Protein AF-0000000083878944 (afdb_homodimer)

InterPro domains:
  IPR003680 Flavodoxin-like fold [PF02525] (1-172)
  IPR029039 Flavoprotein-like superfamily [G3DSA:3.40.50.360] (1-259)
  IPR029039 Flavoprotein-like superfamily [SSF52218] (1-257)
  IPR051545 NAD(P)H dehydrogenase (quinone) [PTHR10204] (1-217)

Foldseek 3Di:
DEEEEEEEDQDCPDLLVVLVVLLVVLVVVVVYHYDYDYQVVVVPDQDQDCLQFADDFPDPPDDDSQVRVLVRVVVVGGDPVLVVVLVSVVPHQEYEYGAEDDPLHHDSSVNSNCVRNCHEPSWADPVQDDCRTPSNRHAYEYEYEYQAAPQLQPCPHVVYPNQLSQPPDHWAAYLYHYNPVPDDPVVSVVSSVVSSVCSNCVSVDHTFDDDDQVQFDPVPVRHGDPVVCVVCVPPQFAPAPVGTVPHHHDPCSRHHHPD/DEEEEEEEDQDCPDLLVVLVVLLVVLVVVVVYHYDYDYQVVVVPDQDQDCLQFADDFPDPVDDDSQVRVLVRVVVVGGDPSLVVVLVSVVPHQEYEYGAEDDPLHHDSSVNSNCVRNCHEPSWADPVQDDCRTPSNRHAYEYEYEYQAAPQLQPCPHVVYPNQLSQPPDHWAAYLYHYNPVPDDPVVSVVSSVVSSVCSNCVSVDHTFDDDDQVQFDPVPVRHGDPVVCVVCVPPQFAPAPVRTVPHHHDPCSRHHHPD

Nearest PDB structures (foldseek):
  5a4k-assembly2_D  TM=9.813E-01  e=3.357E-35  Homo sapiens
  5fuq-assembly1_B  TM=9.827E-01  e=6.324E-35  Homo sapiens
  4cf6-assembly1_A  TM=9.775E-01  e=3.966E-34  Homo sapiens
  5lbz-assembly1_A  TM=9.887E-01  e=8.229E-30  Homo sapiens
  4cet-assembly1_A-2  TM=9.847E-01  e=5.042E-28  Homo sapiens

Sequence (518 aa):
MKVLIVYAHQSSGSFNAAVKDAAVEALTAQDCTVEVSDLYTMKFKATATAEDILGEVKNAENFCYLEETNLAWEEGRLSPDITEEQRKVTEADLIIFQFPMYWFTVPAIMKGWLDRVLTKGFAHTQERRYSQGIFKDKRAMLSFTTGSCESMFSADGINGDMNVTLWPLQVLAPHIFWAPAYVADEARSTMLEAWRTRLQGLLGEEPLSFTPLDCFDGEKGFQLKPEVYEKHATQEFGLTVGTHLGKPLPPNNQMKAGVMKVLIVYAHQSSGSFNAAVKDAAVEALTAQDCTVEVSDLYTMKFKATATAEDILGEVKNAENFCYLEETNLAWEEGRLSPDITEEQRKVTEADLIIFQFPMYWFTVPAIMKGWLDRVLTKGFAHTQERRYSQGIFKDKRAMLSFTTGSCESMFSADGINGDMNVTLWPLQVLAPHIFWAPAYVADEARSTMLEAWRTRLQGLLGEEPLSFTPLDCFDGEKGFQLKPEVYEKHATQEFGLTVGTHLGKPLPPNNQMKAGV

Structure (mmCIF, N/CA/C/O backbone):
data_AF-0000000083878944-model_v1
#
loop_
_entity.id
_entity.type
_entity.pdbx_description
1 polymer 'Ribosyldihydronicotinamide dehydrogenase'
#
loop_
_atom_site.group_PDB
_atom_site.id
_atom_site.type_symbol
_atom_site.label_atom_id
_atom_site.label_alt_id
_atom_site.label_comp_id
_atom_site.label_asym_id
_atom_site.label_entity_id
_atom_site.label_seq_id
_atom_site.pdbx_PDB_ins_code
_atom_site.Cartn_x
_atom_site.Cartn_y
_atom_site.Cartn_z
_atom_site.occupancy
_atom_site.B_iso_or_equiv
_atom_site.auth_seq_id
_atom_site.auth_comp_id
_atom_site.auth_asym_id
_atom_site.auth_atom_id
_atom_site.pdbx_PDB_model_num
ATOM 1 N N . MET A 1 1 ? -19.375 -21.609 -10.758 1 93.88 1 MET A N 1
ATOM 2 C CA . MET A 1 1 ? -18.766 -20.531 -9.992 1 93.88 1 MET A CA 1
ATOM 3 C C . MET A 1 1 ? -18.109 -19.5 -10.914 1 93.88 1 MET A C 1
ATOM 5 O O . MET A 1 1 ? -17.625 -19.844 -11.984 1 93.88 1 MET A O 1
ATOM 9 N N . LYS A 1 2 ? -18.188 -18.266 -10.609 1 97.88 2 LYS A N 1
ATOM 10 C CA . LYS A 1 2 ? -17.609 -17.203 -11.414 1 97.88 2 LYS A CA 1
ATOM 11 C C . LYS A 1 2 ? -16.359 -16.625 -10.75 1 97.88 2 LYS A C 1
ATOM 13 O O . LYS A 1 2 ? -16.375 -16.344 -9.547 1 97.88 2 LYS A O 1
ATOM 18 N N . VAL A 1 3 ? -15.297 -16.516 -11.578 1 98.31 3 VAL A N 1
ATOM 19 C CA . VAL A 1 3 ? -14.016 -16.031 -11.062 1 98.31 3 VAL A CA 1
ATOM 20 C C . VAL A 1 3 ? -13.594 -14.781 -11.836 1 98.31 3 VAL A C 1
ATOM 22 O O . VAL A 1 3 ? -13.695 -14.734 -13.062 1 98.31 3 VAL A O 1
ATOM 25 N N . LEU A 1 4 ? -13.188 -13.758 -11.125 1 98.81 4 LEU A N 1
ATOM 26 C CA . LEU A 1 4 ? -12.555 -12.578 -11.703 1 98.81 4 LEU A CA 1
ATOM 27 C C . LEU A 1 4 ? -11.062 -12.555 -11.391 1 98.81 4 LEU A C 1
ATOM 29 O O . LEU A 1 4 ? -10.664 -12.664 -10.227 1 98.81 4 LEU A O 1
ATOM 33 N N . ILE A 1 5 ? -10.242 -12.508 -12.398 1 98.94 5 ILE A N 1
ATOM 34 C CA . ILE A 1 5 ? -8.82 -12.273 -12.227 1 98.94 5 ILE A CA 1
ATOM 35 C C . ILE A 1 5 ? -8.484 -10.828 -12.594 1 98.94 5 ILE A C 1
ATOM 37 O O . ILE A 1 5 ? -8.656 -10.422 -13.75 1 98.94 5 ILE A O 1
ATOM 41 N N . VAL A 1 6 ? -8.125 -10.047 -11.625 1 98.94 6 VAL A N 1
ATOM 42 C CA . VAL A 1 6 ? -7.562 -8.727 -11.867 1 98.94 6 VAL A CA 1
ATOM 43 C C . VAL A 1 6 ? -6.051 -8.82 -12.031 1 98.94 6 VAL A C 1
ATOM 45 O O . VAL A 1 6 ? -5.332 -9.109 -11.078 1 98.94 6 VAL A O 1
ATOM 48 N N . TYR A 1 7 ? -5.598 -8.57 -13.227 1 98.94 7 TYR A N 1
ATOM 49 C CA . TYR A 1 7 ? -4.223 -8.859 -13.625 1 98.94 7 TYR A CA 1
ATOM 50 C C . TYR A 1 7 ? -3.48 -7.57 -13.977 1 98.94 7 TYR A C 1
ATOM 52 O O . TYR A 1 7 ? -3.992 -6.734 -14.719 1 98.94 7 TYR A O 1
ATOM 60 N N . ALA A 1 8 ? -2.318 -7.406 -13.328 1 98.81 8 ALA A N 1
ATOM 61 C CA . ALA A 1 8 ? -1.49 -6.238 -13.617 1 98.81 8 ALA A CA 1
ATOM 62 C C . ALA A 1 8 ? -0.049 -6.645 -13.906 1 98.81 8 ALA A C 1
ATOM 64 O O . ALA A 1 8 ? 0.747 -6.836 -12.984 1 98.81 8 ALA A O 1
ATOM 65 N N . HIS A 1 9 ? 0.323 -6.691 -15.117 1 98.56 9 HIS A N 1
ATOM 66 C CA . HIS A 1 9 ? 1.688 -6.789 -15.625 1 98.56 9 HIS A CA 1
ATOM 67 C C . HIS A 1 9 ? 1.774 -6.297 -17.062 1 98.56 9 HIS A C 1
ATOM 69 O O . HIS A 1 9 ? 0.888 -6.578 -17.875 1 98.56 9 HIS A O 1
ATOM 75 N N . GLN A 1 10 ? 2.854 -5.68 -17.422 1 97.62 10 GLN A N 1
ATOM 76 C CA . GLN A 1 10 ? 2.988 -5.004 -18.719 1 97.62 10 GLN A CA 1
ATOM 77 C C . GLN A 1 10 ? 3.242 -6.004 -19.844 1 97.62 10 GLN A C 1
ATOM 79 O O . GLN A 1 10 ? 2.893 -5.75 -20.984 1 97.62 10 GLN A O 1
ATOM 84 N N . SER A 1 11 ? 3.832 -7.16 -19.5 1 96.88 11 SER A N 1
ATOM 85 C CA . SER A 1 11 ? 4.344 -8.055 -20.531 1 96.88 11 SER A CA 1
ATOM 86 C C . SER A 1 11 ? 3.541 -9.352 -20.594 1 96.88 11 SER A C 1
ATOM 88 O O . SER A 1 11 ? 3.346 -10.008 -19.562 1 96.88 11 SER A O 1
ATOM 90 N N . SER A 1 12 ? 3.205 -9.766 -21.812 1 95.06 12 SER A N 1
ATOM 91 C CA . SER A 1 12 ? 2.547 -11.055 -22 1 95.06 12 SER A CA 1
ATOM 92 C C . SER A 1 12 ? 3.541 -12.203 -21.875 1 95.06 12 SER A C 1
ATOM 94 O O . SER A 1 12 ? 3.143 -13.367 -21.766 1 95.06 12 SER A O 1
ATOM 96 N N . GLY A 1 13 ? 4.844 -11.883 -21.844 1 95.5 13 GLY A N 1
ATOM 97 C CA . GLY A 1 13 ? 5.875 -12.898 -21.703 1 95.5 13 GLY A CA 1
ATOM 98 C C . GLY A 1 13 ? 6.363 -13.062 -20.266 1 95.5 13 GLY A C 1
ATOM 99 O O . GLY A 1 13 ? 7.27 -13.852 -20 1 95.5 13 GLY A O 1
ATOM 100 N N . SER A 1 14 ? 5.754 -12.383 -19.391 1 96.88 14 SER A N 1
ATOM 101 C CA . SER A 1 14 ? 6.199 -12.383 -18 1 96.88 14 SER A CA 1
ATOM 102 C C . SER A 1 14 ? 5.789 -13.672 -17.297 1 96.88 14 SER A C 1
ATOM 104 O O . SER A 1 14 ? 4.875 -14.367 -17.734 1 96.88 14 SER A O 1
ATOM 106 N N . PHE A 1 15 ? 6.48 -13.992 -16.172 1 98 15 PHE A N 1
ATOM 107 C CA . PHE A 1 15 ? 6.074 -15.094 -15.312 1 98 15 PHE A CA 1
ATOM 108 C C . PHE A 1 15 ? 4.668 -14.867 -14.773 1 98 15 PHE A C 1
ATOM 110 O O . PHE A 1 15 ? 3.879 -15.812 -14.672 1 98 15 PHE A O 1
ATOM 117 N N . ASN A 1 16 ? 4.293 -13.648 -14.469 1 98.69 16 ASN A N 1
ATOM 118 C CA . ASN A 1 16 ? 2.949 -13.32 -14.008 1 98.69 16 ASN A CA 1
ATOM 119 C C . ASN A 1 16 ? 1.896 -13.656 -15.062 1 98.69 16 ASN A C 1
ATOM 121 O O . ASN A 1 16 ? 0.792 -14.086 -14.727 1 98.69 16 ASN A O 1
ATOM 125 N N . ALA A 1 17 ? 2.211 -13.414 -16.281 1 98.5 17 ALA A N 1
ATOM 126 C CA . ALA A 1 17 ? 1.301 -13.789 -17.359 1 98.5 17 ALA A CA 1
ATOM 127 C C . ALA A 1 17 ? 1.08 -15.297 -17.391 1 98.5 17 ALA A C 1
ATOM 129 O O . ALA A 1 17 ? -0.05 -15.766 -17.547 1 98.5 17 ALA A O 1
ATOM 130 N N . ALA A 1 18 ? 2.164 -16.031 -17.234 1 98.44 18 ALA A N 1
ATOM 131 C CA . ALA A 1 18 ? 2.066 -17.484 -17.188 1 98.44 18 ALA A CA 1
ATOM 132 C C . ALA A 1 18 ? 1.19 -17.953 -16.031 1 98.44 18 ALA A C 1
ATOM 134 O O . ALA A 1 18 ? 0.394 -18.875 -16.172 1 98.44 18 ALA A O 1
ATOM 135 N N . VAL A 1 19 ? 1.347 -17.297 -14.922 1 98.81 19 VAL A N 1
ATOM 136 C CA . VAL A 1 19 ? 0.563 -17.609 -13.734 1 98.81 19 VAL A CA 1
ATOM 137 C C . VAL A 1 19 ? -0.916 -17.344 -14 1 98.81 19 VAL A C 1
ATOM 139 O O . VAL A 1 19 ? -1.772 -18.172 -13.695 1 98.81 19 VAL A O 1
ATOM 142 N N . LYS A 1 20 ? -1.197 -16.172 -14.531 1 98.88 20 LYS A N 1
ATOM 143 C CA . LYS A 1 20 ? -2.564 -15.812 -14.898 1 98.88 20 LYS A CA 1
ATOM 144 C C . LYS A 1 20 ? -3.162 -16.828 -15.867 1 98.88 20 LYS A C 1
ATOM 146 O O . LYS A 1 20 ? -4.281 -17.297 -15.664 1 98.88 20 LYS A O 1
ATOM 151 N N . ASP A 1 21 ? -2.424 -17.219 -16.922 1 98.75 21 ASP A N 1
ATOM 152 C CA . ASP A 1 21 ? -2.9 -18.172 -17.922 1 98.75 21 ASP A CA 1
ATOM 153 C C . ASP A 1 21 ? -3.172 -19.531 -17.297 1 98.75 21 ASP A C 1
ATOM 155 O O . ASP A 1 21 ? -4.172 -20.188 -17.609 1 98.75 21 ASP A O 1
ATOM 159 N N . ALA A 1 22 ? -2.283 -19.969 -16.406 1 98.62 22 ALA A N 1
ATOM 160 C CA . ALA A 1 22 ? -2.473 -21.234 -15.703 1 98.62 22 ALA A CA 1
ATOM 161 C C . ALA A 1 22 ? -3.754 -21.219 -14.875 1 98.62 22 ALA A C 1
ATOM 163 O O . ALA A 1 22 ? -4.477 -22.219 -14.82 1 98.62 22 ALA A O 1
ATOM 164 N N . ALA A 1 23 ? -4.027 -20.109 -14.219 1 98.75 23 ALA A N 1
ATOM 165 C CA . ALA A 1 23 ? -5.246 -19.984 -13.422 1 98.75 23 ALA A CA 1
ATOM 166 C C . ALA A 1 23 ? -6.488 -20.078 -14.297 1 98.75 23 ALA A C 1
ATOM 168 O O . ALA A 1 23 ? -7.441 -20.781 -13.969 1 98.75 23 ALA A O 1
ATOM 169 N N . VAL A 1 24 ? -6.469 -19.328 -15.43 1 98.75 24 VAL A N 1
ATOM 170 C CA . VAL A 1 24 ? -7.598 -19.359 -16.359 1 98.75 24 VAL A CA 1
ATOM 171 C C . VAL A 1 24 ? -7.844 -20.797 -16.812 1 98.75 24 VAL A C 1
ATOM 173 O O . VAL A 1 24 ? -8.977 -21.281 -16.781 1 98.75 24 VAL A O 1
ATOM 176 N N . GLU A 1 25 ? -6.789 -21.5 -17.203 1 98.31 25 GLU A N 1
ATOM 177 C CA . GLU A 1 25 ? -6.891 -22.859 -17.703 1 98.31 25 GLU A CA 1
ATOM 178 C C . GLU A 1 25 ? -7.434 -23.812 -16.625 1 98.31 25 GLU A C 1
ATOM 180 O O . GLU A 1 25 ? -8.398 -24.531 -16.875 1 98.31 25 GLU A O 1
ATOM 185 N N . ALA A 1 26 ? -6.859 -23.797 -15.461 1 97.75 26 ALA A N 1
ATOM 186 C CA . ALA A 1 26 ? -7.203 -24.719 -14.391 1 97.75 26 ALA A CA 1
ATOM 187 C C . ALA A 1 26 ? -8.641 -24.5 -13.914 1 97.75 26 ALA A C 1
ATOM 189 O O . ALA A 1 26 ? -9.383 -25.453 -13.695 1 97.75 26 ALA A O 1
ATOM 190 N N . LEU A 1 27 ? -9.039 -23.25 -13.742 1 98.06 27 LEU A N 1
ATOM 191 C CA . LEU A 1 27 ? -10.367 -22.938 -13.211 1 98.06 27 LEU A CA 1
ATOM 192 C C . LEU A 1 27 ? -11.445 -23.203 -14.258 1 98.06 27 LEU A C 1
ATOM 194 O O . LEU A 1 27 ? -12.539 -23.656 -13.922 1 98.06 27 LEU A O 1
ATOM 198 N N . THR A 1 28 ? -11.133 -22.922 -15.531 1 97.94 28 THR A N 1
ATOM 199 C CA . THR A 1 28 ? -12.062 -23.25 -16.609 1 97.94 28 THR A CA 1
ATOM 200 C C . THR A 1 28 ? -12.281 -24.766 -16.672 1 97.94 28 THR A C 1
ATOM 202 O O . THR A 1 28 ? -13.406 -25.219 -16.875 1 97.94 28 THR A O 1
ATOM 205 N N . ALA A 1 29 ? -11.25 -25.5 -16.469 1 96.62 29 ALA A N 1
ATOM 206 C CA . ALA A 1 29 ? -11.336 -26.969 -16.5 1 96.62 29 ALA A CA 1
ATOM 207 C C . ALA A 1 29 ? -12.211 -27.484 -15.359 1 96.62 29 ALA A C 1
ATOM 209 O O . ALA A 1 29 ? -12.727 -28.594 -15.422 1 96.62 29 ALA A O 1
ATOM 210 N N . GLN A 1 30 ? -12.391 -26.688 -14.383 1 95.94 30 GLN A N 1
ATOM 211 C CA . GLN A 1 30 ? -13.242 -27.016 -13.258 1 95.94 30 GLN A CA 1
ATOM 212 C C . GLN A 1 30 ? -14.656 -26.469 -13.445 1 95.94 30 GLN A C 1
ATOM 214 O O . GLN A 1 30 ? -15.398 -26.312 -12.477 1 95.94 30 GLN A O 1
ATOM 219 N N . ASP A 1 31 ? -14.961 -25.969 -14.641 1 96.19 31 ASP A N 1
ATOM 220 C CA . ASP A 1 31 ? -16.281 -25.5 -15.07 1 96.19 31 ASP A CA 1
ATOM 221 C C . ASP A 1 31 ? -16.594 -24.141 -14.461 1 96.19 31 ASP A C 1
ATOM 223 O O . ASP A 1 31 ? -17.766 -23.781 -14.289 1 96.19 31 ASP A O 1
ATOM 227 N N . CYS A 1 32 ? -15.562 -23.406 -14.031 1 97.31 32 CYS A N 1
ATOM 228 C CA . CYS A 1 32 ? -15.758 -22.016 -13.641 1 97.31 32 CYS A CA 1
ATOM 229 C C . CYS A 1 32 ? -15.844 -21.109 -14.859 1 97.31 32 CYS A C 1
ATOM 231 O O . CYS A 1 32 ? -15.266 -21.422 -15.906 1 97.31 32 CYS A O 1
ATOM 233 N N . THR A 1 33 ? -16.625 -20.062 -14.773 1 98.38 33 THR A N 1
ATOM 234 C CA . THR A 1 33 ? -16.547 -18.953 -15.719 1 98.38 33 THR A CA 1
ATOM 235 C C . THR A 1 33 ? -15.5 -17.938 -15.266 1 98.38 33 THR A C 1
ATOM 237 O O . THR A 1 33 ? -15.617 -17.375 -14.18 1 98.38 33 THR A O 1
ATOM 240 N N . VAL A 1 34 ? -14.461 -17.75 -16.078 1 98.62 34 VAL A N 1
ATOM 241 C CA . VAL A 1 34 ? -13.359 -16.891 -15.664 1 98.62 34 VAL A CA 1
ATOM 242 C C . VAL A 1 34 ? -13.344 -15.633 -16.531 1 98.62 34 VAL A C 1
ATOM 244 O O . VAL A 1 34 ? -13.328 -15.719 -17.766 1 98.62 34 VAL A O 1
ATOM 247 N N . GLU A 1 35 ? -13.398 -14.477 -15.945 1 98.81 35 GLU A N 1
ATOM 248 C CA . GLU A 1 35 ? -13.18 -13.188 -16.594 1 98.81 35 GLU A CA 1
ATOM 249 C C . GLU A 1 35 ? -11.859 -12.562 -16.141 1 98.81 35 GLU A C 1
ATOM 251 O O . GLU A 1 35 ? -11.508 -12.617 -14.961 1 98.81 35 GLU A O 1
ATOM 256 N N . VAL A 1 36 ? -11.125 -12.047 -17.109 1 98.88 36 VAL A N 1
ATOM 257 C CA . VAL A 1 36 ? -9.844 -11.43 -16.797 1 98.88 36 VAL A CA 1
ATOM 258 C C . VAL A 1 36 ? -9.914 -9.93 -17.094 1 98.88 36 VAL A C 1
ATOM 260 O O . VAL A 1 36 ? -10.273 -9.523 -18.188 1 98.88 36 VAL A O 1
ATOM 263 N N . SER A 1 37 ? -9.68 -9.125 -16.094 1 98.94 37 SER A N 1
ATOM 264 C CA . SER A 1 37 ? -9.383 -7.711 -16.281 1 98.94 37 SER A CA 1
ATOM 265 C C . SER A 1 37 ? -7.883 -7.469 -16.375 1 98.94 37 SER A C 1
ATOM 267 O O . SER A 1 37 ? -7.203 -7.32 -15.359 1 98.94 37 SER A O 1
ATOM 269 N N . ASP A 1 38 ? -7.359 -7.516 -17.578 1 98.88 38 ASP A N 1
ATOM 270 C CA . ASP A 1 38 ? -5.965 -7.172 -17.844 1 98.88 38 ASP A CA 1
ATOM 271 C C . ASP A 1 38 ? -5.77 -5.656 -17.859 1 98.88 38 ASP A C 1
ATOM 273 O O . ASP A 1 38 ? -5.996 -5.008 -18.875 1 98.88 38 ASP A O 1
ATOM 277 N N . LEU A 1 39 ? -5.289 -5.113 -16.797 1 98.88 39 LEU A N 1
ATOM 278 C CA . LEU A 1 39 ? -5.383 -3.678 -16.547 1 98.88 39 LEU A CA 1
ATOM 279 C C . LEU A 1 39 ? -4.516 -2.896 -17.531 1 98.88 39 LEU A C 1
ATOM 281 O O . LEU A 1 39 ? -4.906 -1.819 -17.984 1 98.88 39 LEU A O 1
ATOM 285 N N . TYR A 1 40 ? -3.334 -3.422 -17.828 1 98.62 40 TYR A N 1
ATOM 286 C CA . TYR A 1 40 ? -2.467 -2.709 -18.766 1 98.62 40 TYR A CA 1
ATOM 287 C C . TYR A 1 40 ? -3.016 -2.783 -20.188 1 98.62 40 TYR A C 1
ATOM 289 O O . TYR A 1 40 ? -3.016 -1.785 -20.906 1 98.62 40 TYR A O 1
ATOM 297 N N . THR A 1 41 ? -3.506 -3.957 -20.594 1 98 41 THR A N 1
ATOM 298 C CA . THR A 1 41 ? -4.105 -4.086 -21.922 1 98 41 THR A CA 1
ATOM 299 C C . THR A 1 41 ? -5.332 -3.188 -22.047 1 98 41 THR A C 1
ATOM 301 O O . THR A 1 41 ? -5.551 -2.572 -23.094 1 98 41 THR A O 1
ATOM 304 N N . MET A 1 42 ? -6.066 -3.062 -20.984 1 98.25 42 MET A N 1
ATOM 305 C CA . MET A 1 42 ? -7.273 -2.24 -20.938 1 98.25 42 MET A CA 1
ATOM 306 C C . MET A 1 42 ? -6.922 -0.758 -20.891 1 98.25 42 MET A C 1
ATOM 308 O O . MET A 1 42 ? -7.789 0.098 -21.062 1 98.25 42 MET A O 1
ATOM 312 N N . LYS A 1 43 ? -5.617 -0.463 -20.609 1 97.88 43 LYS A N 1
ATOM 313 C CA . LYS A 1 43 ? -5.219 0.909 -20.312 1 97.88 43 LYS A CA 1
ATOM 314 C C . LYS A 1 43 ? -6.094 1.505 -19.203 1 97.88 43 LYS A C 1
ATOM 316 O O . LYS A 1 43 ? -6.57 2.635 -19.328 1 97.88 43 LYS A O 1
ATOM 321 N N . PHE A 1 44 ? -6.336 0.708 -18.203 1 98.62 44 PHE A N 1
ATOM 322 C CA . PHE A 1 44 ? -7.184 1.129 -17.094 1 98.62 44 PHE A CA 1
ATOM 323 C C . PHE A 1 44 ? -6.648 2.402 -16.453 1 98.62 44 PHE A C 1
ATOM 325 O O . PHE A 1 44 ? -5.449 2.51 -16.188 1 98.62 44 PHE A O 1
ATOM 332 N N . LYS A 1 45 ? -7.531 3.324 -16.234 1 98.38 45 LYS A N 1
ATOM 333 C CA . LYS A 1 45 ? -7.148 4.562 -15.57 1 98.38 45 LYS A CA 1
ATOM 334 C C . LYS A 1 45 ? -6.891 4.324 -14.086 1 98.38 45 LYS A C 1
ATOM 336 O O . LYS A 1 45 ? -7.762 3.82 -13.367 1 98.38 45 LYS A O 1
ATOM 341 N N . ALA A 1 46 ? -5.734 4.738 -13.617 1 98.5 46 ALA A N 1
ATOM 342 C CA . ALA A 1 46 ? -5.367 4.453 -12.234 1 98.5 46 ALA A CA 1
ATOM 343 C C . ALA A 1 46 ? -5.789 5.59 -11.312 1 98.5 46 ALA A C 1
ATOM 345 O O . ALA A 1 46 ? -6.031 5.375 -10.117 1 98.5 46 ALA A O 1
ATOM 346 N N . THR A 1 47 ? -5.902 6.809 -11.766 1 98.62 47 THR A N 1
ATOM 347 C CA . THR A 1 47 ? -6.047 7.984 -10.922 1 98.62 47 THR A CA 1
ATOM 348 C C . THR A 1 47 ? -7.523 8.273 -10.648 1 98.62 47 THR A C 1
ATOM 350 O O . THR A 1 47 ? -8.336 8.297 -11.578 1 98.62 47 THR A O 1
ATOM 353 N N . ALA A 1 48 ? -7.848 8.477 -9.461 1 98.56 48 ALA A N 1
ATOM 354 C CA . ALA A 1 48 ? -9.195 8.852 -9.039 1 98.56 48 ALA A CA 1
ATOM 355 C C . ALA A 1 48 ? -9.445 10.344 -9.25 1 98.56 48 ALA A C 1
ATOM 357 O O . ALA A 1 48 ? -8.836 11.18 -8.578 1 98.56 48 ALA A O 1
ATOM 358 N N . THR A 1 49 ? -10.289 10.711 -10.164 1 98 49 THR A N 1
ATOM 359 C CA . THR A 1 49 ? -10.578 12.109 -10.484 1 98 49 THR A CA 1
ATOM 360 C C . THR A 1 49 ? -12.078 12.305 -10.703 1 98 49 THR A C 1
ATOM 362 O O . THR A 1 49 ? -12.844 11.344 -10.688 1 98 49 THR A O 1
ATOM 365 N N . ALA A 1 50 ? -12.438 13.5 -10.969 1 97.62 50 ALA A N 1
ATOM 366 C CA . ALA A 1 50 ? -13.836 13.844 -11.227 1 97.62 50 ALA A CA 1
ATOM 367 C C . ALA A 1 50 ? -14.32 13.203 -12.523 1 97.62 50 ALA A C 1
ATOM 369 O O . ALA A 1 50 ? -15.531 13.078 -12.742 1 97.62 50 ALA A O 1
ATOM 370 N N . GLU A 1 51 ? -13.453 12.766 -13.406 1 97.88 51 GLU A N 1
ATOM 371 C CA . GLU A 1 51 ? -13.82 12.109 -14.656 1 97.88 51 GLU A CA 1
ATOM 372 C C . GLU A 1 51 ? -14.531 10.781 -14.398 1 97.88 51 GLU A C 1
ATOM 374 O O . GLU A 1 51 ? -15.148 10.219 -15.297 1 97.88 51 GLU A O 1
ATOM 379 N N . ASP A 1 52 ? -14.461 10.32 -13.203 1 98.69 52 ASP A N 1
ATOM 380 C CA . ASP A 1 52 ? -15.094 9.062 -12.828 1 98.69 52 ASP A CA 1
ATOM 381 C C . ASP A 1 52 ? -16.609 9.234 -12.648 1 98.69 52 ASP A C 1
ATOM 383 O O . ASP A 1 52 ? -17.328 8.258 -12.477 1 98.69 52 ASP A O 1
ATOM 387 N N . ILE A 1 53 ? -17.016 10.469 -12.719 1 98.62 53 ILE A N 1
ATOM 388 C CA . ILE A 1 53 ? -18.406 10.828 -12.484 1 98.62 53 ILE A CA 1
ATOM 389 C C . ILE A 1 53 ? -19 11.469 -13.734 1 98.62 53 ILE A C 1
ATOM 391 O O . ILE A 1 53 ? -18.484 12.469 -14.227 1 98.62 53 ILE A O 1
ATOM 395 N N . LEU A 1 54 ? -20.016 10.844 -14.281 1 98.38 54 LEU A N 1
ATOM 396 C CA . LEU A 1 54 ? -20.719 11.414 -15.422 1 98.38 54 LEU A CA 1
ATOM 397 C C . LEU A 1 54 ? -21.594 12.578 -14.992 1 98.38 54 LEU A C 1
ATOM 399 O O . LEU A 1 54 ? -22.359 12.469 -14.023 1 98.38 54 LEU A O 1
ATOM 403 N N . GLY A 1 55 ? -21.484 13.672 -15.633 1 97.25 55 GLY A N 1
ATOM 404 C CA . GLY A 1 55 ? -22.25 14.859 -15.273 1 97.25 55 GLY A CA 1
ATOM 405 C C . GLY A 1 55 ? -21.562 15.734 -14.25 1 97.25 55 GLY A C 1
ATOM 406 O O . GLY A 1 55 ? -20.328 15.672 -14.102 1 97.25 55 GLY A O 1
ATOM 407 N N . GLU A 1 56 ? -22.281 16.531 -13.523 1 96 56 GLU A N 1
ATOM 408 C CA . GLU A 1 56 ? -21.734 17.5 -12.57 1 96 56 GLU A CA 1
ATOM 409 C C . GLU A 1 56 ? -21.5 16.859 -11.211 1 96 56 GLU A C 1
ATOM 411 O O . GLU A 1 56 ? -22.281 15.992 -10.781 1 96 56 GLU A O 1
ATOM 416 N N . VAL A 1 57 ? -20.469 17.281 -10.625 1 96.56 57 VAL A N 1
ATOM 417 C CA . VAL A 1 57 ? -20.219 16.844 -9.258 1 96.56 57 VAL A CA 1
ATOM 418 C C . VAL A 1 57 ? -21.047 17.672 -8.281 1 96.56 57 VAL A C 1
ATOM 420 O O . VAL A 1 57 ? -21.484 18.781 -8.625 1 96.56 57 VAL A O 1
ATOM 423 N N . LYS A 1 58 ? -21.312 17.156 -7.133 1 96.12 58 LYS A N 1
ATOM 424 C CA . LYS A 1 58 ? -22.125 17.812 -6.129 1 96.12 58 LYS A CA 1
ATOM 425 C C . LYS A 1 58 ? -21.438 19.062 -5.59 1 96.12 58 LYS A C 1
ATOM 427 O O . LYS A 1 58 ? -22.047 20.125 -5.512 1 96.12 58 LYS A O 1
ATOM 432 N N . ASN A 1 59 ? -20.203 18.969 -5.176 1 95.94 59 ASN A N 1
ATOM 433 C CA . ASN A 1 59 ? -19.422 20.078 -4.629 1 95.94 59 ASN A CA 1
ATOM 434 C C . ASN A 1 59 ? -18.125 20.297 -5.41 1 95.94 59 ASN A C 1
ATOM 436 O O . ASN A 1 59 ? -17.078 19.781 -5.023 1 95.94 59 ASN A O 1
ATOM 440 N N . ALA A 1 60 ? -18.141 21.094 -6.367 1 92.31 60 ALA A N 1
ATOM 441 C CA . ALA A 1 60 ? -17 21.312 -7.25 1 92.31 60 ALA A CA 1
ATOM 442 C C . ALA A 1 60 ? -15.922 22.125 -6.543 1 92.31 60 ALA A C 1
ATOM 444 O O . ALA A 1 60 ? -14.734 22 -6.859 1 92.31 60 ALA A O 1
ATOM 445 N N . GLU A 1 61 ? -16.312 22.953 -5.648 1 91.56 61 GLU A N 1
ATOM 446 C CA . GLU A 1 61 ? -15.375 23.812 -4.949 1 91.56 61 GLU A CA 1
ATOM 447 C C . GLU A 1 61 ? -14.531 23.031 -3.953 1 91.56 61 GLU A C 1
ATOM 449 O O . GLU A 1 61 ? -13.383 23.391 -3.682 1 91.56 61 GLU A O 1
ATOM 454 N N . ASN A 1 62 ? -15.188 22.016 -3.42 1 93.88 62 ASN A N 1
ATOM 455 C CA . ASN A 1 62 ? -14.484 21.109 -2.51 1 93.88 62 ASN A CA 1
ATOM 456 C C . ASN A 1 62 ? -14.773 19.656 -2.836 1 93.88 62 ASN A C 1
ATOM 458 O O . ASN A 1 62 ? -15.469 18.969 -2.084 1 93.88 62 ASN A O 1
ATOM 462 N N . PHE A 1 63 ? -14.086 19.25 -3.869 1 96.38 63 PHE A N 1
ATOM 463 C CA . PHE A 1 63 ? -14.297 17.906 -4.41 1 96.38 63 PHE A CA 1
ATOM 464 C C . PHE A 1 63 ? -13.805 16.844 -3.432 1 96.38 63 PHE A C 1
ATOM 466 O O . PHE A 1 63 ? -12.625 16.812 -3.082 1 96.38 63 PHE A O 1
ATOM 473 N N . CYS A 1 64 ? -14.719 16.047 -2.912 1 95.81 64 CYS A N 1
ATOM 474 C CA . CYS A 1 64 ? -14.43 14.906 -2.062 1 95.81 64 CYS A CA 1
ATOM 475 C C . CYS A 1 64 ? -14.695 13.594 -2.799 1 95.81 64 CYS A C 1
ATOM 477 O O . CYS A 1 64 ? -15.852 13.195 -2.955 1 95.81 64 CYS A O 1
ATOM 479 N N . TYR A 1 65 ? -13.711 12.938 -3.184 1 97.5 65 TYR A N 1
ATOM 480 C CA . TYR A 1 65 ? -13.836 11.773 -4.051 1 97.5 65 TYR A CA 1
ATOM 481 C C . TYR A 1 65 ? -14.766 10.734 -3.438 1 97.5 65 TYR A C 1
ATOM 483 O O . TYR A 1 65 ? -15.625 10.18 -4.125 1 97.5 65 TYR A O 1
ATOM 491 N N . LEU A 1 66 ? -14.57 10.453 -2.137 1 96.62 66 LEU A N 1
ATOM 492 C CA . LEU A 1 66 ? -15.359 9.445 -1.437 1 96.62 66 LEU A CA 1
ATOM 493 C C . LEU A 1 66 ? -16.844 9.758 -1.525 1 96.62 66 LEU A C 1
ATOM 495 O O . LEU A 1 66 ? -17.641 8.914 -1.938 1 96.62 66 LEU A O 1
ATOM 499 N N . GLU A 1 67 ? -17.219 10.945 -1.207 1 96.12 67 GLU A N 1
ATOM 500 C CA . GLU A 1 67 ? -18.625 11.352 -1.167 1 96.12 67 GLU A CA 1
ATOM 501 C C . GLU A 1 67 ? -19.203 11.469 -2.574 1 96.12 67 GLU A C 1
ATOM 503 O O . GLU A 1 67 ? -20.344 11.062 -2.82 1 96.12 67 GLU A O 1
ATOM 508 N N . GLU A 1 68 ? -18.422 12.055 -3.461 1 98 68 GLU A N 1
ATOM 509 C CA . GLU A 1 68 ? -18.875 12.273 -4.828 1 98 68 GLU A CA 1
ATOM 510 C C . GLU A 1 68 ? -19.109 10.953 -5.555 1 98 68 GLU A C 1
ATOM 512 O O . GLU A 1 68 ? -20.094 10.805 -6.281 1 98 68 GLU A O 1
ATOM 517 N N . THR A 1 69 ? -18.234 9.977 -5.367 1 98.31 69 THR A N 1
ATOM 518 C CA . THR A 1 69 ? -18.406 8.703 -6.055 1 98.31 69 THR A CA 1
ATOM 519 C C . THR A 1 69 ? -19.5 7.879 -5.406 1 98.31 69 THR A C 1
ATOM 521 O O . THR A 1 69 ? -20.172 7.09 -6.078 1 98.31 69 THR A O 1
ATOM 524 N N . ASN A 1 70 ? -19.703 8.031 -4.086 1 98 70 ASN A N 1
ATOM 525 C CA . ASN A 1 70 ? -20.859 7.402 -3.443 1 98 70 ASN A CA 1
ATOM 526 C C . ASN A 1 70 ? -22.172 7.863 -4.066 1 98 70 ASN A C 1
ATOM 528 O O . ASN A 1 70 ? -23 7.035 -4.441 1 98 70 ASN A O 1
ATOM 532 N N . LEU A 1 71 ? -22.281 9.172 -4.195 1 98.12 71 LEU A N 1
ATOM 533 C CA . LEU A 1 71 ? -23.484 9.742 -4.797 1 98.12 71 LEU A CA 1
ATOM 534 C C . LEU A 1 71 ? -23.625 9.289 -6.25 1 98.12 71 LEU A C 1
ATOM 536 O O . LEU A 1 71 ? -24.734 8.938 -6.684 1 98.12 71 LEU A O 1
ATOM 540 N N . ALA A 1 72 ? -22.547 9.344 -6.992 1 98.5 72 ALA A N 1
ATOM 541 C CA . ALA A 1 72 ? -22.562 8.914 -8.391 1 98.5 72 ALA A CA 1
ATOM 542 C C . ALA A 1 72 ? -23 7.457 -8.508 1 98.5 72 ALA A C 1
ATOM 544 O O . ALA A 1 72 ? -23.719 7.098 -9.438 1 98.5 72 ALA A O 1
ATOM 545 N N . TRP A 1 73 ? -22.5 6.668 -7.641 1 98.31 73 TRP A N 1
ATOM 546 C CA . TRP A 1 73 ? -22.891 5.258 -7.637 1 98.31 73 TRP A CA 1
ATOM 547 C C . TRP A 1 73 ? -24.391 5.105 -7.398 1 98.31 73 TRP A C 1
ATOM 549 O O . TRP A 1 73 ? -25.062 4.375 -8.125 1 98.31 73 TRP A O 1
ATOM 559 N N . GLU A 1 74 ? -24.953 5.824 -6.426 1 98 74 GLU A N 1
ATOM 560 C CA . GLU A 1 74 ? -26.375 5.781 -6.102 1 98 74 GLU A CA 1
ATOM 561 C C . GLU A 1 74 ? -27.219 6.191 -7.297 1 98 74 GLU A C 1
ATOM 563 O O . GLU A 1 74 ? -28.312 5.648 -7.508 1 98 74 GLU A O 1
ATOM 568 N N . GLU A 1 75 ? -26.656 7.07 -8.055 1 98.25 75 GLU A N 1
ATOM 569 C CA . GLU A 1 75 ? -27.438 7.664 -9.141 1 98.25 75 GLU A CA 1
ATOM 570 C C . GLU A 1 75 ? -27.109 7 -10.469 1 98.25 75 GLU A C 1
ATOM 572 O O . GLU A 1 75 ? -27.625 7.406 -11.516 1 98.25 75 GLU A O 1
ATOM 577 N N . GLY A 1 76 ? -26.234 6.102 -10.547 1 98 76 GLY A N 1
ATOM 578 C CA . GLY A 1 76 ? -25.859 5.418 -11.773 1 98 76 GLY A CA 1
ATOM 579 C C . GLY A 1 76 ? -25.047 6.285 -12.711 1 98 76 GLY A C 1
ATOM 580 O O . GLY A 1 76 ? -25.219 6.219 -13.93 1 98 76 GLY A O 1
ATOM 581 N N . ARG A 1 77 ? -24.172 7.133 -12.133 1 98.5 77 ARG A N 1
ATOM 582 C CA . ARG A 1 77 ? -23.453 8.117 -12.93 1 98.5 77 ARG A CA 1
ATOM 583 C C . ARG A 1 77 ? -21.953 7.855 -12.898 1 98.5 77 ARG A C 1
ATOM 585 O O . ARG A 1 77 ? -21.156 8.742 -13.219 1 98.5 77 ARG A O 1
ATOM 592 N N . LEU A 1 78 ? -21.484 6.754 -12.359 1 98.81 78 LEU A N 1
ATOM 593 C CA . LEU A 1 78 ? -20.062 6.41 -12.438 1 98.81 78 LEU A CA 1
ATOM 594 C C . LEU A 1 78 ? -19.656 6.145 -13.875 1 98.81 78 LEU A C 1
ATOM 596 O O . LEU A 1 78 ? -20.453 5.684 -14.688 1 98.81 78 LEU A O 1
ATOM 600 N N . SER A 1 79 ? -18.5 6.406 -14.211 1 98.69 79 SER A N 1
ATOM 601 C CA . SER A 1 79 ? -17.969 6.188 -15.562 1 98.69 79 SER A CA 1
ATOM 602 C C . SER A 1 79 ? -18.047 4.715 -15.945 1 98.69 79 SER A C 1
ATOM 604 O O . SER A 1 79 ? -17.984 3.836 -15.086 1 98.69 79 SER A O 1
ATOM 606 N N . PRO A 1 80 ? -18.109 4.371 -17.234 1 98.56 80 PRO A N 1
ATOM 607 C CA . PRO A 1 80 ? -18.344 3.004 -17.703 1 98.56 80 PRO A CA 1
ATOM 608 C C . PRO A 1 80 ? -17.219 2.045 -17.312 1 98.56 80 PRO A C 1
ATOM 610 O O . PRO A 1 80 ? -17.469 0.861 -17.078 1 98.56 80 PRO A O 1
ATOM 613 N N . ASP A 1 81 ? -16 2.508 -17.281 1 98.56 81 ASP A N 1
ATOM 614 C CA . ASP A 1 81 ? -14.906 1.616 -16.938 1 98.56 81 ASP A CA 1
ATOM 615 C C . ASP A 1 81 ? -15.031 1.136 -15.484 1 98.56 81 ASP A C 1
ATOM 617 O O . ASP A 1 81 ? -14.703 -0.01 -15.18 1 98.56 81 ASP A O 1
ATOM 621 N N . ILE A 1 82 ? -15.586 1.981 -14.594 1 98.88 82 ILE A N 1
ATOM 622 C CA . ILE A 1 82 ? -15.805 1.601 -13.203 1 98.88 82 ILE A CA 1
ATOM 623 C C . ILE A 1 82 ? -17 0.661 -13.109 1 98.88 82 ILE A C 1
ATOM 625 O O . ILE A 1 82 ? -16.938 -0.388 -12.461 1 98.88 82 ILE A O 1
ATOM 629 N N . THR A 1 83 ? -18.109 1.032 -13.789 1 98.81 83 THR A N 1
ATOM 630 C CA . THR A 1 83 ? -19.328 0.238 -13.672 1 98.81 83 THR A CA 1
ATOM 631 C C . THR A 1 83 ? -19.109 -1.161 -14.25 1 98.81 83 THR A C 1
ATOM 633 O O . THR A 1 83 ? -19.672 -2.135 -13.742 1 98.81 83 THR A O 1
ATOM 636 N N . GLU A 1 84 ? -18.328 -1.275 -15.297 1 98.88 84 GLU A N 1
ATOM 637 C CA . GLU A 1 84 ? -18.031 -2.586 -15.867 1 98.88 84 GLU A CA 1
ATOM 638 C C . GLU A 1 84 ? -17.25 -3.449 -14.883 1 98.88 84 GLU A C 1
ATOM 640 O O . GLU A 1 84 ? -17.531 -4.633 -14.719 1 98.88 84 GLU A O 1
ATOM 645 N N . GLU A 1 85 ? -16.266 -2.906 -14.227 1 98.94 85 GLU A N 1
ATOM 646 C CA . GLU A 1 85 ? -15.5 -3.656 -13.227 1 98.94 85 GLU A CA 1
ATOM 647 C C . GLU A 1 85 ? -16.375 -4.004 -12.023 1 98.94 85 GLU A C 1
ATOM 649 O O . GLU A 1 85 ? -16.234 -5.09 -11.453 1 98.94 85 GLU A O 1
ATOM 654 N N . GLN A 1 86 ? -17.25 -3.109 -11.633 1 98.88 86 GLN A N 1
ATOM 655 C CA . GLN A 1 86 ? -18.156 -3.4 -10.531 1 98.88 86 GLN A CA 1
ATOM 656 C C . GLN A 1 86 ? -19.109 -4.547 -10.883 1 98.88 86 GLN A C 1
ATOM 658 O O . GLN A 1 86 ? -19.438 -5.367 -10.031 1 98.88 86 GLN A O 1
ATOM 663 N N . ARG A 1 87 ? -19.562 -4.578 -12.109 1 98.81 87 ARG A N 1
ATOM 664 C CA . ARG A 1 87 ? -20.344 -5.719 -12.562 1 98.81 87 ARG A CA 1
ATOM 665 C C . ARG A 1 87 ? -19.578 -7.023 -12.383 1 98.81 87 ARG A C 1
ATOM 667 O O . ARG A 1 87 ? -20.109 -8 -11.859 1 98.81 87 ARG A O 1
ATOM 674 N N . LYS A 1 88 ? -18.328 -7.035 -12.852 1 98.88 88 LYS A N 1
ATOM 675 C CA . LYS A 1 88 ? -17.5 -8.227 -12.727 1 98.88 88 LYS A CA 1
ATOM 676 C C . LYS A 1 88 ? -17.344 -8.648 -11.273 1 98.88 88 LYS A C 1
ATOM 678 O O . LYS A 1 88 ? -17.422 -9.836 -10.945 1 98.88 88 LYS A O 1
ATOM 683 N N . VAL A 1 89 ? -17.141 -7.688 -10.367 1 98.69 89 VAL A N 1
ATOM 684 C CA . VAL A 1 89 ? -16.984 -7.957 -8.945 1 98.69 89 VAL A CA 1
ATOM 685 C C . VAL A 1 89 ? -18.281 -8.555 -8.398 1 98.69 89 VAL A C 1
ATOM 687 O O . VAL A 1 89 ? -18.266 -9.547 -7.672 1 98.69 89 VAL A O 1
ATOM 690 N N . THR A 1 90 ? -19.391 -7.93 -8.766 1 98.31 90 THR A N 1
ATOM 691 C CA . THR A 1 90 ? -20.688 -8.367 -8.273 1 98.31 90 THR A CA 1
ATOM 692 C C . THR A 1 90 ? -20.953 -9.812 -8.664 1 98.31 90 THR A C 1
ATOM 694 O O . THR A 1 90 ? -21.453 -10.602 -7.852 1 98.31 90 THR A O 1
ATOM 697 N N . GLU A 1 91 ? -20.562 -10.188 -9.805 1 98.38 91 GLU A N 1
ATOM 698 C CA . GLU A 1 91 ? -20.891 -11.5 -10.352 1 98.38 91 GLU A CA 1
ATOM 699 C C . GLU A 1 91 ? -19.906 -12.555 -9.852 1 98.38 91 GLU A C 1
ATOM 701 O O . GLU A 1 91 ? -20.219 -13.75 -9.836 1 98.38 91 GLU A O 1
ATOM 706 N N . ALA A 1 92 ? -18.75 -12.188 -9.43 1 98 92 ALA A N 1
ATOM 707 C CA . ALA A 1 92 ? -17.688 -13.133 -9.094 1 98 92 ALA A CA 1
ATOM 708 C C . ALA A 1 92 ? -17.906 -13.734 -7.707 1 98 92 ALA A C 1
ATOM 710 O O . ALA A 1 92 ? -18.328 -13.039 -6.777 1 98 92 ALA A O 1
ATOM 711 N N . ASP A 1 93 ? -17.609 -14.977 -7.582 1 96.62 93 ASP A N 1
ATOM 712 C CA . ASP A 1 93 ? -17.531 -15.664 -6.297 1 96.62 93 ASP A CA 1
ATOM 713 C C . ASP A 1 93 ? -16.125 -15.586 -5.715 1 96.62 93 ASP A C 1
ATOM 715 O O . ASP A 1 93 ? -15.945 -15.602 -4.496 1 96.62 93 ASP A O 1
ATOM 719 N N . LE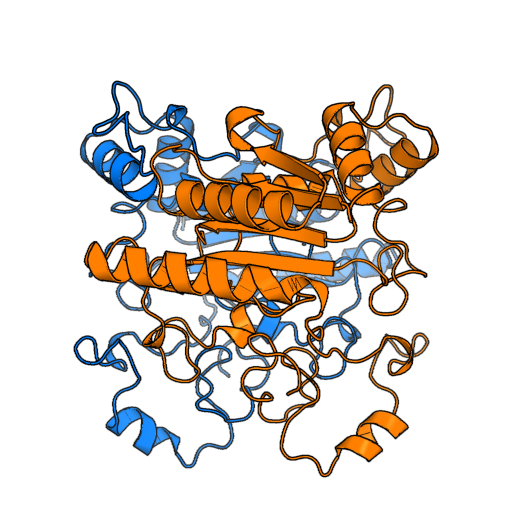U A 1 94 ? -15.148 -15.531 -6.582 1 96.81 94 LEU A N 1
ATOM 720 C CA . LEU A 1 94 ? -13.727 -15.461 -6.258 1 96.81 94 LEU A CA 1
ATOM 721 C C . LEU A 1 94 ? -13.031 -14.391 -7.094 1 96.81 94 LEU A C 1
ATOM 723 O O . LEU A 1 94 ? -13.242 -14.305 -8.305 1 96.81 94 LEU A O 1
ATOM 727 N N . ILE A 1 95 ? -12.289 -13.594 -6.434 1 97.88 95 ILE A N 1
ATOM 728 C CA . ILE A 1 95 ? -11.453 -12.609 -7.109 1 97.88 95 ILE A CA 1
ATOM 729 C C . ILE A 1 95 ? -9.977 -12.906 -6.832 1 97.88 95 ILE A C 1
ATOM 731 O O . ILE A 1 95 ? -9.57 -13.016 -5.672 1 97.88 95 ILE A O 1
ATOM 735 N N . ILE A 1 96 ? -9.172 -13.07 -7.867 1 98.38 96 ILE A N 1
ATOM 736 C CA . ILE A 1 96 ? -7.73 -13.258 -7.754 1 98.38 96 ILE A CA 1
ATOM 737 C C . ILE A 1 96 ? -7 -12.016 -8.258 1 98.38 96 ILE A C 1
ATOM 739 O O . ILE A 1 96 ? -7.195 -11.602 -9.406 1 98.38 96 ILE A O 1
ATOM 743 N N . PHE A 1 97 ? -6.227 -11.43 -7.41 1 98.62 97 PHE A N 1
ATOM 744 C CA . PHE A 1 97 ? -5.355 -10.328 -7.816 1 98.62 97 PHE A CA 1
ATOM 745 C C . PHE A 1 97 ? -3.971 -10.844 -8.188 1 98.62 97 PHE A C 1
ATOM 747 O O . PHE A 1 97 ? -3.242 -11.359 -7.336 1 98.62 97 PHE A O 1
ATOM 754 N N . GLN A 1 98 ? -3.586 -10.773 -9.445 1 98.88 98 GLN A N 1
ATOM 755 C CA . GLN A 1 98 ? -2.301 -11.258 -9.945 1 98.88 98 GLN A CA 1
ATOM 756 C C . GLN A 1 98 ? -1.395 -10.094 -10.344 1 98.88 98 GLN A C 1
ATOM 758 O O . GLN A 1 98 ? -1.741 -9.297 -11.219 1 98.88 98 GLN A O 1
ATOM 763 N N . PHE A 1 99 ? -0.198 -9.961 -9.688 1 98.69 99 PHE A N 1
ATOM 764 C CA . PHE A 1 99 ? 0.652 -8.797 -9.906 1 98.69 99 PHE A CA 1
ATOM 765 C C . PHE A 1 99 ? 2.072 -9.07 -9.422 1 98.69 99 PHE A C 1
ATOM 767 O O . PHE A 1 99 ? 2.307 -10.008 -8.664 1 98.69 99 PHE A O 1
ATOM 774 N N . PRO A 1 100 ? 3.031 -8.305 -9.961 1 98.69 100 PRO A N 1
ATOM 775 C CA . PRO A 1 100 ? 4.332 -8.211 -9.289 1 98.69 100 PRO A CA 1
ATOM 776 C C . PRO A 1 100 ? 4.328 -7.223 -8.133 1 98.69 100 PRO A C 1
ATOM 778 O O . PRO A 1 100 ? 3.756 -6.137 -8.242 1 98.69 100 PRO A O 1
ATOM 781 N N . MET A 1 101 ? 4.91 -7.574 -7.051 1 97.62 101 MET A N 1
ATOM 782 C CA . MET A 1 101 ? 4.992 -6.656 -5.922 1 97.62 101 MET A CA 1
ATOM 783 C C . MET A 1 101 ? 5.914 -5.484 -6.238 1 97.62 101 MET A C 1
ATOM 785 O O . MET A 1 101 ? 7.055 -5.684 -6.66 1 97.62 101 MET A O 1
ATOM 789 N N . TYR A 1 102 ? 5.418 -4.262 -6.199 1 96.75 102 TYR A N 1
ATOM 790 C CA . TYR A 1 102 ? 6.18 -3.023 -6.316 1 96.75 102 TYR A CA 1
ATOM 791 C C . TYR A 1 102 ? 6.215 -2.275 -4.992 1 96.75 102 TYR A C 1
ATOM 793 O O . TYR A 1 102 ? 5.172 -1.91 -4.449 1 96.75 102 TYR A O 1
ATOM 801 N N . TRP A 1 103 ? 7.465 -2.137 -4.477 1 95.06 103 TRP A N 1
ATOM 802 C CA . TRP A 1 103 ? 7.633 -1.384 -3.238 1 95.06 103 TRP A CA 1
ATOM 803 C C . TRP A 1 103 ? 6.703 -1.914 -2.15 1 95.06 103 TRP A C 1
ATOM 805 O O . TRP A 1 103 ? 5.973 -1.146 -1.521 1 95.06 103 TRP A O 1
ATOM 815 N N . PHE A 1 104 ? 6.633 -3.262 -1.983 1 95.19 104 PHE A N 1
ATOM 816 C CA . PHE A 1 104 ? 6.043 -4.004 -0.875 1 95.19 104 PHE A CA 1
ATOM 817 C C . PHE A 1 104 ? 4.523 -4 -0.97 1 95.19 104 PHE A C 1
ATOM 819 O O . PHE A 1 104 ? 3.834 -4.312 0.003 1 95.19 104 PHE A O 1
ATOM 826 N N . THR A 1 105 ? 3.973 -3.588 -2.129 1 95.69 105 THR A N 1
ATOM 827 C CA . THR A 1 105 ? 2.529 -3.621 -2.328 1 95.69 105 THR A CA 1
ATOM 828 C C . THR A 1 105 ? 2.189 -3.742 -3.811 1 95.69 105 THR A C 1
ATOM 830 O O . THR A 1 105 ? 3.021 -4.176 -4.609 1 95.69 105 THR A O 1
ATOM 833 N N . VAL A 1 106 ? 0.974 -3.523 -4.195 1 97.5 106 VAL A N 1
ATOM 834 C CA . VAL A 1 106 ? 0.478 -3.66 -5.559 1 97.5 106 VAL A CA 1
ATOM 835 C C . VAL A 1 106 ? 1.029 -2.529 -6.426 1 97.5 106 VAL A C 1
ATOM 837 O O . VAL A 1 106 ? 1.359 -1.455 -5.918 1 97.5 106 VAL A O 1
ATOM 840 N N . PRO A 1 107 ? 1.144 -2.76 -7.738 1 98.56 107 PRO A N 1
ATOM 841 C CA . PRO A 1 107 ? 1.494 -1.653 -8.633 1 98.56 107 PRO A CA 1
ATOM 842 C C . PRO A 1 107 ? 0.412 -0.577 -8.688 1 98.56 107 PRO A C 1
ATOM 844 O O . PRO A 1 107 ? -0.749 -0.845 -8.375 1 98.56 107 PRO A O 1
ATOM 847 N N . ALA A 1 108 ? 0.792 0.542 -9.141 1 98.81 108 ALA A N 1
ATOM 848 C CA . ALA A 1 108 ? -0.084 1.709 -9.086 1 98.81 108 ALA A CA 1
ATOM 849 C C . ALA A 1 108 ? -1.38 1.454 -9.852 1 98.81 108 ALA A C 1
ATOM 851 O O . ALA A 1 108 ? -2.449 1.915 -9.445 1 98.81 108 ALA A O 1
ATOM 852 N N . ILE A 1 109 ? -1.276 0.75 -10.961 1 98.88 109 ILE A N 1
ATOM 853 C CA . ILE A 1 109 ? -2.465 0.537 -11.781 1 98.88 109 ILE A CA 1
ATOM 854 C C . ILE A 1 109 ? -3.475 -0.312 -11.008 1 98.88 109 ILE A C 1
ATOM 856 O O . ILE A 1 109 ? -4.684 -0.069 -11.086 1 98.88 109 ILE A O 1
ATOM 860 N N . MET A 1 110 ? -3.023 -1.27 -10.312 1 98.81 110 MET A N 1
ATOM 861 C CA . MET A 1 110 ? -3.924 -2.086 -9.508 1 98.81 110 MET A CA 1
ATOM 862 C C . MET A 1 110 ? -4.41 -1.312 -8.281 1 98.81 110 MET A C 1
ATOM 864 O O . MET A 1 110 ? -5.562 -1.458 -7.871 1 98.81 110 MET A O 1
ATOM 868 N N . LYS A 1 111 ? -3.49 -0.5 -7.645 1 98.62 111 LYS A N 1
ATOM 869 C CA . LYS A 1 111 ? -3.953 0.39 -6.582 1 98.62 111 LYS A CA 1
ATOM 870 C C . LYS A 1 111 ? -5.078 1.297 -7.078 1 98.62 111 LYS A C 1
ATOM 872 O O . LYS A 1 111 ? -6.02 1.586 -6.34 1 98.62 111 LYS A O 1
ATOM 877 N N . GLY A 1 112 ? -4.934 1.768 -8.289 1 98.81 112 GLY A N 1
ATOM 878 C CA . GLY A 1 112 ? -5.992 2.561 -8.898 1 98.81 112 GLY A CA 1
ATOM 879 C C . GLY A 1 112 ? -7.297 1.804 -9.039 1 98.81 112 GLY A C 1
ATOM 880 O O . GLY A 1 112 ? -8.375 2.361 -8.812 1 98.81 112 GLY A O 1
ATOM 881 N N . TRP A 1 113 ? -7.207 0.542 -9.461 1 98.88 113 TRP A N 1
ATOM 882 C CA . TRP A 1 113 ? -8.391 -0.305 -9.539 1 98.88 113 TRP A CA 1
ATOM 883 C C . TRP A 1 113 ? -9.102 -0.389 -8.195 1 98.88 113 TRP A C 1
ATOM 885 O O . TRP A 1 113 ? -10.32 -0.225 -8.109 1 98.88 113 TRP A O 1
ATOM 895 N N . LEU A 1 114 ? -8.344 -0.552 -7.137 1 98.31 114 LEU A N 1
ATOM 896 C CA . LEU A 1 114 ? -8.906 -0.623 -5.793 1 98.31 114 LEU A CA 1
ATOM 897 C C . LEU A 1 114 ? -9.555 0.702 -5.402 1 98.31 114 LEU A C 1
ATOM 899 O O . LEU A 1 114 ? -10.672 0.721 -4.879 1 98.31 114 LEU A O 1
ATOM 903 N N . ASP A 1 115 ? -8.875 1.79 -5.672 1 98.56 115 ASP A N 1
ATOM 904 C CA . ASP A 1 115 ? -9.32 3.123 -5.285 1 98.56 115 ASP A CA 1
ATOM 905 C C . ASP A 1 115 ? -10.625 3.49 -6.004 1 98.56 115 ASP A C 1
ATOM 907 O O . ASP A 1 115 ? -11.508 4.117 -5.414 1 98.56 115 ASP A O 1
ATOM 911 N N . ARG A 1 116 ? -10.734 3.1 -7.262 1 98.81 116 ARG A N 1
ATOM 912 C CA . ARG A 1 116 ? -11.797 3.623 -8.109 1 98.81 116 ARG A CA 1
ATOM 913 C C . ARG A 1 116 ? -12.984 2.67 -8.148 1 98.81 116 ARG A C 1
ATOM 915 O O . ARG A 1 116 ? -14.133 3.105 -8.211 1 98.81 116 ARG A O 1
ATOM 922 N N . VAL A 1 117 ? -12.773 1.378 -8.141 1 98.81 117 VAL A N 1
ATOM 923 C CA . VAL A 1 117 ? -13.82 0.386 -8.344 1 98.81 117 VAL A CA 1
ATOM 924 C C . VAL A 1 117 ? -14.547 0.131 -7.023 1 98.81 117 VAL A C 1
ATOM 926 O O . VAL A 1 117 ? -15.773 0.006 -7 1 98.81 117 VAL A O 1
ATOM 929 N N . LEU A 1 118 ? -13.82 0.096 -5.914 1 97.81 118 LEU A N 1
ATOM 930 C CA . LEU A 1 118 ? -14.414 -0.221 -4.621 1 97.81 118 LEU A CA 1
ATOM 931 C C . LEU A 1 118 ? -14.945 1.038 -3.943 1 97.81 118 LEU A C 1
ATOM 933 O O . LEU A 1 118 ? -14.531 1.374 -2.832 1 97.81 118 LEU A O 1
ATOM 937 N N . THR A 1 119 ? -15.867 1.675 -4.535 1 98 119 THR A N 1
ATOM 938 C CA . THR A 1 119 ? -16.438 2.932 -4.055 1 98 119 THR A CA 1
ATOM 939 C C . THR A 1 119 ? -17.281 2.701 -2.809 1 98 119 THR A C 1
ATOM 941 O O . THR A 1 119 ? -17.75 1.588 -2.568 1 98 119 THR A O 1
ATOM 944 N N . LYS A 1 120 ? -17.422 3.756 -2.045 1 97 120 LYS A N 1
ATOM 945 C CA . LYS A 1 120 ? -18.391 3.756 -0.959 1 97 120 LYS A CA 1
ATOM 946 C C . LYS A 1 120 ? -19.812 3.482 -1.484 1 97 120 LYS A C 1
ATOM 948 O O . LYS A 1 120 ? -20.188 3.986 -2.543 1 97 120 LYS A O 1
ATOM 953 N N . GLY A 1 121 ? -20.625 2.754 -0.752 1 96.94 121 GLY A N 1
ATOM 954 C CA . GLY A 1 121 ? -21.922 2.307 -1.216 1 96.94 121 GLY A CA 1
ATOM 955 C C . GLY A 1 121 ? -21.875 0.963 -1.92 1 96.94 121 GLY A C 1
ATOM 956 O O . GLY A 1 121 ? -22.594 0.032 -1.54 1 96.94 121 GLY A O 1
ATOM 957 N N . PHE A 1 122 ? -21.016 0.827 -2.9 1 98.25 122 PHE A N 1
ATOM 958 C CA . PHE A 1 122 ? -20.859 -0.421 -3.639 1 98.25 122 PHE A CA 1
ATOM 959 C C . PHE A 1 122 ? -20.109 -1.451 -2.805 1 98.25 122 PHE A C 1
ATOM 961 O O . PHE A 1 122 ? -20.594 -2.572 -2.617 1 98.25 122 PHE A O 1
ATOM 968 N N . ALA A 1 123 ? -18.906 -0.982 -2.295 1 96.12 123 ALA A N 1
ATOM 969 C CA . ALA A 1 123 ? -18.016 -1.955 -1.67 1 96.12 123 ALA A CA 1
ATOM 970 C C . ALA A 1 123 ? -18.109 -1.887 -0.148 1 96.12 123 ALA A C 1
ATOM 972 O O . ALA A 1 123 ? -17.797 -2.859 0.544 1 96.12 123 ALA A O 1
ATOM 973 N N . HIS A 1 124 ? -18.469 -0.722 0.404 1 93.56 124 HIS A N 1
ATOM 974 C CA . HIS A 1 124 ? -18.516 -0.552 1.853 1 93.56 124 HIS A CA 1
ATOM 975 C C . HIS A 1 124 ? -19.422 0.609 2.244 1 93.56 124 HIS A C 1
ATOM 977 O O . HIS A 1 124 ? -19.656 1.521 1.446 1 93.56 124 HIS A O 1
ATOM 983 N N . THR A 1 125 ? -19.938 0.531 3.42 1 92.5 125 THR A N 1
ATOM 984 C CA . THR A 1 125 ? -20.594 1.623 4.129 1 92.5 125 THR A CA 1
ATOM 985 C C . THR A 1 125 ? -20.094 1.711 5.57 1 92.5 125 THR A C 1
ATOM 987 O O . THR A 1 125 ? -19.297 0.882 6.004 1 92.5 125 THR A O 1
ATOM 990 N N . GLN A 1 126 ? -20.547 2.709 6.234 1 83.88 126 GLN A N 1
ATOM 991 C CA . GLN A 1 126 ? -20.172 2.846 7.637 1 83.88 126 GLN A CA 1
ATOM 992 C C . GLN A 1 126 ? -20.688 1.672 8.461 1 83.88 126 GLN A C 1
ATOM 994 O O . GLN A 1 126 ? -20.031 1.232 9.406 1 83.88 126 GLN A O 1
ATOM 999 N N . GLU A 1 127 ? -21.766 1.134 8.031 1 84.69 127 GLU A N 1
ATOM 1000 C CA . GLU A 1 127 ? -22.438 0.07 8.773 1 84.69 127 GLU A CA 1
ATOM 1001 C C . GLU A 1 127 ? -21.984 -1.307 8.297 1 84.69 127 GLU A C 1
ATOM 1003 O O . GLU A 1 127 ? -22 -2.271 9.062 1 84.69 127 GLU A O 1
ATOM 1008 N N . ARG A 1 128 ? -21.75 -1.397 7.098 1 89.25 128 ARG A N 1
ATOM 1009 C CA . ARG A 1 128 ? -21.391 -2.674 6.488 1 89.25 128 ARG A CA 1
ATOM 1010 C C . ARG A 1 128 ? -19.906 -2.709 6.121 1 89.25 128 ARG A C 1
ATOM 1012 O O . ARG A 1 128 ? -19.531 -2.316 5.016 1 89.25 128 ARG A O 1
ATOM 1019 N N . ARG A 1 129 ? -19.156 -3.258 7.059 1 87.44 129 ARG A N 1
ATOM 1020 C CA . ARG A 1 129 ? -17.719 -3.367 6.852 1 87.44 129 ARG A CA 1
ATOM 1021 C C . ARG A 1 129 ? -17.156 -4.625 7.508 1 87.44 129 ARG A C 1
ATOM 1023 O O . ARG A 1 129 ? -17.828 -5.238 8.352 1 87.44 129 ARG A O 1
ATOM 1030 N N . TYR A 1 130 ? -15.984 -5.047 7.039 1 89.69 130 TYR A N 1
ATOM 1031 C CA . TYR A 1 130 ? -15.258 -6.188 7.586 1 89.69 130 TYR A CA 1
ATOM 1032 C C . TYR A 1 130 ? -16.141 -7.422 7.648 1 89.69 130 TYR A C 1
ATOM 1034 O O . TYR A 1 130 ? -16.719 -7.84 6.637 1 89.69 130 TYR A O 1
ATOM 1042 N N . SER A 1 131 ? -16.297 -8.039 8.82 1 88.81 131 SER A N 1
ATOM 1043 C CA . SER A 1 131 ? -17.031 -9.297 8.906 1 88.81 131 SER A CA 1
ATOM 1044 C C . SER A 1 131 ? -18.5 -9.102 8.562 1 88.81 131 SER A C 1
ATOM 1046 O O . SER A 1 131 ? -19.219 -10.078 8.305 1 88.81 131 SER A O 1
ATOM 1048 N N . GLN A 1 132 ? -18.922 -7.871 8.461 1 88.44 132 GLN A N 1
ATOM 1049 C CA . GLN A 1 132 ? -20.297 -7.559 8.094 1 88.44 132 GLN A CA 1
ATOM 1050 C C . GLN A 1 132 ? -20.344 -6.805 6.77 1 88.44 132 GLN A C 1
ATOM 1052 O O . GLN A 1 132 ? -21.312 -6.09 6.496 1 88.44 132 GLN A O 1
ATOM 1057 N N . GLY A 1 133 ? -19.359 -6.969 5.984 1 91.19 133 GLY A N 1
ATOM 1058 C CA . GLY A 1 133 ? -19.234 -6.234 4.734 1 91.19 133 GLY A CA 1
ATOM 1059 C C . GLY A 1 133 ? -20.188 -6.707 3.66 1 91.19 133 GLY A C 1
ATOM 1060 O O . GLY A 1 133 ? -20.781 -7.785 3.773 1 91.19 133 GLY A O 1
ATOM 1061 N N . ILE A 1 134 ? -20.281 -5.926 2.643 1 92.62 134 ILE A N 1
ATOM 1062 C CA . ILE A 1 134 ? -21.188 -6.168 1.521 1 92.62 134 ILE A CA 1
ATOM 1063 C C . ILE A 1 134 ? -20.781 -7.453 0.802 1 92.62 134 ILE A C 1
ATOM 1065 O O . ILE A 1 134 ? -21.641 -8.242 0.406 1 92.62 134 ILE A O 1
ATOM 1069 N N . PHE A 1 135 ? -19.484 -7.711 0.75 1 93.31 135 PHE A N 1
ATOM 1070 C CA . PHE A 1 135 ? -18.969 -8.859 0.009 1 93.31 135 PHE A CA 1
ATOM 1071 C C . PHE A 1 135 ? -18.469 -9.938 0.959 1 93.31 135 PHE A C 1
ATOM 1073 O O . PHE A 1 135 ? -17.5 -10.641 0.66 1 93.31 135 PHE A O 1
ATOM 1080 N N . LYS A 1 136 ? -19.094 -10.07 2.135 1 89.5 136 LYS A N 1
ATOM 1081 C CA . LYS A 1 136 ? -18.641 -10.969 3.188 1 89.5 136 LYS A CA 1
ATOM 1082 C C . LYS A 1 136 ? -18.656 -12.422 2.713 1 89.5 136 LYS A C 1
ATOM 1084 O O . LYS A 1 136 ? -17.922 -13.258 3.258 1 89.5 136 LYS A O 1
ATOM 1089 N N . ASP A 1 137 ? -19.406 -12.719 1.697 1 90.19 137 ASP A N 1
ATOM 1090 C CA . ASP A 1 137 ? -19.531 -14.094 1.245 1 90.19 137 ASP A CA 1
ATOM 1091 C C . ASP A 1 137 ? -18.609 -14.367 0.051 1 90.19 137 ASP A C 1
ATOM 1093 O O . ASP A 1 137 ? -18.547 -15.5 -0.441 1 90.19 137 ASP A O 1
ATOM 1097 N N . LYS A 1 138 ? -17.906 -13.375 -0.456 1 92.31 138 LYS A N 1
ATOM 1098 C CA . LYS A 1 138 ? -16.984 -13.555 -1.572 1 92.31 138 LYS A CA 1
ATOM 1099 C C . LYS A 1 138 ? -15.578 -13.914 -1.075 1 92.31 138 LYS A C 1
ATOM 1101 O O . LYS A 1 138 ? -15.227 -13.625 0.071 1 92.31 138 LYS A O 1
ATOM 1106 N N . ARG A 1 139 ? -14.906 -14.562 -1.977 1 93.38 139 ARG A N 1
ATOM 1107 C CA . ARG A 1 139 ? -13.516 -14.891 -1.695 1 93.38 139 ARG A CA 1
ATOM 1108 C C . ARG A 1 139 ? -12.57 -14.031 -2.533 1 93.38 139 ARG A C 1
ATOM 1110 O O . ARG A 1 139 ? -12.922 -13.609 -3.637 1 93.38 139 ARG A O 1
ATOM 1117 N N . ALA A 1 140 ? -11.453 -13.742 -1.925 1 95.25 140 ALA A N 1
ATOM 1118 C CA . ALA A 1 140 ? -10.391 -13.016 -2.621 1 95.25 140 ALA A CA 1
ATOM 1119 C C . ALA A 1 140 ? -9.016 -13.57 -2.256 1 95.25 140 ALA A C 1
ATOM 1121 O O . ALA A 1 140 ? -8.812 -14.047 -1.138 1 95.25 140 ALA A O 1
ATOM 1122 N N . MET A 1 141 ? -8.117 -13.523 -3.219 1 96.06 141 MET A N 1
ATOM 1123 C CA . MET A 1 141 ? -6.762 -14.016 -3 1 96.06 141 MET A CA 1
ATOM 1124 C C . MET A 1 141 ? -5.738 -13.125 -3.699 1 96.06 141 MET A C 1
ATOM 1126 O O . MET A 1 141 ? -5.969 -12.672 -4.82 1 96.06 141 MET A O 1
ATOM 1130 N N . LEU A 1 142 ? -4.645 -12.922 -2.98 1 97.38 142 LEU A N 1
ATOM 1131 C CA . LEU A 1 142 ? -3.484 -12.297 -3.609 1 97.38 142 LEU A CA 1
ATOM 1132 C C . LEU A 1 142 ? -2.561 -13.352 -4.215 1 97.38 142 LEU A C 1
ATOM 1134 O O . LEU A 1 142 ? -2.158 -14.297 -3.531 1 97.38 142 LEU A O 1
ATOM 1138 N N . SER A 1 143 ? -2.316 -13.266 -5.426 1 98.25 143 SER A N 1
ATOM 1139 C CA . SER A 1 143 ? -1.313 -14.023 -6.164 1 98.25 143 SER A CA 1
ATOM 1140 C C . SER A 1 143 ? -0.244 -13.109 -6.75 1 98.25 143 SER A C 1
ATOM 1142 O O . SER A 1 143 ? -0.531 -12.289 -7.625 1 98.25 143 SER A O 1
ATOM 1144 N N . PHE A 1 144 ? 1.039 -13.258 -6.23 1 98.31 144 PHE A N 1
ATOM 1145 C CA . PHE A 1 144 ? 1.975 -12.227 -6.664 1 98.31 144 PHE A CA 1
ATOM 1146 C C . PHE A 1 144 ? 3.406 -12.742 -6.633 1 98.31 144 PHE A C 1
ATOM 1148 O O . PHE A 1 144 ? 3.691 -13.758 -5.984 1 98.31 144 PHE A O 1
ATOM 1155 N N . THR A 1 145 ? 4.258 -12.086 -7.395 1 98.69 145 THR A N 1
ATOM 1156 C CA . THR A 1 145 ? 5.691 -12.367 -7.398 1 98.69 145 THR A CA 1
ATOM 1157 C C . THR A 1 145 ? 6.449 -11.328 -6.574 1 98.69 145 THR A C 1
ATOM 1159 O O . THR A 1 145 ? 6.027 -10.172 -6.48 1 98.69 145 THR A O 1
ATOM 1162 N N . THR A 1 146 ? 7.508 -11.758 -5.945 1 97.94 146 THR A N 1
ATOM 1163 C CA . THR A 1 146 ? 8.414 -10.844 -5.254 1 97.94 146 THR A CA 1
ATOM 1164 C C . THR A 1 146 ? 9.719 -10.695 -6.027 1 97.94 146 THR A C 1
ATOM 1166 O O . THR A 1 146 ? 10.008 -11.484 -6.93 1 97.94 146 THR A O 1
ATOM 1169 N N . GLY A 1 147 ? 10.445 -9.617 -5.68 1 95.12 147 GLY A N 1
ATOM 1170 C CA . GLY A 1 147 ? 11.781 -9.414 -6.23 1 95.12 147 GLY A CA 1
ATOM 1171 C C . GLY A 1 147 ? 12.883 -9.945 -5.332 1 95.12 147 GLY A C 1
ATOM 1172 O O . GLY A 1 147 ? 14.062 -9.812 -5.648 1 95.12 147 GLY A O 1
ATOM 1173 N N . SER A 1 148 ? 12.531 -10.539 -4.203 1 95.19 148 SER A N 1
ATOM 1174 C CA . SER A 1 148 ? 13.461 -11.078 -3.219 1 95.19 148 SER A CA 1
ATOM 1175 C C . SER A 1 148 ? 13 -12.438 -2.707 1 95.19 148 SER A C 1
ATOM 1177 O O . SER A 1 148 ? 11.82 -12.789 -2.814 1 95.19 148 SER A O 1
ATOM 1179 N N . CYS A 1 149 ? 13.938 -13.188 -2.219 1 95.94 149 CYS A N 1
ATOM 1180 C CA . CYS A 1 149 ? 13.656 -14.555 -1.782 1 95.94 149 CYS A CA 1
ATOM 1181 C C . CYS A 1 149 ? 12.859 -14.555 -0.482 1 95.94 149 CYS A C 1
ATOM 1183 O O . CYS A 1 149 ? 12.789 -13.531 0.206 1 95.94 149 CYS A O 1
ATOM 1185 N N . GLU A 1 150 ? 12.359 -15.664 -0.17 1 97.06 150 GLU A N 1
ATOM 1186 C CA . GLU A 1 150 ? 11.469 -15.836 0.976 1 97.06 150 GLU A CA 1
ATOM 1187 C C . GLU A 1 150 ? 12.172 -15.477 2.281 1 97.06 150 GLU A C 1
ATOM 1189 O O . GLU A 1 150 ? 11.578 -14.844 3.156 1 97.06 150 GLU A O 1
ATOM 1194 N N . SER A 1 151 ? 13.438 -15.828 2.426 1 97 151 SER A N 1
ATOM 1195 C CA . SER A 1 151 ? 14.172 -15.617 3.668 1 97 151 SER A CA 1
ATOM 1196 C C . SER A 1 151 ? 14.281 -14.141 4.008 1 97 151 SER A C 1
ATOM 1198 O O . SER A 1 151 ? 14.422 -13.773 5.18 1 97 151 SER A O 1
ATOM 1200 N N . MET A 1 152 ? 14.18 -13.328 2.988 1 96.81 152 MET A N 1
ATOM 1201 C CA . MET A 1 152 ? 14.289 -11.883 3.193 1 96.81 152 MET A CA 1
ATOM 1202 C C . MET A 1 152 ? 13 -11.32 3.785 1 96.81 152 MET A C 1
ATOM 1204 O O . MET A 1 152 ? 12.992 -10.195 4.297 1 96.81 152 MET A O 1
ATOM 1208 N N . PHE A 1 153 ? 11.93 -12.117 3.684 1 97.19 153 PHE A N 1
ATOM 1209 C CA . PHE A 1 153 ? 10.609 -11.68 4.133 1 97.19 153 PHE A CA 1
ATOM 1210 C C . PHE A 1 153 ? 10.164 -12.477 5.355 1 97.19 153 PHE A C 1
ATOM 1212 O O . PHE A 1 153 ? 9.047 -13 5.387 1 97.19 153 PHE A O 1
ATOM 1219 N N . SER A 1 154 ? 10.977 -12.547 6.348 1 96.19 154 SER A N 1
ATOM 1220 C CA . SER A 1 154 ? 10.695 -13.211 7.613 1 96.19 154 SER A CA 1
ATOM 1221 C C . SER A 1 154 ? 10.891 -12.266 8.797 1 96.19 154 SER A C 1
ATOM 1223 O O . SER A 1 154 ? 11.344 -11.133 8.617 1 96.19 154 SER A O 1
ATOM 1225 N N . ALA A 1 155 ? 10.531 -12.727 10 1 95.69 155 ALA A N 1
ATOM 1226 C CA . ALA A 1 155 ? 10.648 -11.93 11.219 1 95.69 155 ALA A CA 1
ATOM 1227 C C . ALA A 1 155 ? 12.109 -11.609 11.531 1 95.69 155 ALA A C 1
ATOM 1229 O O . ALA A 1 155 ? 12.398 -10.75 12.359 1 95.69 155 ALA A O 1
ATOM 1230 N N . ASP A 1 156 ? 13.016 -12.25 10.828 1 95.75 156 ASP A N 1
ATOM 1231 C CA . ASP A 1 156 ? 14.453 -12.023 11.008 1 95.75 156 ASP A CA 1
ATOM 1232 C C . ASP A 1 156 ? 15.117 -11.688 9.68 1 95.75 156 ASP A C 1
ATOM 1234 O O . ASP A 1 156 ? 16.344 -11.766 9.555 1 95.75 156 ASP A O 1
ATOM 1238 N N . GLY A 1 157 ? 14.328 -11.414 8.672 1 96.25 157 GLY A N 1
ATOM 1239 C CA . GLY A 1 157 ? 14.844 -11.062 7.352 1 96.25 157 GLY A CA 1
ATOM 1240 C C . GLY A 1 157 ? 14.93 -9.57 7.125 1 96.25 157 GLY A C 1
ATOM 1241 O O . GLY A 1 157 ? 14.188 -8.797 7.738 1 96.25 157 GLY A O 1
ATOM 1242 N N . ILE A 1 158 ? 15.68 -9.172 6.211 1 95.25 158 ILE A N 1
ATOM 1243 C CA . ILE A 1 158 ? 16.047 -7.77 6.004 1 95.25 158 ILE A CA 1
ATOM 1244 C C . ILE A 1 158 ? 14.812 -6.973 5.586 1 95.25 158 ILE A C 1
ATOM 1246 O O . ILE A 1 158 ? 14.688 -5.789 5.914 1 95.25 158 ILE A O 1
ATOM 1250 N N . ASN A 1 159 ? 13.859 -7.594 4.816 1 95.81 159 ASN A N 1
ATOM 1251 C CA . ASN A 1 159 ? 12.68 -6.887 4.34 1 95.81 159 ASN A CA 1
ATOM 1252 C C . ASN A 1 159 ? 11.555 -6.902 5.375 1 95.81 159 ASN A C 1
ATOM 1254 O O . ASN A 1 159 ? 10.57 -6.18 5.238 1 95.81 159 ASN A O 1
ATOM 1258 N N . GLY A 1 160 ? 11.742 -7.734 6.398 1 96.06 160 GLY A N 1
ATOM 1259 C CA . GLY A 1 160 ? 10.727 -7.84 7.438 1 96.06 160 GLY A CA 1
ATOM 1260 C C . GLY A 1 160 ? 9.711 -8.93 7.168 1 96.06 160 GLY A C 1
ATOM 1261 O O . GLY A 1 160 ? 9.648 -9.469 6.059 1 96.06 160 GLY A O 1
ATOM 1262 N N . ASP A 1 161 ? 8.922 -9.203 8.141 1 96.75 161 ASP A N 1
ATOM 1263 C CA . ASP A 1 161 ? 7.926 -10.273 8.156 1 96.75 161 ASP A CA 1
ATOM 1264 C C . ASP A 1 161 ? 6.84 -10.031 7.113 1 96.75 161 ASP A C 1
ATOM 1266 O O . ASP A 1 161 ? 6.148 -9.016 7.156 1 96.75 161 ASP A O 1
ATOM 1270 N N . MET A 1 162 ? 6.648 -10.992 6.223 1 96.44 162 MET A N 1
ATOM 1271 C CA . MET A 1 162 ? 5.648 -10.875 5.168 1 96.44 162 MET A CA 1
ATOM 1272 C C . MET A 1 162 ? 4.246 -10.742 5.758 1 96.44 162 MET A C 1
ATOM 1274 O O . MET A 1 162 ? 3.385 -10.086 5.172 1 96.44 162 MET A O 1
ATOM 1278 N N . ASN A 1 163 ? 4.012 -11.305 6.945 1 95.25 163 ASN A N 1
ATOM 1279 C CA . ASN A 1 163 ? 2.721 -11.141 7.602 1 95.25 163 ASN A CA 1
ATOM 1280 C C . ASN A 1 163 ? 2.412 -9.672 7.879 1 95.25 163 ASN A C 1
ATOM 1282 O O . ASN A 1 163 ? 1.259 -9.25 7.785 1 95.25 163 ASN A O 1
ATOM 1286 N N . VAL A 1 164 ? 3.408 -8.93 8.203 1 95.56 164 VAL A N 1
ATOM 1287 C CA . VAL A 1 164 ? 3.258 -7.5 8.477 1 95.56 164 VAL A CA 1
ATOM 1288 C C . VAL A 1 164 ? 2.971 -6.758 7.172 1 95.56 164 VAL A C 1
ATOM 1290 O O . VAL A 1 164 ? 2.047 -5.945 7.102 1 95.56 164 VAL A O 1
ATOM 1293 N N . THR A 1 165 ? 3.674 -7.121 6.176 1 95.06 165 THR A N 1
ATOM 1294 C CA . THR A 1 165 ? 3.561 -6.473 4.875 1 95.06 165 THR A CA 1
ATOM 1295 C C . THR A 1 165 ? 2.168 -6.68 4.289 1 95.06 165 THR A C 1
ATOM 1297 O O . THR A 1 165 ? 1.619 -5.781 3.646 1 95.06 165 THR A O 1
ATOM 1300 N N . LEU A 1 166 ? 1.576 -7.805 4.547 1 94.94 166 LEU A N 1
ATOM 1301 C CA . LEU A 1 166 ? 0.338 -8.195 3.883 1 94.94 166 LEU A CA 1
ATOM 1302 C C . LEU A 1 166 ? -0.876 -7.652 4.625 1 94.94 166 LEU A C 1
ATOM 1304 O O . LEU A 1 166 ? -1.998 -7.711 4.121 1 94.94 166 LEU A O 1
ATOM 1308 N N . TRP A 1 167 ? -0.722 -7.121 5.828 1 92.25 167 TRP A N 1
ATOM 1309 C CA . TRP A 1 167 ? -1.836 -6.516 6.551 1 92.25 167 TRP A CA 1
ATOM 1310 C C . TRP A 1 167 ? -2.332 -5.262 5.836 1 92.25 167 TRP A C 1
ATOM 1312 O O . TRP A 1 167 ? -1.533 -4.414 5.43 1 92.25 167 TRP A O 1
ATOM 1322 N N . PRO A 1 168 ? -3.688 -5.121 5.559 1 79.75 168 PRO A N 1
ATOM 1323 C CA . PRO A 1 168 ? -4.809 -5.934 6.031 1 79.75 168 PRO A CA 1
ATOM 1324 C C . PRO A 1 168 ? -5.555 -6.629 4.895 1 79.75 168 PRO A C 1
ATOM 1326 O O . PRO A 1 168 ? -6.73 -6.969 5.039 1 79.75 168 PRO A O 1
ATOM 1329 N N . LEU A 1 169 ? -4.98 -6.898 3.787 1 66.44 169 LEU A N 1
ATOM 1330 C CA . LEU A 1 169 ? -5.656 -7.09 2.508 1 66.44 169 LEU A CA 1
ATOM 1331 C C . LEU A 1 169 ? -5.859 -8.57 2.215 1 66.44 169 LEU A C 1
ATOM 1333 O O . LEU A 1 169 ? -5.512 -9.047 1.131 1 66.44 169 LEU A O 1
ATOM 1337 N N . GLN A 1 170 ? -6.562 -9.422 3.088 1 70.06 170 GLN A N 1
ATOM 1338 C CA . GLN A 1 170 ? -6.637 -10.781 2.568 1 70.06 170 GLN A CA 1
ATOM 1339 C C . GLN A 1 170 ? -7.867 -11.508 3.104 1 70.06 170 GLN A C 1
ATOM 1341 O O . GLN A 1 170 ? -8.398 -11.148 4.156 1 70.06 170 GLN A O 1
ATOM 1346 N N . VAL A 1 171 ? -8.344 -12.367 2.154 1 81.69 171 VAL A N 1
ATOM 1347 C CA . VAL A 1 171 ? -9.367 -13.312 2.574 1 81.69 171 VAL A CA 1
ATOM 1348 C C . VAL A 1 171 ? -8.789 -14.727 2.602 1 81.69 171 VAL A C 1
ATOM 1350 O O . VAL A 1 171 ? -8.719 -15.352 3.66 1 81.69 171 VAL A O 1
ATOM 1353 N N . LEU A 1 172 ? -8.305 -15.117 1.494 1 91.31 172 LEU A N 1
ATOM 1354 C CA . LEU A 1 172 ? -7.578 -16.375 1.438 1 91.31 172 LEU A CA 1
ATOM 1355 C C . LEU A 1 172 ? -6.078 -16.156 1.595 1 91.31 172 LEU A C 1
ATOM 1357 O O . LEU A 1 172 ? -5.586 -15.047 1.346 1 91.31 172 LEU A O 1
ATOM 1361 N N . ALA A 1 173 ? -5.406 -17.234 2.064 1 94.5 173 ALA A N 1
ATOM 1362 C CA . ALA A 1 173 ? -3.945 -17.156 2.084 1 94.5 173 ALA A CA 1
ATOM 1363 C C . ALA A 1 173 ? -3.395 -16.812 0.704 1 94.5 173 ALA A C 1
ATOM 1365 O O . ALA A 1 173 ? -3.895 -17.297 -0.312 1 94.5 173 ALA A O 1
ATOM 1366 N N . PRO A 1 174 ? -2.389 -16 0.658 1 96.75 174 PRO A N 1
ATOM 1367 C CA . PRO A 1 174 ? -1.807 -15.648 -0.639 1 96.75 174 PRO A CA 1
ATOM 1368 C C . PRO A 1 174 ? -1.039 -16.797 -1.276 1 96.75 174 PRO A C 1
ATOM 1370 O O . PRO A 1 174 ? -0.769 -17.812 -0.615 1 96.75 174 PRO A O 1
ATOM 1373 N N . HIS A 1 175 ? -0.917 -16.703 -2.545 1 97.69 175 HIS A N 1
ATOM 1374 C CA . HIS A 1 175 ? 0.077 -17.516 -3.234 1 97.69 175 HIS A CA 1
ATOM 1375 C C . HIS A 1 175 ? 1.258 -16.656 -3.697 1 97.69 175 HIS A C 1
ATOM 1377 O O . HIS A 1 175 ? 1.104 -15.789 -4.559 1 97.69 175 HIS A O 1
ATOM 1383 N N . ILE A 1 176 ? 2.391 -16.906 -3.088 1 97.88 176 ILE A N 1
ATOM 1384 C CA . ILE A 1 176 ? 3.551 -16.062 -3.322 1 97.88 176 ILE A CA 1
ATOM 1385 C C . ILE A 1 176 ? 4.586 -16.812 -4.148 1 97.88 176 ILE A C 1
ATOM 1387 O O . ILE A 1 176 ? 4.949 -17.953 -3.818 1 97.88 176 ILE A O 1
ATOM 1391 N N . PHE A 1 177 ? 4.949 -16.25 -5.25 1 98.69 177 PHE A N 1
ATOM 1392 C CA . PHE A 1 177 ? 6.074 -16.719 -6.043 1 98.69 177 PHE A CA 1
ATOM 1393 C C . PHE A 1 177 ? 7.344 -15.953 -5.699 1 98.69 177 PHE A C 1
ATOM 1395 O O . PHE A 1 177 ? 7.492 -14.789 -6.082 1 98.69 177 PHE A O 1
ATOM 1402 N N . TRP A 1 178 ? 8.219 -16.625 -5.023 1 97.88 178 TRP A N 1
ATOM 1403 C CA . TRP A 1 178 ? 9.383 -15.945 -4.465 1 97.88 178 TRP A CA 1
ATOM 1404 C C . TRP A 1 178 ? 10.477 -15.781 -5.512 1 97.88 178 TRP A C 1
ATOM 1406 O O . TRP A 1 178 ? 11.094 -16.766 -5.934 1 97.88 178 TRP A O 1
ATOM 1416 N N . ALA A 1 179 ? 10.719 -14.602 -5.996 1 96.94 179 ALA A N 1
ATOM 1417 C CA . ALA A 1 179 ? 11.805 -14.109 -6.84 1 96.94 179 ALA A CA 1
ATOM 1418 C C . ALA A 1 179 ? 11.945 -14.961 -8.102 1 96.94 179 ALA A C 1
ATOM 1420 O O . ALA A 1 179 ? 13.047 -15.43 -8.422 1 96.94 179 ALA A O 1
ATOM 1421 N N . PRO A 1 180 ? 10.906 -15.047 -8.844 1 97.31 180 PRO A N 1
ATOM 1422 C CA . PRO A 1 180 ? 10.992 -15.922 -10.016 1 97.31 180 PRO A CA 1
ATOM 1423 C C . PRO A 1 180 ? 12.016 -15.438 -11.039 1 97.31 180 PRO A C 1
ATOM 1425 O O . PRO A 1 180 ? 12.5 -16.234 -11.852 1 97.31 180 PRO A O 1
ATOM 1428 N N . ALA A 1 181 ? 12.383 -14.18 -11.016 1 93.19 181 ALA A N 1
ATOM 1429 C CA . ALA A 1 181 ? 13.344 -13.633 -11.969 1 93.19 181 ALA A CA 1
ATOM 1430 C C . ALA A 1 181 ? 14.758 -14.109 -11.664 1 93.19 181 ALA A C 1
ATOM 1432 O O . ALA A 1 181 ? 15.656 -14 -12.5 1 93.19 181 ALA A O 1
ATOM 1433 N N . TYR A 1 182 ? 15 -14.688 -10.531 1 92.5 182 TYR A N 1
ATOM 1434 C CA . TYR A 1 182 ? 16.359 -14.977 -10.094 1 92.5 182 TYR A CA 1
ATOM 1435 C C . TYR A 1 182 ? 16.562 -16.469 -9.852 1 92.5 182 TYR A C 1
ATOM 1437 O O . TYR A 1 182 ? 17.469 -16.859 -9.125 1 92.5 182 TYR A O 1
ATOM 1445 N N . VAL A 1 183 ? 15.664 -17.281 -10.367 1 95.25 183 VAL A N 1
ATOM 1446 C CA . VAL A 1 183 ? 15.781 -18.719 -10.211 1 95.25 183 VAL A CA 1
ATOM 1447 C C . VAL A 1 183 ? 15.875 -19.375 -11.586 1 95.25 183 VAL A C 1
ATOM 1449 O O . VAL A 1 183 ? 15.609 -18.75 -12.609 1 95.25 183 VAL A O 1
ATOM 1452 N N . ALA A 1 184 ? 16.266 -20.641 -11.617 1 95.62 184 ALA A N 1
ATOM 1453 C CA . ALA A 1 184 ? 16.391 -21.391 -12.859 1 95.62 184 ALA A CA 1
ATOM 1454 C C . ALA A 1 184 ? 15.023 -21.734 -13.445 1 95.62 184 ALA A C 1
ATOM 1456 O O . ALA A 1 184 ? 14.016 -21.672 -12.742 1 95.62 184 ALA A O 1
ATOM 1457 N N . ASP A 1 185 ? 15.008 -22.031 -14.68 1 95.62 185 ASP A N 1
ATOM 1458 C CA . ASP A 1 185 ? 13.781 -22.359 -15.391 1 95.62 185 ASP A CA 1
ATOM 1459 C C . ASP A 1 185 ? 13.047 -23.516 -14.711 1 95.62 185 ASP A C 1
ATOM 1461 O O . ASP A 1 185 ? 11.82 -23.516 -14.625 1 95.62 185 ASP A O 1
ATOM 1465 N N . GLU A 1 186 ? 13.797 -24.453 -14.289 1 97.12 186 GLU A N 1
ATOM 1466 C CA . GLU A 1 186 ? 13.195 -25.609 -13.625 1 97.12 186 GLU A CA 1
ATOM 1467 C C . GLU A 1 186 ? 12.453 -25.188 -12.359 1 97.12 186 GLU A C 1
ATOM 1469 O O . GLU A 1 186 ? 11.383 -25.719 -12.062 1 97.12 186 GLU A O 1
ATOM 1474 N N . ALA A 1 187 ? 13.055 -24.266 -11.664 1 96.69 187 ALA A N 1
ATOM 1475 C CA . ALA A 1 187 ? 12.422 -23.766 -10.453 1 96.69 187 ALA A CA 1
ATOM 1476 C C . ALA A 1 187 ? 11.133 -23 -10.773 1 96.69 187 ALA A C 1
ATOM 1478 O O . ALA A 1 187 ? 10.141 -23.125 -10.055 1 96.69 187 ALA A O 1
ATOM 1479 N N . ARG A 1 188 ? 11.109 -22.25 -11.836 1 97 188 ARG A N 1
ATOM 1480 C CA . ARG A 1 188 ? 9.906 -21.547 -12.273 1 97 188 ARG A CA 1
ATOM 1481 C C . ARG A 1 188 ? 8.797 -22.516 -12.648 1 97 188 ARG A C 1
ATOM 1483 O O . ARG A 1 188 ? 7.633 -22.297 -12.312 1 97 188 ARG A O 1
ATOM 1490 N N . SER A 1 189 ? 9.211 -23.562 -13.312 1 97.38 189 SER A N 1
ATOM 1491 C CA . SER A 1 189 ? 8.242 -24.594 -13.672 1 97.38 189 SER A CA 1
ATOM 1492 C C . SER A 1 189 ? 7.629 -25.234 -12.43 1 97.38 189 SER A C 1
ATOM 1494 O O . SER A 1 189 ? 6.426 -25.5 -12.391 1 97.38 189 SER A O 1
ATOM 1496 N N . THR A 1 190 ? 8.453 -25.469 -11.477 1 98.06 190 THR A N 1
ATOM 1497 C CA . THR A 1 190 ? 7.984 -26.047 -10.227 1 98.06 190 THR A CA 1
ATOM 1498 C C . THR A 1 190 ? 7.016 -25.094 -9.523 1 98.06 190 THR A C 1
ATOM 1500 O O . THR A 1 190 ? 6.004 -25.531 -8.969 1 98.06 190 THR A O 1
ATOM 1503 N N . MET A 1 191 ? 7.301 -23.844 -9.539 1 98.12 191 MET A N 1
ATOM 1504 C CA . MET A 1 191 ? 6.402 -22.844 -8.977 1 98.12 191 MET A CA 1
ATOM 1505 C C . MET A 1 191 ? 5.039 -22.891 -9.656 1 98.12 191 MET A C 1
ATOM 1507 O O . MET A 1 191 ? 4.004 -22.859 -8.992 1 98.12 191 MET A O 1
ATOM 1511 N N . LEU A 1 192 ? 5.078 -22.969 -10.953 1 97.94 192 LEU A N 1
ATOM 1512 C CA . LEU A 1 192 ? 3.84 -22.984 -11.727 1 97.94 192 LEU A CA 1
ATOM 1513 C C . LEU A 1 192 ? 3.039 -24.25 -11.453 1 97.94 192 LEU A C 1
ATOM 1515 O O . LEU A 1 192 ? 1.812 -24.203 -11.344 1 97.94 192 LEU A O 1
ATOM 1519 N N . GLU A 1 193 ? 3.727 -25.344 -11.273 1 97.88 193 GLU A N 1
ATOM 1520 C CA . GLU A 1 193 ? 3.049 -26.609 -10.969 1 97.88 193 GLU A CA 1
ATOM 1521 C C . GLU A 1 193 ? 2.41 -26.578 -9.586 1 97.88 193 GLU A C 1
ATOM 1523 O O . GLU A 1 193 ? 1.304 -27.078 -9.391 1 97.88 193 GLU A O 1
ATOM 1528 N N . ALA A 1 194 ? 3.078 -26.031 -8.672 1 98.12 194 ALA A N 1
ATOM 1529 C CA . ALA A 1 194 ? 2.512 -25.859 -7.332 1 98.12 194 ALA A CA 1
ATOM 1530 C C . ALA A 1 194 ? 1.254 -25 -7.371 1 98.12 194 ALA A C 1
ATOM 1532 O O . ALA A 1 194 ? 0.284 -25.266 -6.66 1 98.12 194 ALA A O 1
ATOM 1533 N N . TRP A 1 195 ? 1.263 -24 -8.172 1 98.38 195 TRP A N 1
ATOM 1534 C CA . TRP A 1 195 ? 0.113 -23.125 -8.375 1 98.38 195 TRP A CA 1
ATOM 1535 C C . TRP A 1 195 ? -1.06 -23.891 -8.969 1 98.38 195 TRP A C 1
ATOM 1537 O O . TRP A 1 195 ? -2.18 -23.828 -8.461 1 98.38 195 TRP A O 1
ATOM 1547 N N . ARG A 1 196 ? -0.814 -24.688 -9.961 1 97.69 196 ARG A N 1
ATOM 1548 C CA . ARG A 1 196 ? -1.852 -25.5 -10.586 1 97.69 196 ARG A CA 1
ATOM 1549 C C . ARG A 1 196 ? -2.467 -26.469 -9.578 1 97.69 196 ARG A C 1
ATOM 1551 O O . ARG A 1 196 ? -3.682 -26.672 -9.57 1 97.69 196 ARG A O 1
ATOM 1558 N N . THR A 1 197 ? -1.623 -27 -8.797 1 97.56 197 THR A N 1
ATOM 1559 C CA . THR A 1 197 ? -2.078 -27.938 -7.773 1 97.56 197 THR A CA 1
ATOM 1560 C C . THR A 1 197 ? -2.996 -27.25 -6.773 1 97.56 197 THR A C 1
ATOM 1562 O O . THR A 1 197 ? -4.078 -27.75 -6.457 1 97.56 197 THR A O 1
ATOM 1565 N N . ARG A 1 198 ? -2.639 -26.062 -6.316 1 97.25 198 ARG A N 1
ATOM 1566 C CA . ARG A 1 198 ? -3.459 -25.344 -5.348 1 97.25 198 ARG A CA 1
ATOM 1567 C C . ARG A 1 198 ? -4.805 -24.953 -5.949 1 97.25 198 ARG A C 1
ATOM 1569 O O . ARG A 1 198 ? -5.828 -24.984 -5.262 1 97.25 198 ARG A O 1
ATOM 1576 N N . LEU A 1 199 ? -4.809 -24.609 -7.203 1 97.38 199 LEU A N 1
ATOM 1577 C CA . LEU A 1 199 ? -6.016 -24.141 -7.871 1 97.38 199 LEU A CA 1
ATOM 1578 C C . LEU A 1 199 ? -7.09 -25.219 -7.883 1 97.38 199 LEU A C 1
ATOM 1580 O O . LEU A 1 199 ? -8.281 -24.922 -7.992 1 97.38 199 LEU A O 1
ATOM 1584 N N . GLN A 1 200 ? -6.723 -26.484 -7.754 1 94.81 200 GLN A N 1
ATOM 1585 C CA . GLN A 1 200 ? -7.676 -27.594 -7.77 1 94.81 200 GLN A CA 1
ATOM 1586 C C . GLN A 1 200 ? -8.555 -27.578 -6.523 1 94.81 200 GLN A C 1
ATOM 1588 O O . GLN A 1 200 ? -9.711 -28 -6.57 1 94.81 200 GLN A O 1
ATOM 1593 N N . GLY A 1 201 ? -8.07 -27.047 -5.441 1 91.38 201 GLY A N 1
ATOM 1594 C CA . GLY A 1 201 ? -8.812 -27.047 -4.195 1 91.38 201 GLY A CA 1
ATOM 1595 C C . GLY A 1 201 ? -9.086 -25.641 -3.67 1 91.38 201 GLY A C 1
ATOM 1596 O O . GLY A 1 201 ? -9.531 -25.484 -2.531 1 91.38 201 GLY A O 1
ATOM 1597 N N . LEU A 1 202 ? -8.898 -24.641 -4.484 1 91.5 202 LEU A N 1
ATOM 1598 C CA . LEU A 1 202 ? -8.875 -23.266 -4.02 1 91.5 202 LEU A CA 1
ATOM 1599 C C . LEU A 1 202 ? -10.242 -22.844 -3.486 1 91.5 202 LEU A C 1
ATOM 1601 O O . LEU A 1 202 ? -10.336 -22.219 -2.428 1 91.5 202 LEU A O 1
ATOM 1605 N N . LEU A 1 203 ? -11.273 -23.25 -4.105 1 85.5 203 LEU A N 1
ATOM 1606 C CA . LEU A 1 203 ? -12.633 -22.828 -3.781 1 85.5 203 LEU A CA 1
ATOM 1607 C C . LEU A 1 203 ? -13.086 -23.422 -2.455 1 85.5 203 LEU A C 1
ATOM 1609 O O . LEU A 1 203 ? -14.031 -22.922 -1.837 1 85.5 203 LEU A O 1
ATOM 1613 N N . GLY A 1 204 ? -12.43 -24.422 -1.975 1 88.06 204 GLY A N 1
ATOM 1614 C CA . GLY A 1 204 ? -12.781 -25.062 -0.72 1 88.06 204 GLY A CA 1
ATOM 1615 C C . GLY A 1 204 ? -11.852 -24.688 0.421 1 88.06 204 GLY A C 1
ATOM 1616 O O . GLY A 1 204 ? -12.031 -25.156 1.552 1 88.06 204 GLY A O 1
ATOM 1617 N N . GLU A 1 205 ? -10.969 -23.781 0.145 1 92 205 GLU A N 1
ATOM 1618 C CA . GLU A 1 205 ? -9.992 -23.422 1.167 1 92 205 GLU A CA 1
ATOM 1619 C C . GLU A 1 205 ? -10.641 -22.594 2.277 1 92 205 GLU A C 1
ATOM 1621 O O . GLU A 1 205 ? -11.547 -21.797 2.021 1 92 205 GLU A O 1
ATOM 1626 N N . GLU A 1 206 ? -10.102 -22.844 3.455 1 91.19 206 GLU A N 1
ATOM 1627 C CA . GLU A 1 206 ? -10.516 -22.016 4.586 1 91.19 206 GLU A CA 1
ATOM 1628 C C . GLU A 1 206 ? -9.906 -20.625 4.504 1 91.19 206 GLU A C 1
ATOM 1630 O O . GLU A 1 206 ? -8.727 -20.469 4.188 1 91.19 206 GLU A O 1
ATOM 1635 N N . PRO A 1 207 ? -10.75 -19.609 4.75 1 90.69 207 PRO A N 1
ATOM 1636 C CA . PRO A 1 207 ? -10.203 -18.25 4.75 1 90.69 207 PRO A CA 1
ATOM 1637 C C . PRO A 1 207 ? -9.297 -17.969 5.945 1 90.69 207 PRO A C 1
ATOM 1639 O O . PRO A 1 207 ? -9.32 -18.719 6.926 1 90.69 207 PRO A O 1
ATOM 1642 N N . LEU A 1 208 ? -8.492 -16.969 5.812 1 91.81 208 LEU A N 1
ATOM 1643 C CA . LEU A 1 208 ? -7.719 -16.469 6.938 1 91.81 208 LEU A CA 1
ATOM 1644 C C . LEU A 1 208 ? -8.641 -15.961 8.047 1 91.81 208 LEU A C 1
ATOM 1646 O O . LEU A 1 208 ? -9.805 -15.641 7.797 1 91.81 208 LEU A O 1
ATOM 1650 N N . SER A 1 209 ? -8.117 -15.914 9.203 1 86.44 209 SER A N 1
ATOM 1651 C CA . SER A 1 209 ? -8.898 -15.469 10.359 1 86.44 209 SER A CA 1
ATOM 1652 C C . SER A 1 209 ? -8.586 -14.016 10.711 1 86.44 209 SER A C 1
ATOM 1654 O O . SER A 1 209 ? -7.426 -13.617 10.742 1 86.44 209 SER A O 1
ATOM 1656 N N . PHE A 1 210 ? -9.664 -13.234 10.961 1 88.88 210 PHE A N 1
ATOM 1657 C CA . PHE A 1 210 ? -9.594 -11.867 11.461 1 88.88 210 PHE A CA 1
ATOM 1658 C C . PHE A 1 210 ? -10.531 -11.68 12.648 1 88.88 210 PHE A C 1
ATOM 1660 O O . PHE A 1 210 ? -11.477 -12.438 12.828 1 88.88 210 PHE A O 1
ATOM 1667 N N . THR A 1 211 ? -10.195 -10.703 13.43 1 90.56 211 THR A N 1
ATOM 1668 C CA . THR A 1 211 ? -11.078 -10.391 14.547 1 90.56 211 THR A CA 1
ATOM 1669 C C . THR A 1 211 ? -12.406 -9.828 14.047 1 90.56 211 THR A C 1
ATOM 1671 O O . THR A 1 211 ? -12.43 -8.828 13.32 1 90.56 211 THR A O 1
ATOM 1674 N N . PRO A 1 212 ? -13.484 -10.461 14.43 1 91.88 212 PRO A N 1
ATOM 1675 C CA . PRO A 1 212 ? -14.781 -10.008 13.93 1 91.88 212 PRO A CA 1
ATOM 1676 C C . PRO A 1 212 ? -15.148 -8.609 14.43 1 91.88 212 PRO A C 1
ATOM 1678 O O . PRO A 1 212 ? -14.781 -8.234 15.547 1 91.88 212 PRO A O 1
ATOM 1681 N N . LEU A 1 213 ? -15.938 -7.941 13.625 1 92.44 213 LEU A N 1
ATOM 1682 C CA . LEU A 1 213 ? -16.375 -6.578 13.906 1 92.44 213 LEU A CA 1
ATOM 1683 C C . LEU A 1 213 ? -17.078 -6.504 15.258 1 92.44 213 LEU A C 1
ATOM 1685 O O . LEU A 1 213 ? -16.906 -5.531 15.992 1 92.44 213 LEU A O 1
ATOM 1689 N N . ASP A 1 214 ? -17.828 -7.539 15.664 1 92.94 214 ASP A N 1
ATOM 1690 C CA . ASP A 1 214 ? -18.656 -7.516 16.875 1 92.94 214 ASP A CA 1
ATOM 1691 C C . ASP A 1 214 ? -17.781 -7.586 18.125 1 92.94 214 ASP A C 1
ATOM 1693 O O . ASP A 1 214 ? -18.266 -7.332 19.234 1 92.94 214 ASP A O 1
ATOM 1697 N N . CYS A 1 215 ? -16.562 -7.844 17.953 1 95.5 215 CYS A N 1
ATOM 1698 C CA . CYS A 1 215 ? -15.633 -7.887 19.078 1 95.5 215 CYS A CA 1
ATOM 1699 C C . CYS A 1 215 ? -15.211 -6.484 19.5 1 95.5 215 CYS A C 1
ATOM 1701 O O . CYS A 1 215 ? -14.602 -6.301 20.547 1 95.5 215 CYS A O 1
ATOM 1703 N N . PHE A 1 216 ? -15.531 -5.523 18.719 1 96 216 PHE A N 1
ATOM 1704 C CA . PHE A 1 216 ? -15.102 -4.152 18.969 1 96 216 PHE A CA 1
ATOM 1705 C C . PHE A 1 216 ? -16.266 -3.289 19.422 1 96 216 PHE A C 1
ATOM 1707 O O . PHE A 1 216 ? -17.406 -3.475 18.969 1 96 216 PHE A O 1
ATOM 1714 N N . ASP A 1 217 ? -15.953 -2.342 20.281 1 96.06 217 ASP A N 1
ATOM 1715 C CA . ASP A 1 217 ? -16.969 -1.46 20.859 1 96.06 217 ASP A CA 1
ATOM 1716 C C . ASP A 1 217 ? -17.141 -0.203 20 1 96.06 217 ASP A C 1
ATOM 1718 O O . ASP A 1 217 ? -16.344 0.728 20.094 1 96.06 217 ASP A O 1
ATOM 1722 N N . GLY A 1 218 ? -18.188 -0.134 19.25 1 91.94 218 GLY A N 1
ATOM 1723 C CA . GLY A 1 218 ? -18.453 0.989 18.359 1 91.94 218 GLY A CA 1
ATOM 1724 C C . GLY A 1 218 ? -18.656 2.297 19.109 1 91.94 218 GLY A C 1
ATOM 1725 O O . GLY A 1 218 ? -18.438 3.373 18.547 1 91.94 218 GLY A O 1
ATOM 1726 N N . GLU A 1 219 ? -19.016 2.225 20.359 1 92 219 GLU A N 1
ATOM 1727 C CA . GLU A 1 219 ? -19.297 3.414 21.156 1 92 219 GLU A CA 1
ATOM 1728 C C . GLU A 1 219 ? -18.031 3.912 21.859 1 92 219 GLU A C 1
ATOM 1730 O O . GLU A 1 219 ? -18.016 5.012 22.406 1 92 219 GLU A O 1
ATOM 1735 N N . LYS A 1 220 ? -17.125 3.082 21.891 1 92.94 220 LYS A N 1
ATOM 1736 C CA . LYS A 1 220 ? -15.883 3.455 22.562 1 92.94 220 LYS A CA 1
ATOM 1737 C C . LYS A 1 220 ? -14.695 3.395 21.609 1 92.94 220 LYS A C 1
ATOM 1739 O O . LYS A 1 220 ? -13.688 2.754 21.906 1 92.94 220 LYS A O 1
ATOM 1744 N N . GLY A 1 221 ? -14.836 3.961 20.406 1 93.81 221 GLY A N 1
ATOM 1745 C CA . GLY A 1 221 ? -13.742 4.16 19.469 1 93.81 221 GLY A CA 1
ATOM 1746 C C . GLY A 1 221 ? -13.328 2.887 18.75 1 93.81 221 GLY A C 1
ATOM 1747 O O . GLY A 1 221 ? -12.18 2.752 18.328 1 93.81 221 GLY A O 1
ATOM 1748 N N . PHE A 1 222 ? -14.211 1.869 18.734 1 95.69 222 PHE A N 1
ATOM 1749 C CA . PHE A 1 222 ? -13.984 0.601 18.047 1 95.69 222 PHE A CA 1
ATOM 1750 C C . PHE A 1 222 ? -12.742 -0.093 18.594 1 95.69 222 PHE A C 1
ATOM 1752 O O . PHE A 1 222 ? -11.938 -0.632 17.828 1 95.69 222 PHE A O 1
ATOM 1759 N N . GLN A 1 223 ? -12.586 -0.023 19.859 1 96.75 223 GLN A N 1
ATOM 1760 C CA . GLN A 1 223 ? -11.602 -0.814 20.594 1 96.75 223 GLN A CA 1
ATOM 1761 C C . GLN A 1 223 ? -12.164 -2.186 20.969 1 96.75 223 GLN A C 1
ATOM 1763 O O . GLN A 1 223 ? -13.383 -2.365 21.031 1 96.75 223 GLN A O 1
ATOM 1768 N N . LEU A 1 224 ? -11.281 -3.043 21.156 1 96.62 224 LEU A N 1
ATOM 1769 C CA . LEU A 1 224 ? -11.711 -4.375 21.562 1 96.62 224 LEU A CA 1
ATOM 1770 C C . LEU A 1 224 ? -12.508 -4.32 22.859 1 96.62 224 LEU A C 1
ATOM 1772 O O . LEU A 1 224 ? -12.141 -3.596 23.781 1 96.62 224 LEU A O 1
ATOM 1776 N N . LYS A 1 225 ? -13.562 -5.078 22.938 1 96.81 225 LYS A N 1
ATOM 1777 C CA . LYS A 1 225 ? -14.367 -5.156 24.156 1 96.81 225 LYS A CA 1
ATOM 1778 C C . LYS A 1 225 ? -13.578 -5.816 25.281 1 96.81 225 LYS A C 1
ATOM 1780 O O . LYS A 1 225 ? -12.789 -6.73 25.047 1 96.81 225 LYS A O 1
ATOM 1785 N N . PRO A 1 226 ? -13.867 -5.465 26.438 1 94.81 226 PRO A N 1
ATOM 1786 C CA . PRO A 1 226 ? -13.148 -6.008 27.594 1 94.81 226 PRO A CA 1
ATOM 1787 C C . PRO A 1 226 ? -13.258 -7.527 27.688 1 94.81 226 PRO A C 1
ATOM 1789 O O . PRO A 1 226 ? -12.289 -8.195 28.062 1 94.81 226 PRO A O 1
ATOM 1792 N N . GLU A 1 227 ? -14.367 -8.07 27.391 1 95.38 227 GLU A N 1
ATOM 1793 C CA . GLU A 1 227 ? -14.562 -9.516 27.5 1 95.38 227 GLU A CA 1
ATOM 1794 C C . GLU A 1 227 ? -13.672 -10.266 26.531 1 95.38 227 GLU A C 1
ATOM 1796 O O . GLU A 1 227 ? -13.242 -11.391 26.812 1 95.38 227 GLU A O 1
ATOM 1801 N N . VAL A 1 228 ? -13.477 -9.641 25.375 1 94.19 228 VAL A N 1
ATOM 1802 C CA . VAL A 1 228 ? -12.602 -10.258 24.391 1 94.19 228 VAL A CA 1
ATOM 1803 C C . VAL A 1 228 ? -11.156 -10.211 24.891 1 94.19 228 VAL A C 1
ATOM 1805 O O . VAL A 1 228 ? -10.414 -11.195 24.766 1 94.19 228 VAL A O 1
ATOM 1808 N N . TYR A 1 229 ? -10.812 -9.102 25.438 1 90.88 229 TYR A N 1
ATOM 1809 C CA . TYR A 1 229 ? -9.492 -8.945 26.016 1 90.88 229 TYR A CA 1
ATOM 1810 C C . TYR A 1 229 ? -9.234 -10.008 27.078 1 90.88 229 TYR A C 1
ATOM 1812 O O . TYR A 1 229 ? -8.195 -10.672 27.062 1 90.88 229 TYR A O 1
ATOM 1820 N N . GLU A 1 230 ? -10.156 -10.18 27.922 1 92.94 230 GLU A N 1
ATOM 1821 C CA . GLU A 1 230 ? -10.023 -11.125 29.016 1 92.94 230 GLU A CA 1
ATOM 1822 C C . GLU A 1 230 ? -9.898 -12.555 28.516 1 92.94 230 GLU A C 1
ATOM 1824 O O . GLU A 1 230 ? -9.086 -13.336 29.016 1 92.94 230 GLU A O 1
ATOM 1829 N N . LYS A 1 231 ? -10.656 -12.812 27.562 1 93.25 231 LYS A N 1
ATOM 1830 C CA . LYS A 1 231 ? -10.664 -14.156 26.984 1 93.25 231 LYS A CA 1
ATOM 1831 C C . LYS A 1 231 ? -9.305 -14.5 26.391 1 93.25 231 LYS A C 1
ATOM 1833 O O . LYS A 1 231 ? -8.898 -15.664 26.391 1 93.25 231 LYS A O 1
ATOM 1838 N N . HIS A 1 232 ? -8.586 -13.461 25.922 1 92.19 232 HIS A N 1
ATOM 1839 C CA . HIS A 1 232 ? -7.348 -13.727 25.203 1 92.19 232 HIS A CA 1
ATOM 1840 C C . HIS A 1 232 ? -6.133 -13.344 26.047 1 92.19 232 HIS A C 1
ATOM 1842 O O . HIS A 1 232 ? -4.996 -13.43 25.578 1 92.19 232 HIS A O 1
ATOM 1848 N N . ALA A 1 233 ? -6.371 -12.953 27.219 1 89.12 233 ALA A N 1
ATOM 1849 C CA . ALA A 1 233 ? -5.32 -12.43 28.094 1 89.12 233 ALA A CA 1
ATOM 1850 C C . ALA A 1 233 ? -4.25 -13.484 28.359 1 89.12 233 ALA A C 1
ATOM 1852 O O . ALA A 1 233 ? -3.064 -13.156 28.469 1 89.12 233 ALA A O 1
ATOM 1853 N N . THR A 1 234 ? -4.594 -14.719 28.297 1 92.62 234 THR A N 1
ATOM 1854 C CA . THR A 1 234 ? -3.652 -15.773 28.688 1 92.62 234 THR A CA 1
ATOM 1855 C C . THR A 1 234 ? -2.994 -16.375 27.453 1 92.62 234 THR A C 1
ATOM 1857 O O . THR A 1 234 ? -2.117 -17.234 27.562 1 92.62 234 THR A O 1
ATOM 1860 N N . GLN A 1 235 ? -3.412 -15.961 26.328 1 92.62 235 GLN A N 1
ATOM 1861 C CA . GLN A 1 235 ? -2.832 -16.5 25.109 1 92.62 235 GLN A CA 1
ATOM 1862 C C . GLN A 1 235 ? -1.44 -15.93 24.859 1 92.62 235 GLN A C 1
ATOM 1864 O O . GLN A 1 235 ? -1.171 -14.773 25.188 1 92.62 235 GLN A O 1
ATOM 1869 N N . GLU A 1 236 ? -0.641 -16.734 24.312 1 94.31 236 GLU A N 1
ATOM 1870 C CA . GLU A 1 236 ? 0.738 -16.344 24.031 1 94.31 236 GLU A CA 1
ATOM 1871 C C . GLU A 1 236 ? 0.8 -15.289 22.938 1 94.31 236 GLU A C 1
ATOM 1873 O O . GLU A 1 236 ? 1.553 -14.32 23.047 1 94.31 236 GLU A O 1
ATOM 1878 N N . PHE A 1 237 ? 0.005 -15.516 21.922 1 95.25 237 PHE A N 1
ATOM 1879 C CA . PHE A 1 237 ? 0.028 -14.656 20.75 1 95.25 237 PHE A CA 1
ATOM 1880 C C . PHE A 1 237 ? -1.187 -13.734 20.719 1 95.25 237 PHE A C 1
ATOM 1882 O O . PHE A 1 237 ? -2.209 -14.031 21.344 1 95.25 237 PHE A O 1
ATOM 1889 N N . GLY A 1 238 ? -1.055 -12.586 20.078 1 94.38 238 GLY A N 1
ATOM 1890 C CA . GLY A 1 238 ? -2.199 -11.727 19.812 1 94.38 238 GLY A CA 1
ATOM 1891 C C . GLY A 1 238 ? -3.217 -12.359 18.891 1 94.38 238 GL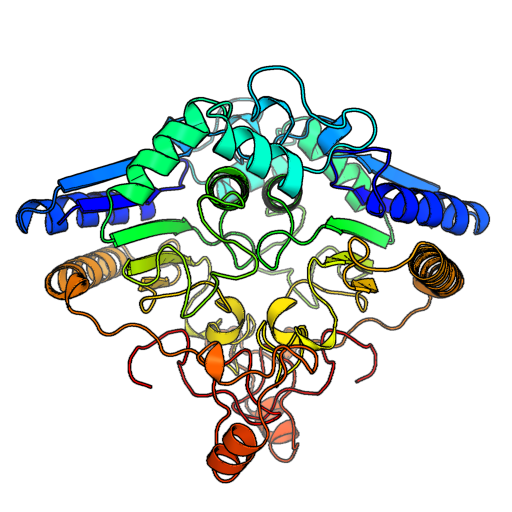Y A C 1
ATOM 1892 O O . GLY A 1 238 ? -3.023 -13.484 18.422 1 94.38 238 GLY A O 1
ATOM 1893 N N . LEU A 1 239 ? -4.266 -11.625 18.641 1 93.12 239 LEU A N 1
ATOM 1894 C CA . LEU A 1 239 ? -5.355 -12.141 17.828 1 93.12 239 LEU A CA 1
ATOM 1895 C C . LEU A 1 239 ? -4.957 -12.188 16.344 1 93.12 239 LEU A C 1
ATOM 1897 O O . LEU A 1 239 ? -5.246 -13.164 15.656 1 93.12 239 LEU A O 1
ATOM 1901 N N . THR A 1 240 ? -4.395 -11.109 15.859 1 93.12 240 THR A N 1
ATOM 1902 C CA . THR A 1 240 ? -3.922 -10.969 14.484 1 93.12 240 THR A CA 1
ATOM 1903 C C . THR A 1 240 ? -2.676 -10.086 14.43 1 93.12 240 THR A C 1
ATOM 1905 O O . THR A 1 240 ? -2.236 -9.562 15.453 1 93.12 240 THR A O 1
ATOM 1908 N N . VAL A 1 241 ? -2.164 -9.93 13.242 1 94.19 241 VAL A N 1
ATOM 1909 C CA . VAL A 1 241 ? -1.005 -9.07 13.016 1 94.19 241 VAL A CA 1
ATOM 1910 C C . VAL A 1 241 ? -1.346 -7.629 13.398 1 94.19 241 VAL A C 1
ATOM 1912 O O . VAL A 1 241 ? -0.538 -6.938 14.023 1 94.19 241 VAL A O 1
ATOM 1915 N N . GLY A 1 242 ? -2.541 -7.16 13.07 1 94.44 242 GLY A N 1
ATOM 1916 C CA . GLY A 1 242 ? -2.963 -5.801 13.359 1 94.44 242 GLY A CA 1
ATOM 1917 C C . GLY A 1 242 ? -3.496 -5.633 14.773 1 94.44 242 GLY A C 1
ATOM 1918 O O . GLY A 1 242 ? -3.236 -4.621 15.422 1 94.44 242 GLY A O 1
ATOM 1919 N N . THR A 1 243 ? -4.25 -6.613 15.242 1 95.06 243 THR A N 1
ATOM 1920 C CA . THR A 1 243 ? -4.836 -6.582 16.578 1 95.06 243 THR A CA 1
ATOM 1921 C C . THR A 1 243 ? -4.078 -7.512 17.516 1 95.06 243 THR A C 1
ATOM 1923 O O . THR A 1 243 ? -4.629 -8.508 17.984 1 95.06 243 THR A O 1
ATOM 1926 N N . HIS A 1 244 ? -2.871 -7.164 17.906 1 95.31 244 HIS A N 1
ATOM 1927 C CA . HIS A 1 244 ? -1.968 -8.102 18.562 1 95.31 244 HIS A CA 1
ATOM 1928 C C . HIS A 1 244 ? -1.938 -7.867 20.078 1 95.31 244 HIS A C 1
ATOM 1930 O O . HIS A 1 244 ? -1.315 -8.633 20.812 1 95.31 244 HIS A O 1
ATOM 1936 N N . LEU A 1 245 ? -2.594 -6.805 20.625 1 94.5 245 LEU A N 1
ATOM 1937 C CA . LEU A 1 245 ? -2.799 -6.566 22.047 1 94.5 245 LEU A CA 1
ATOM 1938 C C . LEU A 1 245 ? -1.465 -6.406 22.766 1 94.5 245 LEU A C 1
ATOM 1940 O O . LEU A 1 245 ? -1.337 -6.785 23.938 1 94.5 245 LEU A O 1
ATOM 1944 N N . GLY A 1 246 ? -0.43 -6 22.031 1 94.06 246 GLY A N 1
ATOM 1945 C CA . GLY A 1 246 ? 0.888 -5.844 22.625 1 94.06 246 GLY A CA 1
ATOM 1946 C C . GLY A 1 246 ? 1.637 -7.156 22.766 1 94.06 246 GLY A C 1
ATOM 1947 O O . GLY A 1 246 ? 2.736 -7.191 23.328 1 94.06 246 GLY A O 1
ATOM 1948 N N . LYS A 1 247 ? 1.09 -8.211 22.234 1 95.75 247 LYS A N 1
ATOM 1949 C CA . LYS A 1 247 ? 1.681 -9.547 22.281 1 95.75 247 LYS A CA 1
ATOM 1950 C C . LYS A 1 247 ? 2.434 -9.875 21 1 95.75 247 LYS A C 1
ATOM 1952 O O . LYS A 1 247 ? 2.326 -9.148 20.016 1 95.75 247 LYS A O 1
ATOM 1957 N N . PRO A 1 248 ? 3.25 -11 21.078 1 96.62 248 PRO A N 1
ATOM 1958 C CA . PRO A 1 248 ? 3.844 -11.461 19.812 1 96.62 248 PRO A CA 1
ATOM 1959 C C . PRO A 1 248 ? 2.799 -11.758 18.75 1 96.62 248 PRO A C 1
ATOM 1961 O O . PRO A 1 248 ? 1.686 -12.18 19.062 1 96.62 248 PRO A O 1
ATOM 1964 N N . LEU A 1 249 ? 3.189 -11.5 17.5 1 95.62 249 LEU A N 1
ATOM 1965 C CA . LEU A 1 249 ? 2.283 -11.781 16.391 1 95.62 249 LEU A CA 1
ATOM 1966 C C . LEU A 1 249 ? 2.043 -13.273 16.25 1 95.62 249 LEU A C 1
ATOM 1968 O O . LEU A 1 249 ? 2.967 -14.078 16.406 1 95.62 249 LEU A O 1
ATOM 1972 N N . PRO A 1 250 ? 0.784 -13.656 15.938 1 93.38 250 PRO A N 1
ATOM 1973 C CA . PRO A 1 250 ? 0.571 -15.07 15.609 1 93.38 250 PRO A CA 1
ATOM 1974 C C . PRO A 1 250 ? 1.353 -15.508 14.375 1 93.38 250 PRO A C 1
ATOM 1976 O O . PRO A 1 250 ? 1.314 -14.836 13.344 1 93.38 250 PRO A O 1
ATOM 1979 N N . PRO A 1 251 ? 2.006 -16.609 14.461 1 90.12 251 PRO A N 1
ATOM 1980 C CA . PRO A 1 251 ? 2.807 -17.047 13.32 1 90.12 251 PRO A CA 1
ATOM 1981 C C . PRO A 1 251 ? 1.963 -17.312 12.07 1 90.12 251 PRO A C 1
ATOM 1983 O O . PRO A 1 251 ? 0.905 -17.938 12.156 1 90.12 251 PRO A O 1
ATOM 1986 N N . ASN A 1 252 ? 2.34 -16.781 10.938 1 89.75 252 ASN A N 1
ATOM 1987 C CA . ASN A 1 252 ? 1.809 -17.016 9.602 1 89.75 252 ASN A CA 1
ATOM 1988 C C . ASN A 1 252 ? 0.357 -16.562 9.484 1 89.75 252 ASN A C 1
ATOM 1990 O O . ASN A 1 252 ? -0.383 -17.047 8.625 1 89.75 252 ASN A O 1
ATOM 1994 N N . ASN A 1 253 ? -0.096 -15.688 10.289 1 88.5 253 ASN A N 1
ATOM 1995 C CA . ASN A 1 253 ? -1.49 -15.266 10.359 1 88.5 253 ASN A CA 1
ATOM 1996 C C . ASN A 1 253 ? -1.973 -14.688 9.031 1 88.5 253 ASN A C 1
ATOM 1998 O O . ASN A 1 253 ? -3.152 -14.805 8.695 1 88.5 253 ASN A O 1
ATOM 2002 N N . GLN A 1 254 ? -1.11 -14.156 8.227 1 90.19 254 GLN A N 1
ATOM 2003 C CA . GLN A 1 254 ? -1.492 -13.594 6.938 1 90.19 254 GLN A CA 1
ATOM 2004 C C . GLN A 1 254 ? -1.067 -14.5 5.789 1 90.19 254 GLN A C 1
ATOM 2006 O O . GLN A 1 254 ? -1.354 -14.219 4.625 1 90.19 254 GLN A O 1
ATOM 2011 N N . MET A 1 255 ? -0.424 -15.633 6.113 1 90.88 255 MET A N 1
ATOM 2012 C CA . MET A 1 255 ? 0.176 -16.453 5.055 1 90.88 255 MET A CA 1
ATOM 2013 C C . MET A 1 255 ? -0.483 -17.828 4.984 1 90.88 255 MET A C 1
ATOM 2015 O O . MET A 1 255 ? -0.406 -18.5 3.959 1 90.88 255 MET A O 1
ATOM 2019 N N . LYS A 1 256 ? -1.014 -18.219 6.098 1 87.25 256 LYS A N 1
ATOM 2020 C CA . LYS A 1 256 ? -1.607 -19.547 6.168 1 87.25 256 LYS A CA 1
ATOM 2021 C C . LYS A 1 256 ? -2.961 -19.516 6.871 1 87.25 256 LYS A C 1
ATOM 2023 O O . LYS A 1 256 ? -3.113 -18.859 7.902 1 87.25 256 LYS A O 1
ATOM 2028 N N . ALA A 1 257 ? -3.887 -20.266 6.266 1 82.5 257 ALA A N 1
ATOM 2029 C CA . ALA A 1 257 ? -5.188 -20.406 6.918 1 82.5 257 ALA A CA 1
ATOM 2030 C C . ALA A 1 257 ? -5.105 -21.344 8.109 1 82.5 257 ALA A C 1
ATOM 2032 O O . ALA A 1 257 ? -4.305 -22.281 8.117 1 82.5 257 ALA A O 1
ATOM 2033 N N . GLY A 1 258 ? -6.012 -21.125 9.102 1 71.06 258 GLY A N 1
ATOM 2034 C CA . GLY A 1 258 ? -6.203 -22.078 10.188 1 71.06 258 GLY A CA 1
ATOM 2035 C C . GLY A 1 258 ? -5.199 -21.906 11.312 1 71.06 258 GLY A C 1
ATOM 2036 O O . GLY A 1 258 ? -5.059 -22.797 12.156 1 71.06 258 GLY A O 1
ATOM 2037 N N . VAL A 1 259 ? -4.598 -20.859 11.227 1 68.5 259 VAL A N 1
ATOM 2038 C CA . VAL A 1 259 ? -3.67 -20.625 12.328 1 68.5 259 VAL A CA 1
ATOM 2039 C C . VAL A 1 259 ? -4.32 -19.719 13.375 1 68.5 259 VAL A C 1
ATOM 2041 O O . VAL A 1 259 ? -5.199 -18.922 13.047 1 68.5 259 VAL A O 1
ATOM 2044 N N . MET B 1 1 ? 18.297 24.984 2.809 1 93.75 1 MET B N 1
ATOM 2045 C CA . MET B 1 1 ? 17.844 23.609 2.652 1 93.75 1 MET B CA 1
ATOM 2046 C C . MET B 1 1 ? 16.734 23.531 1.605 1 93.75 1 MET B C 1
ATOM 2048 O O . MET B 1 1 ? 15.953 24.469 1.44 1 93.75 1 MET B O 1
ATOM 2052 N N . LYS B 1 2 ? 16.719 22.516 0.839 1 97.81 2 LYS B N 1
ATOM 2053 C CA . LYS B 1 2 ? 15.703 22.344 -0.199 1 97.81 2 LYS B CA 1
ATOM 2054 C C . LYS B 1 2 ? 14.695 21.25 0.193 1 97.81 2 LYS B C 1
ATOM 2056 O O . LYS B 1 2 ? 15.086 20.172 0.65 1 97.81 2 LYS B O 1
ATOM 2061 N N . VAL B 1 3 ? 13.391 21.609 0.02 1 98.31 3 VAL B N 1
ATOM 2062 C CA . VAL B 1 3 ? 12.312 20.703 0.405 1 98.31 3 VAL B CA 1
ATOM 2063 C C . VAL B 1 3 ? 11.438 20.391 -0.806 1 98.31 3 VAL B C 1
ATOM 2065 O O . VAL B 1 3 ? 11.086 21.297 -1.567 1 98.31 3 VAL B O 1
ATOM 2068 N N . LEU B 1 4 ? 11.148 19.141 -1.013 1 98.81 4 LEU B N 1
ATOM 2069 C CA . LEU B 1 4 ? 10.156 18.703 -1.99 1 98.81 4 LEU B CA 1
ATOM 2070 C C . LEU B 1 4 ? 8.898 18.188 -1.297 1 98.81 4 LEU B C 1
ATOM 2072 O O . LEU B 1 4 ? 8.969 17.328 -0.418 1 98.81 4 LEU B O 1
ATOM 2076 N N . ILE B 1 5 ? 7.777 18.781 -1.601 1 98.94 5 ILE B N 1
ATOM 2077 C CA . ILE B 1 5 ? 6.488 18.25 -1.164 1 98.94 5 ILE B CA 1
ATOM 2078 C C . ILE B 1 5 ? 5.797 17.547 -2.328 1 98.94 5 ILE B C 1
ATOM 2080 O O . ILE B 1 5 ? 5.477 18.172 -3.34 1 98.94 5 ILE B O 1
ATOM 2084 N N . VAL B 1 6 ? 5.68 16.266 -2.23 1 98.94 6 VAL B N 1
ATOM 2085 C CA . VAL B 1 6 ? 4.855 15.492 -3.154 1 98.94 6 VAL B CA 1
ATOM 2086 C C . VAL B 1 6 ? 3.424 15.414 -2.631 1 98.94 6 VAL B C 1
ATOM 2088 O O . VAL B 1 6 ? 3.158 14.766 -1.619 1 98.94 6 VAL B O 1
ATOM 2091 N N . TYR B 1 7 ? 2.541 16.062 -3.328 1 98.94 7 TYR B N 1
ATOM 2092 C CA . TYR B 1 7 ? 1.186 16.312 -2.846 1 98.94 7 TYR B CA 1
ATOM 2093 C C . TYR B 1 7 ? 0.16 15.617 -3.734 1 98.94 7 TYR B C 1
ATOM 2095 O O . TYR B 1 7 ? 0.222 15.719 -4.961 1 98.94 7 TYR B O 1
ATOM 2103 N N . ALA B 1 8 ? -0.704 14.82 -3.086 1 98.81 8 ALA B N 1
ATOM 2104 C CA . ALA B 1 8 ? -1.766 14.148 -3.824 1 98.81 8 ALA B CA 1
ATOM 2105 C C . ALA B 1 8 ? -3.125 14.383 -3.172 1 98.81 8 ALA B C 1
ATOM 2107 O O . ALA B 1 8 ? -3.496 13.68 -2.229 1 98.81 8 ALA B O 1
ATOM 2108 N N . HIS B 1 9 ? -3.893 15.25 -3.684 1 98.62 9 HIS B N 1
ATOM 2109 C CA . HIS B 1 9 ? -5.309 15.461 -3.406 1 98.62 9 HIS B CA 1
ATOM 2110 C C . HIS B 1 9 ? -5.992 16.203 -4.547 1 98.62 9 HIS B C 1
ATOM 2112 O O . HIS B 1 9 ? -5.418 17.141 -5.113 1 98.62 9 HIS B O 1
ATOM 2118 N N . GLN B 1 10 ? -7.219 15.898 -4.82 1 97.62 10 GLN B N 1
ATOM 2119 C CA . GLN B 1 10 ? -7.918 16.406 -5.996 1 97.62 10 GLN B CA 1
ATOM 2120 C C . GLN B 1 10 ? -8.391 17.844 -5.785 1 97.62 10 GLN B C 1
ATOM 2122 O O . GLN B 1 10 ? -8.531 18.594 -6.742 1 97.62 10 GLN B O 1
ATOM 2127 N N . SER B 1 11 ? -8.609 18.219 -4.527 1 96.88 11 SER B N 1
ATOM 2128 C CA . SER B 1 11 ? -9.297 19.484 -4.25 1 96.88 11 SER B CA 1
ATOM 2129 C C . SER B 1 11 ? -8.359 20.484 -3.605 1 96.88 11 SER B C 1
ATOM 2131 O O . SER B 1 11 ? -7.691 20.188 -2.613 1 96.88 11 SER B O 1
ATOM 2133 N N . SER B 1 12 ? -8.422 21.719 -4.098 1 95 12 SER B N 1
ATOM 2134 C CA . SER B 1 12 ? -7.668 22.797 -3.484 1 95 12 SER B CA 1
ATOM 2135 C C . SER B 1 12 ? -8.336 23.281 -2.201 1 95 12 SER B C 1
ATOM 2137 O O . SER B 1 12 ? -7.73 24.016 -1.418 1 95 12 SER B O 1
ATOM 2139 N N . GLY B 1 13 ? -9.562 22.828 -1.947 1 95.5 13 GLY B N 1
ATOM 2140 C CA . GLY B 1 13 ? -10.281 23.203 -0.741 1 95.5 13 GLY B CA 1
ATOM 2141 C C . GLY B 1 13 ? -10.188 22.156 0.358 1 95.5 13 GLY B C 1
ATOM 2142 O O . GLY B 1 13 ? -10.797 22.312 1.421 1 95.5 13 GLY B O 1
ATOM 2143 N N . SER B 1 14 ? -9.43 21.172 0.131 1 96.88 14 SER B N 1
ATOM 2144 C CA . SER B 1 14 ? -9.344 20.062 1.067 1 96.88 14 SER B CA 1
ATOM 2145 C C . SER B 1 14 ? -8.492 20.422 2.279 1 96.88 14 SER B C 1
ATOM 2147 O O . SER B 1 14 ? -7.688 21.359 2.223 1 96.88 14 SER B O 1
ATOM 2149 N N . PHE B 1 15 ? -8.664 19.688 3.389 1 98.06 15 PHE B N 1
ATOM 2150 C CA . PHE B 1 15 ? -7.789 19.812 4.551 1 98.06 15 PHE B CA 1
ATOM 2151 C C . PHE B 1 15 ? -6.344 19.516 4.176 1 98.06 15 PHE B C 1
ATOM 2153 O O . PHE B 1 15 ? -5.422 20.172 4.652 1 98.06 15 PHE B O 1
ATOM 2160 N N . ASN B 1 16 ? -6.113 18.562 3.303 1 98.69 16 ASN B N 1
ATOM 2161 C CA . ASN B 1 16 ? -4.77 18.234 2.836 1 98.69 16 ASN B CA 1
ATOM 2162 C C . ASN B 1 16 ? -4.125 19.422 2.113 1 98.69 16 ASN B C 1
ATOM 2164 O O . ASN B 1 16 ? -2.92 19.641 2.227 1 98.69 16 ASN B O 1
ATOM 2168 N N . ALA B 1 17 ? -4.895 20.125 1.356 1 98.5 17 ALA B N 1
ATOM 2169 C CA . ALA B 1 17 ? -4.383 21.328 0.708 1 98.5 17 ALA B CA 1
ATOM 2170 C C . ALA B 1 17 ? -3.932 22.359 1.741 1 98.5 17 ALA B C 1
ATOM 2172 O O . ALA B 1 17 ? -2.873 22.969 1.591 1 98.5 17 ALA B O 1
ATOM 2173 N N . ALA B 1 18 ? -4.738 22.531 2.775 1 98.44 18 ALA B N 1
ATOM 2174 C CA . ALA B 1 18 ? -4.387 23.453 3.848 1 98.44 18 ALA B CA 1
ATOM 2175 C C . ALA B 1 18 ? -3.084 23.031 4.527 1 98.44 18 ALA B C 1
ATOM 2177 O O . ALA B 1 18 ? -2.246 23.875 4.848 1 98.44 18 ALA B O 1
ATOM 2178 N N . VAL B 1 19 ? -2.941 21.75 4.711 1 98.81 19 VAL B N 1
ATOM 2179 C CA . VAL B 1 19 ? -1.741 21.219 5.336 1 98.81 19 VAL B CA 1
ATOM 2180 C C . VAL B 1 19 ? -0.528 21.484 4.449 1 98.81 19 VAL B C 1
ATOM 2182 O O . VAL B 1 19 ? 0.51 21.938 4.93 1 98.81 19 VAL B O 1
ATOM 2185 N N . LYS B 1 20 ? -0.662 21.188 3.176 1 98.88 20 LYS B N 1
ATOM 2186 C CA . LYS B 1 20 ? 0.398 21.453 2.209 1 98.88 20 LYS B CA 1
ATOM 2187 C C . LYS B 1 20 ? 0.774 22.938 2.209 1 98.88 20 LYS B C 1
ATOM 2189 O O . LYS B 1 20 ? 1.956 23.281 2.268 1 98.88 20 LYS B O 1
ATOM 2194 N N . ASP B 1 21 ? -0.21 23.844 2.18 1 98.75 21 ASP B N 1
ATOM 2195 C CA . ASP B 1 21 ? 0.031 25.281 2.152 1 98.75 21 ASP B CA 1
ATOM 2196 C C . ASP B 1 21 ? 0.739 25.75 3.424 1 98.75 21 ASP B C 1
ATOM 2198 O O . ASP B 1 21 ? 1.653 26.562 3.367 1 98.75 21 ASP B O 1
ATOM 2202 N N . ALA B 1 22 ? 0.315 25.203 4.555 1 98.62 22 ALA B N 1
ATOM 2203 C CA . ALA B 1 22 ? 0.956 25.531 5.828 1 98.62 22 ALA B CA 1
ATOM 2204 C C . ALA B 1 22 ? 2.428 25.125 5.82 1 98.62 22 ALA B C 1
ATOM 2206 O O . ALA B 1 22 ? 3.279 25.859 6.332 1 98.62 22 ALA B O 1
ATOM 2207 N N . ALA B 1 23 ? 2.725 23.969 5.266 1 98.75 23 ALA B N 1
ATOM 2208 C CA . ALA B 1 23 ? 4.105 23.5 5.18 1 98.75 23 ALA B CA 1
ATOM 2209 C C . ALA B 1 23 ? 4.945 24.438 4.305 1 98.75 23 ALA B C 1
ATOM 2211 O O . ALA B 1 23 ? 6.062 24.797 4.672 1 98.75 23 ALA B O 1
ATOM 2212 N N . VAL B 1 24 ? 4.395 24.797 3.135 1 98.75 24 VAL B N 1
ATOM 2213 C CA . VAL B 1 24 ? 5.098 25.703 2.232 1 98.75 24 VAL B CA 1
ATOM 2214 C C . VAL B 1 24 ? 5.402 27.016 2.949 1 98.75 24 VAL B C 1
ATOM 2216 O O . VAL B 1 24 ? 6.539 27.5 2.92 1 98.75 24 VAL B O 1
ATOM 2219 N N . GLU B 1 25 ? 4.422 27.562 3.633 1 98.31 25 GLU B N 1
ATOM 2220 C CA . GLU B 1 25 ? 4.57 28.828 4.332 1 98.31 25 GLU B CA 1
ATOM 2221 C C . GLU B 1 25 ? 5.613 28.734 5.438 1 98.31 25 GLU B C 1
ATOM 2223 O O . GLU B 1 25 ? 6.539 29.547 5.5 1 98.31 25 GLU B O 1
ATOM 2228 N N . ALA B 1 26 ? 5.512 27.766 6.293 1 97.75 26 ALA B N 1
ATOM 2229 C CA . ALA B 1 26 ? 6.375 27.625 7.461 1 97.75 26 ALA B CA 1
ATOM 2230 C C . ALA B 1 26 ? 7.82 27.359 7.047 1 97.75 26 ALA B C 1
ATOM 2232 O O . ALA B 1 26 ? 8.742 27.953 7.613 1 97.75 26 ALA B O 1
ATOM 2233 N N . LEU B 1 27 ? 8.031 26.5 6.066 1 98.06 27 LEU B N 1
ATOM 2234 C CA . LEU B 1 27 ? 9.383 26.125 5.66 1 98.06 27 LEU B CA 1
ATOM 2235 C C . LEU B 1 27 ? 10.047 27.266 4.875 1 98.06 27 LEU B C 1
ATOM 2237 O O . LEU B 1 27 ? 11.25 27.5 5.008 1 98.06 27 LEU B O 1
ATOM 2241 N N . THR B 1 28 ? 9.25 27.984 4.059 1 98 28 THR B N 1
ATOM 2242 C CA . THR B 1 28 ? 9.773 29.156 3.375 1 98 28 THR B CA 1
ATOM 2243 C C . THR B 1 28 ? 10.211 30.219 4.379 1 98 28 THR B C 1
ATOM 2245 O O . THR B 1 28 ? 11.25 30.844 4.207 1 98 28 THR B O 1
ATOM 2248 N N . ALA B 1 29 ? 9.469 30.375 5.41 1 96.62 29 ALA B N 1
ATOM 2249 C CA . ALA B 1 29 ? 9.789 31.344 6.453 1 96.62 29 ALA B CA 1
ATOM 2250 C C . ALA B 1 29 ? 11.086 30.969 7.164 1 96.62 29 ALA B C 1
ATOM 2252 O O . ALA B 1 29 ? 11.727 31.828 7.773 1 96.62 29 ALA B O 1
ATOM 2253 N N . GLN B 1 30 ? 11.461 29.766 7.059 1 95.94 30 GLN B N 1
ATOM 2254 C CA . GLN B 1 30 ? 12.711 29.281 7.637 1 95.94 30 GLN B CA 1
ATOM 2255 C C . GLN B 1 30 ? 13.836 29.312 6.609 1 95.94 30 GLN B C 1
ATOM 2257 O O . GLN B 1 30 ? 14.844 28.625 6.766 1 95.94 30 GLN B O 1
ATOM 2262 N N . ASP B 1 31 ? 13.609 29.953 5.457 1 96.19 31 ASP B N 1
ATOM 2263 C CA . ASP B 1 31 ? 14.578 30.188 4.391 1 96.19 31 ASP B CA 1
ATOM 2264 C C . ASP B 1 31 ? 14.859 28.922 3.6 1 96.19 31 ASP B C 1
ATOM 2266 O O . ASP B 1 31 ? 15.93 28.766 3.01 1 96.19 31 ASP B O 1
ATOM 2270 N N . CYS B 1 32 ? 13.945 27.938 3.686 1 97.31 32 CYS B N 1
ATOM 2271 C CA . CYS B 1 32 ? 14.023 26.781 2.799 1 97.31 32 CYS B CA 1
ATOM 2272 C C . CYS B 1 32 ? 13.508 27.125 1.406 1 97.31 32 CYS B C 1
ATOM 2274 O O . CYS B 1 32 ? 12.656 28 1.254 1 97.31 32 CYS B O 1
ATOM 2276 N N . THR B 1 33 ? 14.086 26.516 0.399 1 98.38 33 THR B N 1
ATOM 2277 C CA . THR B 1 33 ? 13.477 26.5 -0.928 1 98.38 33 THR B CA 1
ATOM 2278 C C . THR B 1 33 ? 12.508 25.328 -1.056 1 98.38 33 THR B C 1
ATOM 2280 O O . THR B 1 33 ? 12.906 24.156 -0.912 1 98.38 33 THR B O 1
ATOM 2283 N N . VAL B 1 34 ? 11.227 25.625 -1.275 1 98.69 34 VAL B N 1
ATOM 2284 C CA . VAL B 1 34 ? 10.211 24.578 -1.292 1 98.69 34 VAL B CA 1
ATOM 2285 C C . VAL B 1 34 ? 9.672 24.406 -2.711 1 98.69 34 VAL B C 1
ATOM 2287 O O . VAL B 1 34 ? 9.234 25.375 -3.338 1 98.69 34 VAL B O 1
ATOM 2290 N N . GLU B 1 35 ? 9.742 23.234 -3.264 1 98.81 35 GLU B N 1
ATOM 2291 C CA . GLU B 1 35 ? 9.086 22.844 -4.508 1 98.81 35 GLU B CA 1
ATOM 2292 C C . GLU B 1 35 ? 7.926 21.891 -4.242 1 98.81 35 GLU B C 1
ATOM 2294 O O . GLU B 1 35 ? 8.039 20.984 -3.414 1 98.81 35 GLU B O 1
ATOM 2299 N N . VAL B 1 36 ? 6.82 22.141 -4.902 1 98.88 36 VAL B N 1
ATOM 2300 C CA . VAL B 1 36 ? 5.648 21.297 -4.73 1 98.88 36 VAL B CA 1
ATOM 2301 C C . VAL B 1 36 ? 5.352 20.562 -6.035 1 98.88 36 VAL B C 1
ATOM 2303 O O . VAL B 1 36 ? 5.215 21.172 -7.09 1 98.88 36 VAL B O 1
ATOM 2306 N N . SER B 1 37 ? 5.363 19.266 -5.992 1 98.94 37 SER B N 1
ATOM 2307 C CA . SER B 1 37 ? 4.781 18.438 -7.047 1 98.94 37 SER B CA 1
ATOM 2308 C C . SER B 1 37 ? 3.328 18.094 -6.746 1 98.94 37 SER B C 1
ATOM 2310 O O . SER B 1 37 ? 3.045 17.125 -6.039 1 98.94 37 SER B O 1
ATOM 2312 N N . ASP B 1 38 ? 2.424 18.938 -7.207 1 98.88 38 ASP B N 1
ATOM 2313 C CA . ASP B 1 38 ? 0.992 18.672 -7.109 1 98.88 38 ASP B CA 1
ATOM 2314 C C . ASP B 1 38 ? 0.542 17.672 -8.18 1 98.88 38 ASP B C 1
ATOM 2316 O O . ASP B 1 38 ? 0.27 18.062 -9.312 1 98.88 38 ASP B O 1
ATOM 2320 N N . LEU B 1 39 ? 0.387 16.453 -7.805 1 98.88 39 LEU B N 1
ATOM 2321 C CA . LEU B 1 39 ? 0.314 15.352 -8.766 1 98.88 39 LEU B CA 1
ATOM 2322 C C . LEU B 1 39 ? -0.967 15.438 -9.594 1 98.88 39 LEU B C 1
ATOM 2324 O O . LEU B 1 39 ? -0.959 15.156 -10.789 1 98.88 39 LEU B O 1
ATOM 2328 N N . TYR B 1 40 ? -2.068 15.797 -8.953 1 98.62 40 TYR B N 1
ATOM 2329 C CA . TYR B 1 40 ? -3.32 15.883 -9.695 1 98.62 40 TYR B CA 1
ATOM 2330 C C . TYR B 1 40 ? -3.312 17.078 -10.633 1 98.62 40 TYR B C 1
ATOM 2332 O O . TYR B 1 40 ? -3.746 16.984 -11.789 1 98.62 40 TYR B O 1
ATOM 2340 N N . THR B 1 41 ? -2.811 18.234 -10.164 1 98 41 THR B N 1
ATOM 2341 C CA . THR B 1 41 ? -2.713 19.406 -11.023 1 98 41 THR B CA 1
ATOM 2342 C C . THR B 1 41 ? -1.787 19.141 -12.203 1 98 41 THR B C 1
ATOM 2344 O O . THR B 1 41 ? -2.064 19.562 -13.328 1 98 41 THR B O 1
ATOM 2347 N N . MET B 1 42 ? -0.744 18.391 -11.961 1 98.25 42 MET B N 1
ATOM 2348 C CA . MET B 1 42 ? 0.237 18.031 -12.984 1 98.25 42 MET B CA 1
ATOM 2349 C C . MET B 1 42 ? -0.322 16.984 -13.93 1 98.25 42 MET B C 1
ATOM 2351 O O . MET B 1 42 ? 0.263 16.703 -14.984 1 98.25 42 MET B O 1
ATOM 2355 N N . LYS B 1 43 ? -1.481 16.359 -13.523 1 97.88 43 LYS B N 1
ATOM 2356 C CA . LYS B 1 43 ? -1.97 15.18 -14.234 1 97.88 43 LYS B CA 1
ATOM 2357 C C . LYS B 1 43 ? -0.874 14.125 -14.367 1 97.88 43 LYS B C 1
ATOM 2359 O O . LYS B 1 43 ? -0.671 13.57 -15.453 1 97.88 43 LYS B O 1
ATOM 2364 N N . PHE B 1 44 ? -0.154 13.93 -13.312 1 98.62 44 PHE B N 1
ATOM 2365 C CA . PHE B 1 44 ? 0.952 12.977 -13.305 1 98.62 44 PHE B CA 1
ATOM 2366 C C . PHE B 1 44 ? 0.473 11.586 -13.703 1 98.62 44 PHE B C 1
ATOM 2368 O O . PHE B 1 44 ? -0.543 11.109 -13.195 1 98.62 44 PHE B O 1
ATOM 2375 N N . LYS B 1 45 ? 1.192 10.984 -14.594 1 98.38 45 LYS B N 1
ATOM 2376 C CA . LYS B 1 45 ? 0.876 9.617 -15 1 98.38 45 LYS B CA 1
ATOM 2377 C C . LYS B 1 45 ? 1.215 8.625 -13.891 1 98.38 45 LYS B C 1
ATOM 2379 O O . LYS B 1 45 ? 2.357 8.562 -13.43 1 98.38 45 LYS B O 1
ATOM 2384 N N . ALA B 1 46 ? 0.247 7.812 -13.531 1 98.5 46 ALA B N 1
ATOM 2385 C CA . ALA B 1 46 ? 0.455 6.902 -12.406 1 98.5 46 ALA B CA 1
ATOM 2386 C C . ALA B 1 46 ? 0.978 5.551 -12.883 1 98.5 46 ALA B C 1
ATOM 2388 O O . ALA B 1 46 ? 1.665 4.844 -12.141 1 98.5 46 ALA B O 1
ATOM 2389 N N . THR B 1 47 ? 0.706 5.129 -14.094 1 98.62 47 THR B N 1
ATOM 2390 C CA . THR B 1 47 ? 0.944 3.762 -14.547 1 98.62 47 THR B CA 1
ATOM 2391 C C . THR B 1 47 ? 2.344 3.625 -15.141 1 98.62 47 THR B C 1
ATOM 2393 O O . THR B 1 47 ? 2.752 4.434 -15.977 1 98.62 47 THR B O 1
ATOM 2396 N N . ALA B 1 48 ? 3.037 2.672 -14.734 1 98.56 48 ALA B N 1
ATOM 2397 C CA . ALA B 1 48 ? 4.363 2.35 -15.258 1 98.56 48 ALA B CA 1
ATOM 2398 C C . ALA B 1 48 ? 4.258 1.588 -16.578 1 98.56 48 ALA B C 1
ATOM 2400 O O . ALA B 1 48 ? 3.795 0.446 -16.609 1 98.56 48 ALA B O 1
ATOM 2401 N N . THR B 1 49 ? 4.641 2.172 -17.672 1 98 49 THR B N 1
ATOM 2402 C CA . THR B 1 49 ? 4.559 1.56 -19 1 98 49 THR B CA 1
ATOM 2403 C C . THR B 1 49 ? 5.816 1.85 -19.812 1 98 49 THR B C 1
ATOM 2405 O O . THR B 1 49 ? 6.695 2.586 -19.359 1 98 49 THR B O 1
ATOM 2408 N N . ALA B 1 50 ? 5.848 1.342 -20.984 1 97.69 50 ALA B N 1
ATOM 2409 C CA . ALA B 1 50 ? 6.973 1.556 -21.891 1 97.69 50 ALA B CA 1
ATOM 2410 C C . ALA B 1 50 ? 7.066 3.018 -22.312 1 97.69 50 ALA B C 1
ATOM 2412 O O . ALA B 1 50 ? 8.117 3.471 -22.766 1 97.69 50 ALA B O 1
ATOM 2413 N N . GLU B 1 51 ? 6.035 3.801 -22.156 1 97.88 51 GLU B N 1
ATOM 2414 C CA . GLU B 1 51 ? 6.035 5.219 -22.5 1 97.88 51 GLU B CA 1
ATOM 2415 C C . GLU B 1 51 ? 7.008 6 -21.625 1 97.88 51 GLU B C 1
ATOM 2417 O O . GLU B 1 51 ? 7.348 7.145 -21.938 1 97.88 51 GLU B O 1
ATOM 2422 N N . ASP B 1 52 ? 7.449 5.402 -20.578 1 98.69 52 ASP B N 1
ATOM 2423 C CA . ASP B 1 52 ? 8.383 6.043 -19.656 1 98.69 52 ASP B CA 1
ATOM 2424 C C . ASP B 1 52 ? 9.797 6.055 -20.234 1 98.69 52 ASP B C 1
ATOM 2426 O O . ASP B 1 52 ? 10.695 6.672 -19.656 1 98.69 52 ASP B O 1
ATOM 2430 N N . ILE B 1 53 ? 9.938 5.383 -21.344 1 98.69 53 ILE B N 1
ATOM 2431 C CA . ILE B 1 53 ? 11.242 5.215 -21.969 1 98.69 53 ILE B CA 1
ATOM 2432 C C . ILE B 1 53 ? 11.219 5.836 -23.359 1 98.69 53 ILE B C 1
ATOM 2434 O O . ILE B 1 53 ? 10.391 5.473 -24.203 1 98.69 53 ILE B O 1
ATOM 2438 N N . LEU B 1 54 ? 12.062 6.824 -23.562 1 98.38 54 LEU B N 1
ATOM 2439 C CA . LEU B 1 54 ? 12.203 7.43 -24.875 1 98.38 54 LEU B CA 1
ATOM 2440 C C . LEU B 1 54 ? 12.969 6.508 -25.828 1 98.38 54 LEU B C 1
ATOM 2442 O O . LEU B 1 54 ? 14.023 5.984 -25.469 1 98.38 54 LEU B O 1
ATOM 2446 N N . GLY B 1 55 ? 12.453 6.258 -26.969 1 97.25 55 GLY B N 1
ATOM 2447 C CA . GLY B 1 55 ? 13.078 5.363 -27.922 1 97.25 55 GLY B CA 1
ATOM 2448 C C . GLY B 1 55 ? 12.664 3.916 -27.75 1 97.25 55 GLY B C 1
ATOM 2449 O O . GLY B 1 55 ? 11.602 3.635 -27.188 1 97.25 55 GLY B O 1
ATOM 2450 N N . GLU B 1 56 ? 13.453 2.984 -28.203 1 96.06 56 GLU B N 1
ATOM 2451 C CA . GLU B 1 56 ? 13.117 1.562 -28.188 1 96.06 56 GLU B CA 1
ATOM 2452 C C . GLU B 1 56 ? 13.508 0.921 -26.859 1 96.06 56 GLU B C 1
ATOM 2454 O O . GLU B 1 56 ? 14.508 1.301 -26.25 1 96.06 56 GLU B O 1
ATOM 2459 N N . VAL B 1 57 ? 12.695 0.019 -26.484 1 96.62 57 VAL B N 1
ATOM 2460 C CA . VAL B 1 57 ? 13.039 -0.753 -25.281 1 96.62 57 VAL B CA 1
ATOM 2461 C C . VAL B 1 57 ? 13.992 -1.881 -25.656 1 96.62 57 VAL B C 1
ATOM 2463 O O . VAL B 1 57 ? 14.086 -2.264 -26.828 1 96.62 57 VAL B O 1
ATOM 2466 N N . LYS B 1 58 ? 14.727 -2.35 -24.719 1 96.19 58 LYS B N 1
ATOM 2467 C CA . LYS B 1 58 ? 15.734 -3.385 -24.938 1 96.19 58 LYS B CA 1
ATOM 2468 C C . LYS B 1 58 ? 15.078 -4.711 -25.328 1 96.19 58 LYS B C 1
ATOM 2470 O O . LYS B 1 58 ? 15.484 -5.352 -26.297 1 96.19 58 LYS B O 1
ATOM 2475 N N . ASN B 1 59 ? 14.109 -5.168 -24.578 1 96.06 59 ASN B N 1
ATOM 2476 C CA . ASN B 1 59 ? 13.406 -6.422 -24.828 1 96.06 59 ASN B CA 1
ATOM 2477 C C . ASN B 1 59 ? 11.898 -6.199 -24.969 1 96.06 59 ASN B C 1
ATOM 2479 O O . ASN B 1 59 ? 11.156 -6.344 -23.984 1 96.06 59 ASN B O 1
ATOM 2483 N N . ALA B 1 60 ? 11.438 -6 -26.094 1 92.38 60 ALA B N 1
ATOM 2484 C CA . ALA B 1 60 ? 10.039 -5.688 -26.359 1 92.38 60 ALA B CA 1
ATOM 2485 C C . ALA B 1 60 ? 9.156 -6.926 -26.172 1 92.38 60 ALA B C 1
ATOM 2487 O O . ALA B 1 60 ? 7.98 -6.812 -25.844 1 92.38 60 ALA B O 1
ATOM 2488 N N . GLU B 1 61 ? 9.711 -8.047 -26.438 1 91.75 61 GLU B N 1
ATOM 2489 C CA . GLU B 1 61 ? 8.953 -9.297 -26.359 1 91.75 61 GLU B CA 1
ATOM 2490 C C . GLU B 1 61 ? 8.68 -9.68 -24.906 1 91.75 61 GLU B C 1
ATOM 2492 O O . GLU B 1 61 ? 7.668 -10.32 -24.609 1 91.75 61 GLU B O 1
ATOM 2497 N N . ASN B 1 62 ? 9.641 -9.289 -24.078 1 93.94 62 ASN B N 1
ATOM 2498 C CA . ASN B 1 62 ? 9.477 -9.516 -22.656 1 93.94 62 ASN B CA 1
ATOM 2499 C C . ASN B 1 62 ? 9.867 -8.281 -21.844 1 93.94 62 ASN B C 1
ATOM 2501 O O . ASN B 1 62 ? 10.898 -8.281 -21.156 1 93.94 62 ASN B O 1
ATOM 2505 N N . PHE B 1 63 ? 8.945 -7.371 -21.875 1 96.44 63 PHE B N 1
ATOM 2506 C CA . PHE B 1 63 ? 9.172 -6.07 -21.25 1 96.44 63 PHE B CA 1
ATOM 2507 C C . PHE B 1 63 ? 9.242 -6.199 -19.734 1 96.44 63 PHE B C 1
ATOM 2509 O O . PHE B 1 63 ? 8.281 -6.633 -19.094 1 96.44 63 PHE B O 1
ATOM 2516 N N . CYS B 1 64 ? 10.398 -5.926 -19.172 1 95.94 64 CYS B N 1
ATOM 2517 C CA . CYS B 1 64 ? 10.625 -5.867 -17.734 1 95.94 64 CYS B CA 1
ATOM 2518 C C . CYS B 1 64 ? 10.836 -4.43 -17.266 1 95.94 64 CYS B C 1
ATOM 2520 O O . CYS B 1 64 ? 11.906 -3.857 -17.469 1 95.94 64 CYS B O 1
ATOM 2522 N N . TYR B 1 65 ? 9.898 -3.883 -16.625 1 97.56 65 TYR B N 1
ATOM 2523 C CA . TYR B 1 65 ? 9.898 -2.463 -16.297 1 97.56 65 TYR B CA 1
ATOM 2524 C C . TYR B 1 65 ? 11.148 -2.09 -15.516 1 97.56 65 TYR B C 1
ATOM 2526 O O . TYR B 1 65 ? 11.789 -1.074 -15.797 1 97.56 65 TYR B O 1
ATOM 2534 N N . LEU B 1 66 ? 11.484 -2.914 -14.5 1 96.69 66 LEU B N 1
ATOM 2535 C CA . LEU B 1 66 ? 12.633 -2.65 -13.641 1 96.69 66 LEU B CA 1
ATOM 2536 C C . LEU B 1 66 ? 13.914 -2.535 -14.461 1 96.69 66 LEU B C 1
ATOM 2538 O O . LEU B 1 66 ? 14.648 -1.547 -14.344 1 96.69 66 LEU B O 1
ATOM 2542 N N . GLU B 1 67 ? 14.164 -3.467 -15.305 1 96.19 67 GLU B N 1
ATOM 2543 C CA . GLU B 1 67 ? 15.391 -3.518 -16.094 1 96.19 67 GLU B CA 1
ATOM 2544 C C . GLU B 1 67 ? 15.406 -2.447 -17.172 1 96.19 67 GLU B C 1
ATOM 2546 O O . GLU B 1 67 ? 16.422 -1.805 -17.406 1 96.19 67 GLU B O 1
ATOM 2551 N N . GLU B 1 68 ? 14.273 -2.309 -17.828 1 98 68 GLU B N 1
ATOM 2552 C CA . GLU B 1 68 ? 14.172 -1.353 -18.922 1 98 68 GLU B CA 1
ATOM 2553 C C . GLU B 1 68 ? 14.352 0.079 -18.438 1 98 68 GLU B C 1
ATOM 2555 O O . GLU B 1 68 ? 15.023 0.885 -19.078 1 98 68 GLU B O 1
ATOM 2560 N N . THR B 1 69 ? 13.773 0.422 -17.281 1 98.31 69 THR B N 1
ATOM 2561 C CA . THR B 1 69 ? 13.898 1.786 -16.781 1 98.31 69 THR B CA 1
ATOM 2562 C C . THR B 1 69 ? 15.289 2.023 -16.188 1 98.31 69 THR B C 1
ATOM 2564 O O . THR B 1 69 ? 15.789 3.148 -16.219 1 98.31 69 THR B O 1
ATOM 2567 N N . ASN B 1 70 ? 15.914 0.974 -15.641 1 98.06 70 ASN B N 1
ATOM 2568 C CA . ASN B 1 70 ? 17.312 1.098 -15.219 1 98.06 70 ASN B CA 1
ATOM 2569 C C . ASN B 1 70 ? 18.219 1.492 -16.375 1 98.06 70 ASN B C 1
ATOM 2571 O O . ASN B 1 70 ? 18.984 2.445 -16.281 1 98.06 70 ASN B O 1
ATOM 2575 N N . LEU B 1 71 ? 18.047 0.769 -17.469 1 98.12 71 LEU B N 1
ATOM 2576 C CA . LEU B 1 71 ? 18.844 1.055 -18.672 1 98.12 71 LEU B CA 1
ATOM 2577 C C . LEU B 1 71 ? 18.531 2.449 -19.203 1 98.12 71 LEU B C 1
ATOM 2579 O O . LEU B 1 71 ? 19.438 3.191 -19.578 1 98.12 71 LEU B O 1
ATOM 2583 N N . ALA B 1 72 ? 17.266 2.777 -19.266 1 98.5 72 ALA B N 1
ATOM 2584 C CA . ALA B 1 72 ? 16.859 4.094 -19.734 1 98.5 72 ALA B CA 1
ATOM 2585 C C . ALA B 1 72 ? 17.453 5.203 -18.875 1 98.5 72 ALA B C 1
ATOM 2587 O O . ALA B 1 72 ? 17.844 6.25 -19.391 1 98.5 72 ALA B O 1
ATOM 2588 N N . TRP B 1 73 ? 17.438 4.984 -17.609 1 98.31 73 TRP B N 1
ATOM 2589 C CA . TRP B 1 73 ? 18.031 5.953 -16.703 1 98.31 73 TRP B CA 1
ATOM 2590 C C . TRP B 1 73 ? 19.531 6.133 -16.984 1 98.31 73 TRP B C 1
ATOM 2592 O O . TRP B 1 73 ? 20.016 7.262 -17.094 1 98.31 73 TRP B O 1
ATOM 2602 N N . GLU B 1 74 ? 20.266 5.051 -17.188 1 98 74 GLU B N 1
ATOM 2603 C CA . GLU B 1 74 ? 21.703 5.078 -17.484 1 98 74 GLU B CA 1
ATOM 2604 C C . GLU B 1 74 ? 21.984 5.852 -18.766 1 98 74 GLU B C 1
ATOM 2606 O O . GLU B 1 74 ? 23 6.547 -18.859 1 98 74 GLU B O 1
ATOM 2611 N N . GLU B 1 75 ? 21.047 5.746 -19.641 1 98.31 75 GLU B N 1
ATOM 2612 C CA . GLU B 1 75 ? 21.266 6.309 -20.969 1 98.31 75 GLU B CA 1
ATOM 2613 C C . GLU B 1 75 ? 20.594 7.676 -21.109 1 98.31 75 GLU B C 1
ATOM 2615 O O . GLU B 1 75 ? 20.641 8.281 -22.188 1 98.31 75 GLU B O 1
ATOM 2620 N N . GLY B 1 76 ? 19.922 8.148 -20.172 1 98 76 GLY B N 1
ATOM 2621 C CA . GLY B 1 76 ? 19.266 9.445 -20.219 1 98 76 GLY B CA 1
ATOM 2622 C C . GLY B 1 76 ? 18.031 9.445 -21.094 1 98 76 GLY B C 1
ATOM 2623 O O . GLY B 1 76 ? 17.75 10.43 -21.797 1 98 76 GLY B O 1
ATOM 2624 N N . ARG B 1 77 ? 17.297 8.312 -21.078 1 98.56 77 ARG B N 1
ATOM 2625 C CA . ARG B 1 77 ? 16.172 8.156 -22.016 1 98.56 77 ARG B CA 1
ATOM 2626 C C . ARG B 1 77 ? 14.852 8.039 -21.266 1 98.56 77 ARG B C 1
ATOM 2628 O O . ARG B 1 77 ? 13.852 7.57 -21.812 1 98.56 77 ARG B O 1
ATOM 2635 N N . LEU B 1 78 ? 14.797 8.273 -19.969 1 98.81 78 LEU B N 1
ATOM 2636 C CA . LEU B 1 78 ? 13.531 8.305 -19.25 1 98.81 78 LEU B CA 1
ATOM 2637 C C . LEU B 1 78 ? 12.672 9.484 -19.719 1 98.81 78 LEU B C 1
ATOM 2639 O O . LEU B 1 78 ? 13.203 10.516 -20.125 1 98.81 78 LEU B O 1
ATOM 2643 N N . SER B 1 79 ? 11.453 9.367 -19.688 1 98.69 79 SER B N 1
ATOM 2644 C CA . SER B 1 79 ? 10.539 10.43 -20.094 1 98.69 79 SER B CA 1
ATOM 2645 C C . SER B 1 79 ? 10.711 11.68 -19.234 1 98.69 79 SER B C 1
ATOM 2647 O O . SER B 1 79 ? 11.117 11.586 -18.078 1 98.69 79 SER B O 1
ATOM 2649 N N . PRO B 1 80 ? 10.375 12.852 -19.719 1 98.5 80 PRO B N 1
ATOM 2650 C CA . PRO B 1 80 ? 10.656 14.125 -19.047 1 98.5 80 PRO B CA 1
ATOM 2651 C C . PRO B 1 80 ? 9.93 14.258 -17.703 1 98.5 80 PRO B C 1
ATOM 2653 O O . PRO B 1 80 ? 10.445 14.883 -16.781 1 98.5 80 PRO B O 1
ATOM 2656 N N . ASP B 1 81 ? 8.734 13.734 -17.609 1 98.56 81 ASP B N 1
ATOM 2657 C CA . ASP B 1 81 ? 8.008 13.852 -16.344 1 98.56 81 ASP B CA 1
ATOM 2658 C C . ASP B 1 81 ? 8.727 13.109 -15.219 1 98.56 81 ASP B C 1
ATOM 2660 O O . ASP B 1 81 ? 8.734 13.562 -14.078 1 98.56 81 ASP B O 1
ATOM 2664 N N . ILE B 1 82 ? 9.406 11.992 -15.547 1 98.88 82 ILE B N 1
ATOM 2665 C CA . ILE B 1 82 ? 10.172 11.242 -14.562 1 98.88 82 ILE B CA 1
ATOM 2666 C C . ILE B 1 82 ? 11.469 11.977 -14.242 1 98.88 82 ILE B C 1
ATOM 2668 O O . ILE B 1 82 ? 11.812 12.164 -13.07 1 98.88 82 ILE B O 1
ATOM 2672 N N . THR B 1 83 ? 12.172 12.438 -15.297 1 98.81 83 THR B N 1
ATOM 2673 C CA . THR B 1 83 ? 13.469 13.078 -15.086 1 98.81 83 THR B CA 1
ATOM 2674 C C . THR B 1 83 ? 13.312 14.367 -14.281 1 98.81 83 THR B C 1
ATOM 2676 O O . THR B 1 83 ? 14.18 14.711 -13.477 1 98.81 83 THR B O 1
ATOM 2679 N N . GLU B 1 84 ? 12.242 15.078 -14.5 1 98.88 84 GLU B N 1
ATOM 2680 C CA . GLU B 1 84 ? 11.992 16.297 -13.742 1 98.88 84 GLU B CA 1
ATOM 2681 C C . GLU B 1 84 ? 11.766 15.992 -12.258 1 98.88 84 GLU B C 1
ATOM 2683 O O . GLU B 1 84 ? 12.297 16.688 -11.391 1 98.88 84 GLU B O 1
ATOM 2688 N N . GLU B 1 85 ? 11 14.984 -11.938 1 98.94 85 GLU B N 1
ATOM 2689 C CA . GLU B 1 85 ? 10.789 14.602 -10.547 1 98.94 85 GLU B CA 1
ATOM 2690 C C . GLU B 1 85 ? 12.078 14.07 -9.922 1 98.94 85 GLU B C 1
ATOM 2692 O O . GLU B 1 85 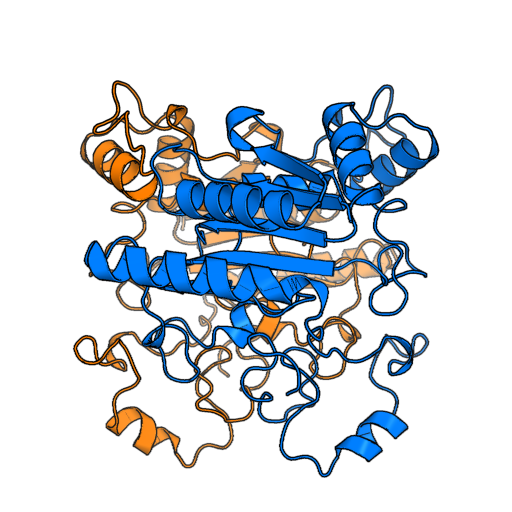? 12.352 14.328 -8.742 1 98.94 85 GLU B O 1
ATOM 2697 N N . GLN B 1 86 ? 12.867 13.359 -10.688 1 98.88 86 GLN B N 1
ATOM 2698 C CA . GLN B 1 86 ? 14.148 12.875 -10.172 1 98.88 86 GLN B CA 1
ATOM 2699 C C . GLN B 1 86 ? 15.078 14.039 -9.859 1 98.88 86 GLN B C 1
ATOM 2701 O O . GLN B 1 86 ? 15.836 13.984 -8.883 1 98.88 86 GLN B O 1
ATOM 2706 N N . ARG B 1 87 ? 15.07 15.055 -10.688 1 98.81 87 ARG B N 1
ATOM 2707 C CA . ARG B 1 87 ? 15.828 16.25 -10.375 1 98.81 87 ARG B CA 1
ATOM 2708 C C . ARG B 1 87 ? 15.406 16.828 -9.031 1 98.81 87 ARG B C 1
ATOM 2710 O O . ARG B 1 87 ? 16.25 17.172 -8.195 1 98.81 87 ARG B O 1
ATOM 2717 N N . LYS B 1 88 ? 14.109 16.969 -8.844 1 98.88 88 LYS B N 1
ATOM 2718 C CA . LYS B 1 88 ? 13.594 17.516 -7.586 1 98.88 88 LYS B CA 1
ATOM 2719 C C . LYS B 1 88 ? 14.047 16.672 -6.398 1 98.88 88 LYS B C 1
ATOM 2721 O O . LYS B 1 88 ? 14.438 17.203 -5.363 1 98.88 88 LYS B O 1
ATOM 2726 N N . VAL B 1 89 ? 14.008 15.344 -6.531 1 98.69 89 VAL B N 1
ATOM 2727 C CA . VAL B 1 89 ? 14.438 14.43 -5.473 1 98.69 89 VAL B CA 1
ATOM 2728 C C . VAL B 1 89 ? 15.922 14.625 -5.188 1 98.69 89 VAL B C 1
ATOM 2730 O O . VAL B 1 89 ? 16.328 14.727 -4.031 1 98.69 89 VAL B O 1
ATOM 2733 N N . THR B 1 90 ? 16.688 14.688 -6.246 1 98.31 90 THR B N 1
ATOM 2734 C CA . THR B 1 90 ? 18.141 14.828 -6.113 1 98.31 90 THR B CA 1
ATOM 2735 C C . THR B 1 90 ? 18.484 16.109 -5.348 1 98.31 90 THR B C 1
ATOM 2737 O O . THR B 1 90 ? 19.375 16.094 -4.488 1 98.31 90 THR B O 1
ATOM 2740 N N . GLU B 1 91 ? 17.797 17.125 -5.582 1 98.31 91 GLU B N 1
ATOM 2741 C CA . GLU B 1 91 ? 18.109 18.422 -5.02 1 98.31 91 GLU B CA 1
ATOM 2742 C C . GLU B 1 91 ? 17.562 18.562 -3.604 1 98.31 91 GLU B C 1
ATOM 2744 O O . GLU B 1 91 ? 18.062 19.375 -2.814 1 98.31 91 GLU B O 1
ATOM 2749 N N . ALA B 1 92 ? 16.609 17.812 -3.219 1 97.94 92 ALA B N 1
ATOM 2750 C CA . ALA B 1 92 ? 15.914 18 -1.946 1 97.94 92 ALA B CA 1
ATOM 2751 C C . ALA B 1 92 ? 16.703 17.391 -0.796 1 97.94 92 ALA B C 1
ATOM 2753 O O . ALA B 1 92 ? 17.312 16.312 -0.943 1 97.94 92 ALA B O 1
ATOM 2754 N N . ASP B 1 93 ? 16.688 18.047 0.305 1 96.62 93 ASP B N 1
ATOM 2755 C CA . ASP B 1 93 ? 17.203 17.516 1.567 1 96.62 93 ASP B CA 1
ATOM 2756 C C . ASP B 1 93 ? 16.094 16.797 2.342 1 96.62 93 ASP B C 1
ATOM 2758 O O . ASP B 1 93 ? 16.375 15.867 3.105 1 96.62 93 ASP B O 1
ATOM 2762 N N . LEU B 1 94 ? 14.883 17.234 2.166 1 96.81 94 LEU B N 1
ATOM 2763 C CA . LEU B 1 94 ? 13.68 16.703 2.803 1 96.81 94 LEU B CA 1
ATOM 2764 C C . LEU B 1 94 ? 12.562 16.531 1.783 1 96.81 94 LEU B C 1
ATOM 2766 O O . LEU B 1 94 ? 12.312 17.406 0.965 1 96.81 94 LEU B O 1
ATOM 2770 N N . ILE B 1 95 ? 11.977 15.391 1.833 1 97.88 95 ILE B N 1
ATOM 2771 C CA . ILE B 1 95 ? 10.805 15.117 1.017 1 97.88 95 ILE B CA 1
ATOM 2772 C C . ILE B 1 95 ? 9.602 14.844 1.919 1 97.88 95 ILE B C 1
ATOM 2774 O O . ILE B 1 95 ? 9.664 13.984 2.803 1 97.88 95 ILE B O 1
ATOM 2778 N N . ILE B 1 96 ? 8.516 15.578 1.742 1 98.38 96 ILE B N 1
ATOM 2779 C CA . ILE B 1 96 ? 7.266 15.375 2.469 1 98.38 96 ILE B CA 1
ATOM 2780 C C . ILE B 1 96 ? 6.203 14.82 1.519 1 98.38 96 ILE B C 1
ATOM 2782 O O . ILE B 1 96 ? 5.898 15.438 0.494 1 98.38 96 ILE B O 1
ATOM 2786 N N . PHE B 1 97 ? 5.695 13.68 1.835 1 98.62 97 PHE B N 1
ATOM 2787 C CA . PHE B 1 97 ? 4.559 13.133 1.104 1 98.62 97 PHE B CA 1
ATOM 2788 C C . PHE B 1 97 ? 3.246 13.5 1.779 1 98.62 97 PHE B C 1
ATOM 2790 O O . PHE B 1 97 ? 2.975 13.07 2.9 1 98.62 97 PHE B O 1
ATOM 2797 N N . GLN B 1 98 ? 2.424 14.328 1.157 1 98.88 98 GLN B N 1
ATOM 2798 C CA . GLN B 1 98 ? 1.147 14.789 1.696 1 98.88 98 GLN B CA 1
ATOM 2799 C C . GLN B 1 98 ? -0.025 14.18 0.934 1 98.88 98 GLN B C 1
ATOM 2801 O O . GLN B 1 98 ? -0.159 14.383 -0.275 1 98.88 98 GLN B O 1
ATOM 2806 N N . PHE B 1 99 ? -0.912 13.406 1.629 1 98.69 99 PHE B N 1
ATOM 2807 C CA . PHE B 1 99 ? -1.97 12.68 0.944 1 98.69 99 PHE B CA 1
ATOM 2808 C C . PHE B 1 99 ? -3.051 12.242 1.926 1 98.69 99 PHE B C 1
ATOM 2810 O O . PHE B 1 99 ? -2.828 12.234 3.139 1 98.69 99 PHE B O 1
ATOM 2817 N N . PRO B 1 100 ? -4.25 11.984 1.406 1 98.69 100 PRO B N 1
ATOM 2818 C CA . PRO B 1 100 ? -5.219 11.203 2.18 1 98.69 100 PRO B CA 1
ATOM 2819 C C . PRO B 1 100 ? -4.965 9.703 2.094 1 98.69 100 PRO B C 1
ATOM 2821 O O . PRO B 1 100 ? -4.668 9.18 1.014 1 98.69 100 PRO B O 1
ATOM 2824 N N . MET B 1 101 ? -5.059 9.016 3.164 1 97.62 101 MET B N 1
ATOM 2825 C CA . MET B 1 101 ? -4.883 7.57 3.143 1 97.62 101 MET B CA 1
ATOM 2826 C C . MET B 1 101 ? -6.043 6.891 2.424 1 97.62 101 MET B C 1
ATOM 2828 O O . MET B 1 101 ? -7.207 7.145 2.74 1 97.62 101 MET B O 1
ATOM 2832 N N . TYR B 1 102 ? -5.785 6.156 1.358 1 96.81 102 TYR B N 1
ATOM 2833 C CA . TYR B 1 102 ? -6.738 5.316 0.641 1 96.81 102 TYR B CA 1
ATOM 2834 C C . TYR B 1 102 ? -6.422 3.84 0.841 1 96.81 102 TYR B C 1
ATOM 2836 O O . TYR B 1 102 ? -5.328 3.383 0.504 1 96.81 102 TYR B O 1
ATOM 2844 N N . TRP B 1 103 ? -7.41 3.152 1.47 1 95.06 103 TRP B N 1
ATOM 2845 C CA . TRP B 1 103 ? -7.246 1.716 1.664 1 95.06 103 TRP B CA 1
ATOM 2846 C C . TRP B 1 103 ? -5.91 1.405 2.336 1 95.06 103 TRP B C 1
ATOM 2848 O O . TRP B 1 103 ? -5.145 0.569 1.852 1 95.06 103 TRP B O 1
ATOM 2858 N N . PHE B 1 10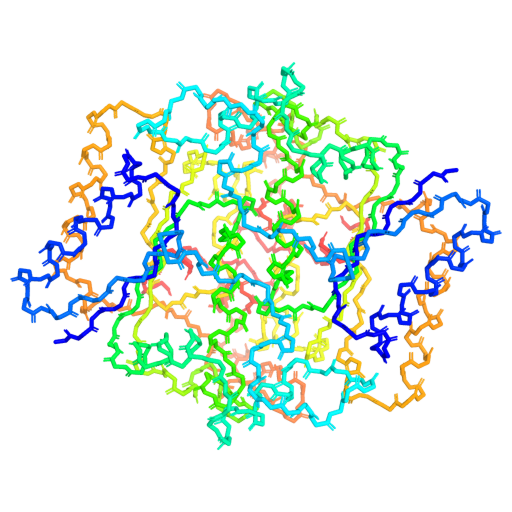4 ? -5.551 2.162 3.412 1 95.19 104 PHE B N 1
ATOM 2859 C CA . PHE B 1 104 ? -4.48 1.916 4.375 1 95.19 104 PHE B CA 1
ATOM 2860 C C . PHE B 1 104 ? -3.123 2.246 3.77 1 95.19 104 PHE B C 1
ATOM 2862 O O . PHE B 1 104 ? -2.086 1.843 4.301 1 95.19 104 PHE B O 1
ATOM 2869 N N . THR B 1 105 ? -3.107 2.936 2.615 1 95.69 105 THR B N 1
ATOM 2870 C CA . THR B 1 105 ? -1.848 3.355 2.008 1 95.69 105 THR B CA 1
ATOM 2871 C C . THR B 1 105 ? -2.051 4.602 1.147 1 95.69 105 THR B C 1
ATOM 2873 O O . THR B 1 105 ? -3.025 5.332 1.326 1 95.69 105 THR B O 1
ATOM 2876 N N . VAL B 1 106 ? -1.11 4.957 0.331 1 97.5 106 VAL B N 1
ATOM 2877 C CA . VAL B 1 106 ? -1.125 6.152 -0.505 1 97.5 106 VAL B CA 1
ATOM 2878 C C . VAL B 1 106 ? -2.133 5.977 -1.641 1 97.5 106 VAL B C 1
ATOM 2880 O O . VAL B 1 106 ? -2.434 4.848 -2.043 1 97.5 106 VAL B O 1
ATOM 2883 N N . PRO B 1 107 ? -2.67 7.078 -2.164 1 98.62 107 PRO B N 1
ATOM 2884 C CA . PRO B 1 107 ? -3.502 6.977 -3.365 1 98.62 107 PRO B CA 1
ATOM 2885 C C . PRO B 1 107 ? -2.717 6.508 -4.59 1 98.62 107 PRO B C 1
ATOM 2887 O O . PRO B 1 107 ? -1.49 6.641 -4.629 1 98.62 107 PRO B O 1
ATOM 2890 N N . ALA B 1 108 ? -3.416 6.059 -5.539 1 98.81 108 ALA B N 1
ATOM 2891 C CA . ALA B 1 108 ? -2.795 5.418 -6.695 1 98.81 108 ALA B CA 1
ATOM 2892 C C . ALA B 1 108 ? -1.838 6.375 -7.402 1 98.81 108 ALA B C 1
ATOM 2894 O O . ALA B 1 108 ? -0.792 5.953 -7.902 1 98.81 108 ALA B O 1
ATOM 2895 N N . ILE B 1 109 ? -2.207 7.633 -7.465 1 98.88 109 ILE B N 1
ATOM 2896 C CA . ILE B 1 109 ? -1.373 8.578 -8.195 1 98.88 109 ILE B CA 1
ATOM 2897 C C . ILE B 1 109 ? -0.025 8.727 -7.492 1 98.88 109 ILE B C 1
ATOM 2899 O O . ILE B 1 109 ? 1.015 8.828 -8.148 1 98.88 109 ILE B O 1
ATOM 2903 N N . MET B 1 110 ? -0.023 8.758 -6.219 1 98.81 110 MET B N 1
ATOM 2904 C CA . MET B 1 110 ? 1.233 8.836 -5.48 1 98.81 110 MET B CA 1
ATOM 2905 C C . MET B 1 110 ? 1.986 7.508 -5.547 1 98.81 110 MET B C 1
ATOM 2907 O O . MET B 1 110 ? 3.217 7.492 -5.617 1 98.81 110 MET B O 1
ATOM 2911 N N . LYS B 1 111 ? 1.223 6.348 -5.457 1 98.62 111 LYS B N 1
ATOM 2912 C CA . LYS B 1 111 ? 1.877 5.062 -5.691 1 98.62 111 LYS B CA 1
ATOM 2913 C C . LYS B 1 111 ? 2.574 5.039 -7.047 1 98.62 111 LYS B C 1
ATOM 2915 O O . LYS B 1 111 ? 3.654 4.461 -7.188 1 98.62 111 LYS B O 1
ATOM 2920 N N . GLY B 1 112 ? 1.931 5.613 -8.031 1 98.81 112 GLY B N 1
ATOM 2921 C CA . GLY B 1 112 ? 2.551 5.734 -9.344 1 98.81 112 GLY B CA 1
ATOM 2922 C C . GLY B 1 112 ? 3.828 6.555 -9.328 1 98.81 112 GLY B C 1
ATOM 2923 O O . GLY B 1 112 ? 4.801 6.211 -10 1 98.81 112 GLY B O 1
ATOM 2924 N N . TRP B 1 113 ? 3.809 7.668 -8.586 1 98.88 113 TRP B N 1
ATOM 2925 C CA . TRP B 1 113 ? 5.012 8.477 -8.43 1 98.88 113 TRP B CA 1
ATOM 2926 C C . TRP B 1 113 ? 6.156 7.648 -7.863 1 98.88 113 TRP B C 1
ATOM 2928 O O . TRP B 1 113 ? 7.277 7.695 -8.375 1 98.88 113 TRP B O 1
ATOM 2938 N N . LEU B 1 114 ? 5.871 6.832 -6.871 1 98.31 114 LEU B N 1
ATOM 2939 C CA . LEU B 1 114 ? 6.883 5.977 -6.266 1 98.31 114 LEU B CA 1
ATOM 2940 C C . LEU B 1 114 ? 7.391 4.941 -7.266 1 98.31 114 LEU B C 1
ATOM 2942 O O . LEU B 1 114 ? 8.602 4.73 -7.387 1 98.31 114 LEU B O 1
ATOM 2946 N N . ASP B 1 115 ? 6.484 4.328 -7.988 1 98.56 115 ASP B N 1
ATOM 2947 C CA . ASP B 1 115 ?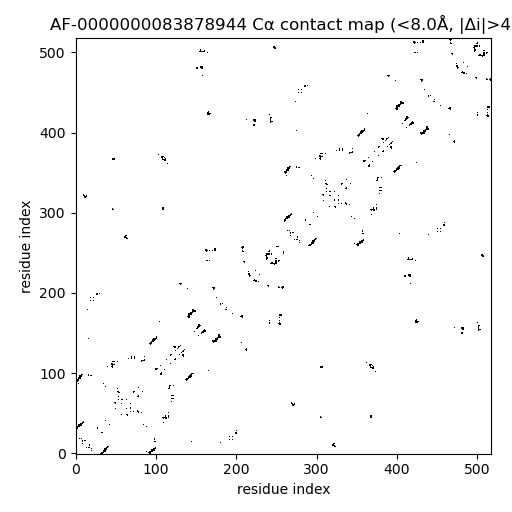 6.812 3.262 -8.93 1 98.56 115 ASP B CA 1
ATOM 2948 C C . ASP B 1 115 ? 7.684 3.781 -10.07 1 98.56 115 ASP B C 1
ATOM 2950 O O . ASP B 1 115 ? 8.602 3.092 -10.523 1 98.56 115 ASP B O 1
ATOM 2954 N N . ARG B 1 116 ? 7.391 4.992 -10.531 1 98.81 116 ARG B N 1
ATOM 2955 C CA . ARG B 1 116 ? 7.969 5.473 -11.781 1 98.81 116 ARG B CA 1
ATOM 2956 C C . ARG B 1 116 ? 9.211 6.32 -11.516 1 98.81 116 ARG B C 1
ATOM 2958 O O . ARG B 1 116 ? 10.172 6.281 -12.289 1 98.81 116 ARG B O 1
ATOM 2965 N N . VAL B 1 117 ? 9.242 7.102 -10.469 1 98.81 117 VAL B N 1
ATOM 2966 C CA . VAL B 1 117 ? 10.305 8.07 -10.219 1 98.81 117 VAL B CA 1
ATOM 2967 C C . VAL B 1 117 ? 11.492 7.383 -9.555 1 98.81 117 VAL B C 1
ATOM 2969 O O . VAL B 1 117 ? 12.641 7.656 -9.883 1 98.81 117 VAL B O 1
ATOM 2972 N N . LEU B 1 118 ? 11.219 6.449 -8.641 1 97.81 118 LEU B N 1
ATOM 2973 C CA . LEU B 1 118 ? 12.289 5.789 -7.895 1 97.81 118 LEU B CA 1
ATOM 2974 C C . LEU B 1 118 ? 12.805 4.566 -8.648 1 97.81 118 LEU B C 1
ATOM 2976 O O . LEU B 1 118 ? 12.75 3.449 -8.125 1 97.81 118 LEU B O 1
ATOM 2980 N N . THR B 1 119 ? 13.328 4.754 -9.781 1 98 119 THR B N 1
ATOM 2981 C CA . THR B 1 119 ? 13.797 3.682 -10.648 1 98 119 THR B CA 1
ATOM 2982 C C . THR B 1 119 ? 15.062 3.049 -10.078 1 98 119 THR B C 1
ATOM 2984 O O . THR B 1 119 ? 15.773 3.668 -9.281 1 98 119 THR B O 1
ATOM 2987 N N . LYS B 1 120 ? 15.289 1.822 -10.484 1 97 120 LYS B N 1
ATOM 2988 C CA . LYS B 1 120 ? 16.578 1.182 -10.219 1 97 120 LYS B CA 1
ATOM 2989 C C . LYS B 1 120 ? 17.719 1.989 -10.812 1 97 120 LYS B C 1
ATOM 2991 O O . LYS B 1 120 ? 17.609 2.52 -11.922 1 97 120 LYS B O 1
ATOM 2996 N N . GLY B 1 121 ? 18.859 2.053 -10.148 1 96.88 121 GLY B N 1
ATOM 2997 C CA . GLY B 1 121 ? 19.969 2.91 -10.539 1 96.88 121 GLY B CA 1
ATOM 2998 C C . GLY B 1 121 ? 19.906 4.293 -9.914 1 96.88 121 GLY B C 1
ATOM 2999 O O . GLY B 1 121 ? 20.859 4.734 -9.266 1 96.88 121 GLY B O 1
ATOM 3000 N N . PHE B 1 122 ? 18.781 4.965 -10.055 1 98.19 122 PHE B N 1
ATOM 3001 C CA . PHE B 1 122 ? 18.578 6.289 -9.484 1 98.19 122 PHE B CA 1
ATOM 3002 C C . PHE B 1 122 ? 18.359 6.203 -7.977 1 98.19 122 PHE B C 1
ATOM 3004 O O . PHE B 1 122 ? 19.062 6.871 -7.207 1 98.19 122 PHE B O 1
ATOM 3011 N N . ALA B 1 123 ? 17.359 5.301 -7.609 1 96 123 ALA B N 1
ATOM 3012 C CA . ALA B 1 123 ? 16.938 5.309 -6.215 1 96 123 ALA B CA 1
ATOM 3013 C C . ALA B 1 123 ? 17.547 4.145 -5.441 1 96 123 ALA B C 1
ATOM 3015 O O . ALA B 1 123 ? 17.672 4.203 -4.219 1 96 123 ALA B O 1
ATOM 3016 N N . HIS B 1 124 ? 17.875 3.051 -6.133 1 93.44 124 HIS B N 1
ATOM 3017 C CA . HIS B 1 124 ? 18.406 1.867 -5.461 1 93.44 124 HIS B CA 1
ATOM 3018 C C . HIS B 1 124 ? 19.188 0.981 -6.434 1 93.44 124 HIS B C 1
ATOM 3020 O O . HIS B 1 124 ? 18.953 1.036 -7.645 1 93.44 124 HIS B O 1
ATOM 3026 N N . THR B 1 125 ? 20.094 0.243 -5.902 1 92.25 125 THR B N 1
ATOM 3027 C CA . THR B 1 125 ? 20.75 -0.88 -6.555 1 92.25 125 THR B CA 1
ATOM 3028 C C . THR B 1 125 ? 20.797 -2.094 -5.629 1 92.25 125 THR B C 1
ATOM 3030 O O . THR B 1 125 ? 20.359 -2.02 -4.477 1 92.25 125 THR B O 1
ATOM 3033 N N . GLN B 1 126 ? 21.281 -3.16 -6.156 1 83.75 126 GLN B N 1
ATOM 3034 C CA . GLN B 1 126 ? 21.406 -4.359 -5.332 1 83.75 126 GLN B CA 1
ATOM 3035 C C . GLN B 1 126 ? 22.375 -4.133 -4.184 1 83.75 126 GLN B C 1
ATOM 3037 O O . GLN B 1 126 ? 22.203 -4.668 -3.09 1 83.75 126 GLN B O 1
ATOM 3042 N N . GLU B 1 127 ? 23.312 -3.277 -4.414 1 84.31 127 GLU B N 1
ATOM 3043 C CA . GLU B 1 127 ? 24.375 -3.029 -3.447 1 84.31 127 GLU B CA 1
ATOM 3044 C C . GLU B 1 127 ? 24.031 -1.864 -2.525 1 84.31 127 GLU B C 1
ATOM 3046 O O . GLU B 1 127 ? 24.484 -1.811 -1.384 1 84.31 127 GLU B O 1
ATOM 3051 N N . ARG B 1 128 ? 23.406 -0.95 -3.059 1 88.94 128 ARG B N 1
ATOM 3052 C CA . ARG B 1 128 ? 23.078 0.268 -2.32 1 88.94 128 ARG B CA 1
ATOM 3053 C C . ARG B 1 128 ? 21.594 0.317 -1.968 1 88.94 128 ARG B C 1
ATOM 3055 O O . ARG B 1 128 ? 20.781 0.84 -2.736 1 88.94 128 ARG B O 1
ATOM 3062 N N . ARG B 1 129 ? 21.328 -0.157 -0.761 1 87.25 129 ARG B N 1
ATOM 3063 C CA . ARG B 1 129 ? 19.953 -0.173 -0.272 1 87.25 129 ARG B CA 1
ATOM 3064 C C . ARG B 1 129 ? 19.906 0.06 1.234 1 87.25 129 ARG B C 1
ATOM 3066 O O . ARG B 1 129 ? 20.922 -0.065 1.92 1 87.25 129 ARG B O 1
ATOM 3073 N N . TYR B 1 130 ? 18.734 0.486 1.719 1 89.38 130 TYR B N 1
ATOM 3074 C CA . TYR B 1 130 ? 18.469 0.693 3.137 1 89.38 130 TYR B CA 1
ATOM 3075 C C . TYR B 1 130 ? 19.531 1.593 3.768 1 89.38 13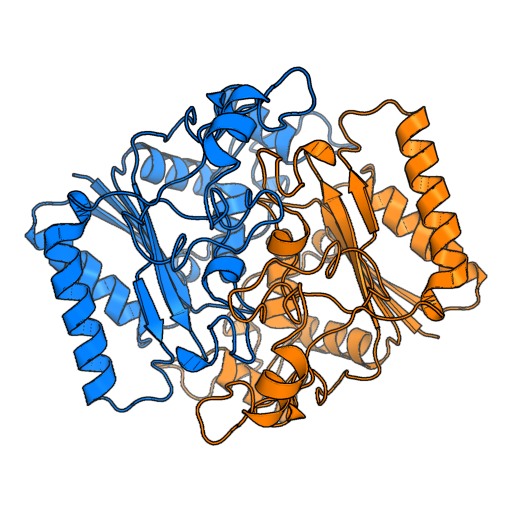0 TYR B C 1
ATOM 3077 O O . TYR B 1 130 ? 19.75 2.711 3.301 1 89.38 130 TYR B O 1
ATOM 3085 N N . SER B 1 131 ? 20.188 1.142 4.828 1 88.56 131 SER B N 1
ATOM 3086 C CA . SER B 1 131 ? 21.109 2.01 5.547 1 88.56 131 SER B CA 1
ATOM 3087 C C . SER B 1 131 ? 22.297 2.393 4.676 1 88.56 131 SER B C 1
ATOM 3089 O O . SER B 1 131 ? 23.047 3.326 4.996 1 88.56 131 SER B O 1
ATOM 3091 N N . GLN B 1 132 ? 22.438 1.733 3.553 1 88.12 132 GLN B N 1
ATOM 3092 C CA . GLN B 1 132 ? 23.516 2.037 2.613 1 88.12 132 GLN B CA 1
ATOM 3093 C C . GLN B 1 132 ? 22.969 2.553 1.289 1 88.12 132 GLN B C 1
ATOM 3095 O O . GLN B 1 132 ? 23.625 2.461 0.254 1 88.12 132 GLN B O 1
ATOM 3100 N N . GLY B 1 133 ? 21.797 3.064 1.336 1 90.94 133 GLY B N 1
ATOM 3101 C CA . GLY B 1 133 ? 21.094 3.5 0.137 1 90.94 133 GLY B CA 1
ATOM 3102 C C . GLY B 1 133 ? 21.672 4.773 -0.458 1 90.94 133 GLY B C 1
ATOM 3103 O O . GLY B 1 133 ? 22.438 5.484 0.201 1 90.94 133 GLY B O 1
ATOM 3104 N N . ILE B 1 134 ? 21.266 5.051 -1.645 1 92.38 134 ILE B N 1
ATOM 3105 C CA . ILE B 1 134 ? 21.719 6.191 -2.422 1 92.38 134 ILE B CA 1
ATOM 3106 C C . ILE B 1 134 ? 21.312 7.488 -1.726 1 92.38 134 ILE B C 1
ATOM 3108 O O . ILE B 1 134 ? 22.094 8.445 -1.676 1 92.38 134 ILE B O 1
ATOM 3112 N N . PHE B 1 135 ? 20.156 7.477 -1.085 1 93.06 135 PHE B N 1
ATOM 3113 C CA . PHE B 1 135 ? 19.609 8.68 -0.466 1 93.06 135 PHE B CA 1
ATOM 3114 C C . PHE B 1 135 ? 19.688 8.586 1.054 1 93.06 135 PHE B C 1
ATOM 3116 O O . PHE B 1 135 ? 18.812 9.102 1.755 1 93.06 135 PHE B O 1
ATOM 3123 N N . LYS B 1 136 ? 20.703 7.902 1.581 1 89.19 136 LYS B N 1
ATOM 3124 C CA . LYS B 1 136 ? 20.812 7.617 3.01 1 89.19 136 LYS B CA 1
ATOM 3125 C C . LYS B 1 136 ? 20.906 8.906 3.82 1 89.19 136 LYS B C 1
ATOM 3127 O O . LYS B 1 136 ? 20.578 8.922 5.012 1 89.19 136 LYS B O 1
ATOM 3132 N N . ASP B 1 137 ? 21.281 9.984 3.191 1 89.94 137 ASP B N 1
ATOM 3133 C CA . ASP B 1 137 ? 21.469 11.234 3.922 1 89.94 137 ASP B CA 1
ATOM 3134 C C . ASP B 1 137 ? 20.25 12.141 3.777 1 89.94 137 ASP B C 1
ATOM 3136 O O . ASP B 1 137 ? 20.203 13.227 4.363 1 89.94 137 ASP B O 1
ATOM 3140 N N . LYS B 1 138 ? 19.234 11.758 3.012 1 92.12 138 LYS B N 1
ATOM 3141 C CA . LYS B 1 138 ? 18.016 12.539 2.842 1 92.12 138 LYS B CA 1
ATOM 3142 C C . LYS B 1 138 ? 16.969 12.164 3.889 1 92.12 138 LYS B C 1
ATOM 3144 O O . LYS B 1 138 ? 17.016 11.07 4.449 1 92.12 138 LYS B O 1
ATOM 3149 N N . ARG B 1 139 ? 16.141 13.141 4.109 1 93.31 139 ARG B N 1
ATOM 3150 C CA . ARG B 1 139 ? 15.016 12.898 5.008 1 93.31 139 ARG B CA 1
ATOM 3151 C C . ARG B 1 139 ? 13.703 12.812 4.234 1 93.31 139 ARG B C 1
ATOM 3153 O O . ARG B 1 139 ? 13.555 13.422 3.176 1 93.31 139 ARG B O 1
ATOM 3160 N N . ALA B 1 140 ? 12.852 11.977 4.762 1 95.19 140 ALA B N 1
ATOM 3161 C CA . ALA B 1 140 ? 11.5 11.844 4.215 1 95.19 140 ALA B CA 1
ATOM 3162 C C . ALA B 1 140 ? 10.469 11.695 5.324 1 95.19 140 ALA B C 1
ATOM 3164 O O . ALA B 1 140 ? 10.758 11.133 6.383 1 95.19 140 ALA B O 1
ATOM 3165 N N . MET B 1 141 ? 9.297 12.234 5.066 1 96 141 MET B N 1
ATOM 3166 C CA . MET B 1 141 ? 8.211 12.156 6.047 1 96 141 MET B CA 1
ATOM 3167 C C . MET B 1 141 ? 6.871 11.93 5.359 1 96 141 MET B C 1
ATOM 3169 O O . MET B 1 141 ? 6.602 12.516 4.309 1 96 141 MET B O 1
ATOM 3173 N N . LEU B 1 142 ? 6.086 11.07 6.004 1 97.38 142 LEU B N 1
ATOM 3174 C CA . LEU B 1 142 ? 4.691 10.938 5.602 1 97.38 142 LEU B CA 1
ATOM 3175 C C . LEU B 1 142 ? 3.809 11.914 6.379 1 97.38 142 LEU B C 1
ATOM 3177 O O . LEU B 1 142 ? 3.855 11.953 7.609 1 97.38 142 LEU B O 1
ATOM 3181 N N . SER B 1 143 ? 3.131 12.711 5.727 1 98.25 143 SER B N 1
ATOM 3182 C CA . SER B 1 143 ? 2.074 13.578 6.242 1 98.25 143 SER B CA 1
ATOM 3183 C C . SER B 1 143 ? 0.727 13.242 5.613 1 98.25 143 SER B C 1
ATOM 3185 O O . SER B 1 143 ? 0.538 13.414 4.406 1 98.25 143 SER B O 1
ATOM 3187 N N . PHE B 1 144 ? -0.238 12.734 6.473 1 98.31 144 PHE B N 1
ATOM 3188 C CA . PHE B 1 144 ? -1.429 12.234 5.797 1 98.31 144 PHE B CA 1
ATOM 3189 C C . PHE B 1 144 ? -2.643 12.297 6.715 1 98.31 144 PHE B C 1
ATOM 3191 O O . PHE B 1 144 ? -2.498 12.414 7.934 1 98.31 144 PHE B O 1
ATOM 3198 N N . THR B 1 145 ? -3.799 12.289 6.094 1 98.69 145 THR B N 1
ATOM 3199 C CA . THR B 1 145 ? -5.066 12.234 6.82 1 98.69 145 THR B CA 1
ATOM 3200 C C . THR B 1 145 ? -5.645 10.82 6.781 1 98.69 145 THR B C 1
ATOM 3202 O O . THR B 1 145 ? -5.422 10.078 5.82 1 98.69 145 THR B O 1
ATOM 3205 N N . THR B 1 146 ? -6.32 10.445 7.836 1 97.94 146 THR B N 1
ATOM 3206 C CA . THR B 1 146 ? -7.062 9.188 7.871 1 97.94 146 THR B CA 1
ATOM 3207 C C . THR B 1 146 ? -8.562 9.445 7.797 1 97.94 146 THR B C 1
ATOM 3209 O O . THR B 1 146 ? -9.016 10.578 7.977 1 97.94 146 THR B O 1
ATOM 3212 N N . GLY B 1 147 ? -9.289 8.367 7.453 1 95.12 147 GLY B N 1
ATOM 3213 C CA . GLY B 1 147 ? -10.742 8.422 7.469 1 95.12 147 GLY B CA 1
ATOM 3214 C C . GLY B 1 147 ? -11.344 7.91 8.766 1 95.12 147 GLY B C 1
ATOM 3215 O O . GLY B 1 147 ? -12.562 7.891 8.922 1 95.12 147 GLY B O 1
ATOM 3216 N N . SER B 1 148 ? -10.516 7.504 9.719 1 95.19 148 SER B N 1
ATOM 3217 C CA . SER B 1 148 ? -10.93 6.961 11.008 1 95.19 148 SER B CA 1
ATOM 3218 C C . SER B 1 148 ? -10.086 7.535 12.141 1 95.19 148 SER B C 1
ATOM 3220 O O . SER B 1 148 ? -8.984 8.039 11.914 1 95.19 148 SER B O 1
ATOM 3222 N N . CYS B 1 149 ? -10.641 7.48 13.312 1 96 149 CYS B N 1
ATOM 3223 C CA . CYS B 1 149 ? -9.992 8.078 14.469 1 96 149 CYS B CA 1
ATOM 3224 C C . CYS B 1 149 ? -8.797 7.25 14.914 1 96 149 CYS B C 1
ATOM 3226 O O . CYS B 1 149 ? -8.656 6.09 14.516 1 96 149 CYS B O 1
ATOM 3228 N N . GLU B 1 150 ? -8.023 7.82 15.727 1 97.06 150 GLU B N 1
ATOM 3229 C CA . GLU B 1 150 ? -6.766 7.23 16.172 1 97.06 150 GLU B CA 1
ATOM 3230 C C . GLU B 1 150 ? -7.008 5.906 16.891 1 97.06 150 GLU B C 1
ATOM 3232 O O . GLU B 1 150 ? -6.258 4.945 16.703 1 97.06 150 GLU B O 1
ATOM 3237 N N . SER B 1 151 ? -8.062 5.805 17.703 1 97 151 SER B N 1
ATOM 3238 C CA . SER B 1 151 ? -8.328 4.617 18.5 1 97 151 SER B CA 1
ATOM 3239 C C . SER B 1 151 ? -8.555 3.393 17.625 1 97 151 SER B C 1
ATOM 3241 O O . SER B 1 151 ? -8.32 2.262 18.062 1 97 151 SER B O 1
ATOM 3243 N N . MET B 1 152 ? -8.969 3.646 16.406 1 96.81 152 MET B N 1
ATOM 3244 C CA . MET B 1 152 ? -9.242 2.549 15.492 1 96.81 152 MET B CA 1
ATOM 3245 C C . MET B 1 152 ? -7.949 1.964 14.938 1 96.81 152 MET B C 1
ATOM 3247 O O . MET B 1 152 ? -7.949 0.864 14.383 1 96.81 152 MET B O 1
ATOM 3251 N N . PHE B 1 153 ? -6.863 2.736 15.094 1 97.19 153 PHE B N 1
ATOM 3252 C CA . PHE B 1 153 ? -5.574 2.344 14.539 1 97.19 153 PHE B CA 1
ATOM 3253 C C . PHE B 1 153 ? -4.586 2.014 15.656 1 97.19 153 PHE B C 1
ATOM 3255 O O . PHE B 1 153 ? -3.455 2.5 15.656 1 97.19 153 PHE B O 1
ATOM 3262 N N . SER B 1 154 ? -4.961 1.197 16.562 1 96.19 154 SER B N 1
ATOM 3263 C CA . SER B 1 154 ? -4.133 0.728 17.672 1 96.19 154 SER B CA 1
ATOM 3264 C C . SER B 1 154 ? -4.059 -0.795 17.703 1 96.19 154 SER B C 1
ATOM 3266 O O . SER B 1 154 ? -4.734 -1.469 16.922 1 96.19 154 SER B O 1
ATOM 3268 N N . ALA B 1 155 ? -3.215 -1.347 18.578 1 95.62 155 ALA B N 1
ATOM 3269 C CA . ALA B 1 155 ? -3.021 -2.789 18.719 1 95.62 155 ALA B CA 1
ATOM 3270 C C . ALA B 1 155 ? -4.309 -3.475 19.156 1 95.62 155 ALA B C 1
ATOM 3272 O O . ALA B 1 155 ? -4.426 -4.699 19.078 1 95.62 155 ALA B O 1
ATOM 3273 N N . ASP B 1 156 ? -5.281 -2.697 19.594 1 95.69 156 ASP B N 1
ATOM 3274 C CA . ASP B 1 156 ? -6.57 -3.225 20.031 1 95.69 156 ASP B CA 1
ATOM 3275 C C . ASP B 1 156 ? -7.719 -2.562 19.266 1 95.69 156 ASP B C 1
ATOM 3277 O O . ASP B 1 156 ? -8.875 -2.629 19.688 1 95.69 156 ASP B O 1
ATOM 3281 N N . GLY B 1 157 ? -7.406 -1.853 18.219 1 96.25 157 GLY B N 1
ATOM 3282 C CA . GLY B 1 157 ? -8.406 -1.178 17.406 1 96.25 157 GLY B CA 1
ATOM 3283 C C . GLY B 1 157 ? -8.828 -1.982 16.188 1 96.25 157 GLY B C 1
ATOM 3284 O O . GLY B 1 157 ? -8.062 -2.809 15.688 1 96.25 157 GLY B O 1
ATOM 3285 N N . ILE B 1 158 ? -9.914 -1.683 15.656 1 95.31 158 ILE B N 1
ATOM 3286 C CA . ILE B 1 158 ? -10.57 -2.486 14.625 1 95.31 158 ILE B CA 1
ATOM 3287 C C . ILE B 1 158 ? -9.727 -2.475 13.352 1 95.31 158 ILE B C 1
ATOM 3289 O O . ILE B 1 158 ? -9.695 -3.459 12.609 1 95.31 158 ILE B O 1
ATOM 3293 N N . ASN B 1 159 ? -9.016 -1.34 13.039 1 95.94 159 ASN B N 1
ATOM 3294 C CA . ASN B 1 159 ? -8.227 -1.233 11.82 1 95.94 159 ASN B CA 1
ATOM 3295 C C . ASN B 1 159 ? -6.82 -1.803 12.008 1 95.94 159 ASN B C 1
ATOM 3297 O O . ASN B 1 159 ? -6.086 -1.994 11.039 1 95.94 159 ASN B O 1
ATOM 3301 N N . GLY B 1 160 ? -6.473 -2.062 13.258 1 96.06 160 GLY B N 1
ATOM 3302 C CA . GLY B 1 160 ? -5.152 -2.598 13.562 1 96.06 160 GLY B CA 1
ATOM 3303 C C . GLY B 1 160 ? -4.125 -1.522 13.859 1 96.06 160 GLY B C 1
ATOM 3304 O O . GLY B 1 160 ? -4.367 -0.34 13.609 1 96.06 160 GLY B O 1
ATOM 3305 N N . ASP B 1 161 ? -3.01 -1.941 14.344 1 96.75 161 ASP B N 1
ATOM 3306 C CA . ASP B 1 161 ? -1.909 -1.097 14.789 1 96.75 161 ASP B CA 1
ATOM 3307 C C . ASP B 1 161 ? -1.326 -0.289 13.633 1 96.75 161 ASP B C 1
ATOM 3309 O O . ASP B 1 161 ? -0.849 -0.859 12.648 1 96.75 161 ASP B O 1
ATOM 3313 N N . MET B 1 162 ? -1.305 1.023 13.781 1 96.44 162 MET B N 1
ATOM 3314 C CA . MET B 1 162 ? -0.784 1.909 12.742 1 96.44 162 MET B CA 1
ATOM 3315 C C . MET B 1 162 ? 0.688 1.622 12.469 1 96.44 162 MET B C 1
ATOM 3317 O O . MET B 1 162 ? 1.157 1.779 11.344 1 96.44 162 MET B O 1
ATOM 3321 N N . ASN B 1 163 ? 1.427 1.13 13.477 1 95.19 163 ASN B N 1
ATOM 3322 C CA . ASN B 1 163 ? 2.82 0.758 13.258 1 95.19 163 ASN B CA 1
ATOM 3323 C C . ASN B 1 163 ? 2.951 -0.338 12.203 1 95.19 163 ASN B C 1
ATOM 3325 O O . ASN B 1 163 ? 3.9 -0.339 11.422 1 95.19 163 ASN B O 1
ATOM 3329 N N . VAL B 1 164 ? 2.029 -1.238 12.188 1 95.56 164 VAL B N 1
ATOM 3330 C CA . VAL B 1 164 ? 2.02 -2.33 11.219 1 95.56 164 VAL B CA 1
ATOM 3331 C C . VAL B 1 164 ? 1.688 -1.789 9.828 1 95.56 164 VAL B C 1
ATOM 3333 O O . VAL B 1 164 ? 2.373 -2.104 8.859 1 95.56 164 VAL B O 1
ATOM 3336 N N . THR B 1 165 ? 0.744 -0.929 9.805 1 95.06 165 THR B N 1
ATOM 3337 C CA . THR B 1 165 ? 0.269 -0.357 8.547 1 95.06 165 THR B CA 1
ATOM 3338 C C . THR B 1 165 ? 1.371 0.456 7.875 1 95.06 165 THR B C 1
ATOM 3340 O O . THR B 1 165 ? 1.488 0.453 6.645 1 95.06 165 THR B O 1
ATOM 3343 N N . LEU B 1 166 ? 2.205 1.091 8.633 1 94.88 166 LEU B N 1
ATOM 3344 C CA . LEU B 1 166 ? 3.168 2.055 8.117 1 94.88 166 LEU B CA 1
ATOM 3345 C C . LEU B 1 166 ? 4.457 1.358 7.691 1 94.88 166 LEU B C 1
ATOM 3347 O O . LEU B 1 166 ? 5.316 1.971 7.051 1 94.88 166 LEU B O 1
ATOM 3351 N N . TRP B 1 167 ? 4.66 0.093 8.023 1 92.25 167 TRP B N 1
ATOM 3352 C CA . TRP B 1 167 ? 5.84 -0.643 7.582 1 92.25 167 TRP B CA 1
ATOM 3353 C C . TRP B 1 167 ? 5.824 -0.83 6.07 1 92.25 167 TRP B C 1
ATOM 3355 O O . TRP B 1 167 ? 4.805 -1.215 5.492 1 92.25 167 TRP B O 1
ATOM 3365 N N . PRO B 1 168 ? 6.949 -0.484 5.328 1 79.88 168 PRO B N 1
ATOM 3366 C CA . PRO B 1 168 ? 8.289 -0.128 5.801 1 79.88 168 PRO B CA 1
ATOM 3367 C C . PRO B 1 168 ? 8.695 1.292 5.41 1 79.88 168 PRO B C 1
ATOM 3369 O O . PRO B 1 168 ? 9.891 1.598 5.332 1 79.88 168 PRO B O 1
ATOM 3372 N N . LEU B 1 169 ? 7.82 2.199 5.18 1 66.56 169 LEU B N 1
ATOM 3373 C CA . LEU B 1 169 ? 8.031 3.381 4.348 1 66.56 169 LEU B CA 1
ATOM 3374 C C . LEU B 1 169 ? 8.375 4.594 5.207 1 66.56 169 LEU B C 1
ATOM 3376 O O . LEU B 1 169 ? 7.812 5.676 5.02 1 66.56 169 LEU B O 1
ATOM 3380 N N . GLN B 1 170 ? 9.438 4.586 6.117 1 70.44 170 GLN B N 1
ATOM 3381 C CA . GLN B 1 170 ? 9.547 5.867 6.809 1 70.44 170 GLN B CA 1
ATOM 3382 C C . GLN B 1 170 ? 10.984 6.152 7.215 1 70.44 170 GLN B C 1
ATOM 3384 O O . GLN B 1 170 ? 11.797 5.234 7.348 1 70.44 170 GLN B O 1
ATOM 3389 N N . VAL B 1 171 ? 11.227 7.5 7.145 1 81.38 171 VAL B N 1
ATOM 3390 C CA . VAL B 1 171 ? 12.477 7.98 7.723 1 81.38 171 VAL B CA 1
ATOM 3391 C C . VAL B 1 171 ? 12.188 8.773 9 1 81.38 171 VAL B C 1
ATOM 3393 O O . VAL B 1 171 ? 12.586 8.367 10.094 1 81.38 171 VAL B O 1
ATOM 3396 N N . LEU B 1 172 ? 11.422 9.766 8.836 1 91 172 LEU B N 1
ATOM 3397 C CA . LEU B 1 172 ? 10.953 10.5 10 1 91 172 LEU B CA 1
ATOM 3398 C C . LEU B 1 172 ? 9.594 9.977 10.453 1 91 172 LEU B C 1
ATOM 3400 O O . LEU B 1 172 ? 8.852 9.383 9.672 1 91 172 LEU B O 1
ATOM 3404 N N . ALA B 1 173 ? 9.328 10.203 11.773 1 94.44 173 ALA B N 1
ATOM 3405 C CA . ALA B 1 173 ? 7.984 9.898 12.258 1 94.44 173 ALA B CA 1
ATOM 3406 C C . ALA B 1 173 ? 6.926 10.617 11.422 1 94.44 173 ALA B C 1
ATOM 3408 O O . ALA B 1 173 ? 7.105 11.773 11.039 1 94.44 173 ALA B O 1
ATOM 3409 N N . PRO B 1 174 ? 5.848 9.953 11.148 1 96.69 174 PRO B N 1
ATOM 3410 C CA . PRO B 1 174 ? 4.793 10.594 10.367 1 96.69 174 PRO B CA 1
ATOM 3411 C C . PRO B 1 174 ? 4.055 11.688 1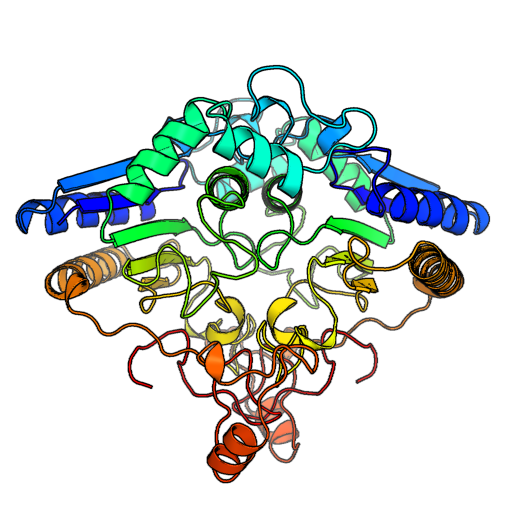1.148 1 96.69 174 PRO B C 1
ATOM 3413 O O . PRO B 1 174 ? 4.219 11.797 12.359 1 96.69 174 PRO B O 1
ATOM 3416 N N . HIS B 1 175 ? 3.473 12.539 10.391 1 97.69 175 HIS B N 1
ATOM 3417 C CA . HIS B 1 175 ? 2.455 13.414 10.969 1 97.69 175 HIS B CA 1
ATOM 3418 C C . HIS B 1 175 ? 1.059 13.008 10.5 1 97.69 175 HIS B C 1
ATOM 3420 O O . HIS B 1 175 ? 0.739 13.125 9.32 1 97.69 175 HIS B O 1
ATOM 3426 N N . ILE B 1 176 ? 0.274 12.516 11.438 1 97.88 176 ILE B N 1
ATOM 3427 C CA . ILE B 1 176 ? -1.021 11.945 11.086 1 97.88 176 ILE B CA 1
ATOM 3428 C C . ILE B 1 176 ? -2.139 12.867 11.562 1 97.88 176 ILE B C 1
ATOM 3430 O O . ILE B 1 176 ? -2.158 13.281 12.719 1 97.88 176 ILE B O 1
ATOM 3434 N N . PHE B 1 177 ? -2.951 13.258 10.648 1 98.69 177 PHE B N 1
ATOM 3435 C CA . PHE B 1 177 ? -4.188 13.961 10.969 1 98.69 177 PHE B CA 1
ATOM 3436 C C . PHE B 1 177 ? -5.359 12.992 11.039 1 98.69 177 PHE B C 1
ATOM 3438 O O . PHE B 1 177 ? -5.832 12.5 10.016 1 98.69 177 PHE B O 1
ATOM 3445 N N . TRP B 1 178 ? -5.816 12.766 12.242 1 97.88 178 TRP B N 1
ATOM 3446 C CA . TRP B 1 178 ? -6.797 11.711 12.461 1 97.88 178 TRP B CA 1
ATOM 3447 C C . TRP B 1 178 ? -8.203 12.195 12.148 1 97.88 178 TRP B C 1
ATOM 3449 O O . TRP B 1 178 ? -8.75 13.039 12.867 1 97.88 178 TRP B O 1
ATOM 3459 N N . ALA B 1 179 ? -8.805 11.75 11.078 1 96.94 179 ALA B N 1
ATOM 3460 C CA . ALA B 1 179 ? -10.188 11.883 10.633 1 96.94 179 ALA B CA 1
ATOM 3461 C C . ALA B 1 179 ? -10.625 13.344 10.617 1 96.94 179 ALA B C 1
ATOM 3463 O O . ALA B 1 179 ? -11.664 13.695 11.172 1 96.94 179 ALA B O 1
ATOM 3464 N N . PRO B 1 180 ? -9.914 14.125 9.883 1 97.31 180 PRO B N 1
ATOM 3465 C CA . PRO B 1 180 ? -10.258 15.547 9.914 1 97.31 180 PRO B CA 1
ATOM 3466 C C . PRO B 1 180 ? -11.648 15.828 9.344 1 97.31 180 PRO B C 1
ATOM 3468 O O . PRO B 1 180 ? -12.25 16.859 9.648 1 97.31 180 PRO B O 1
ATOM 3471 N N . ALA B 1 181 ? -12.203 14.93 8.555 1 93.25 181 ALA B N 1
ATOM 3472 C CA . ALA B 1 181 ? -13.516 15.125 7.953 1 93.25 181 ALA B CA 1
ATOM 3473 C C . ALA B 1 181 ? -14.625 14.969 8.992 1 93.25 181 ALA B C 1
ATOM 3475 O O . ALA B 1 181 ? -15.766 15.367 8.758 1 93.25 181 ALA B O 1
ATOM 3476 N N . TYR B 1 182 ? -14.336 14.453 10.141 1 92.5 182 TYR B N 1
ATOM 3477 C CA . TYR B 1 182 ? -15.383 14.078 11.086 1 92.5 182 TYR B CA 1
ATOM 3478 C C . TYR B 1 182 ? -15.211 14.82 12.406 1 92.5 182 TYR B C 1
ATOM 3480 O O . TYR B 1 182 ? -15.719 14.383 13.438 1 92.5 182 TYR B O 1
ATOM 3488 N N . VAL B 1 183 ? -14.438 15.883 12.398 1 95.25 183 VAL B N 1
ATOM 3489 C CA . VAL B 1 183 ? -14.242 16.672 13.602 1 95.25 183 VAL B CA 1
ATOM 3490 C C . VAL B 1 183 ? -14.711 18.109 13.359 1 95.25 183 VAL B C 1
ATOM 3492 O O . VAL B 1 183 ? -14.938 18.5 12.211 1 95.25 183 VAL B O 1
ATOM 3495 N N . ALA B 1 184 ? -14.867 18.859 14.414 1 95.62 184 ALA B N 1
ATOM 3496 C CA . ALA B 1 184 ? -15.312 20.25 14.328 1 95.62 184 ALA B CA 1
ATOM 3497 C C . ALA B 1 184 ? -14.211 21.141 13.758 1 95.62 184 ALA B C 1
ATOM 3499 O O . ALA B 1 184 ? -13.039 20.766 13.75 1 95.62 184 ALA B O 1
ATOM 3500 N N . ASP B 1 185 ? -14.586 22.266 13.281 1 95.69 185 ASP B N 1
ATOM 3501 C CA . ASP B 1 185 ? -13.664 23.234 12.688 1 95.69 185 ASP B CA 1
ATOM 3502 C C . ASP B 1 185 ? -12.547 23.594 13.664 1 95.69 185 ASP B C 1
ATOM 3504 O O . ASP B 1 185 ? -11.391 23.734 13.266 1 95.69 185 ASP B O 1
ATOM 3508 N N . GLU B 1 186 ? -12.93 23.75 14.875 1 97.12 186 GLU B N 1
ATOM 3509 C CA . GLU B 1 186 ? -11.938 24.109 15.883 1 97.12 186 GLU B CA 1
ATOM 3510 C C . GLU B 1 186 ? -10.875 23.031 16.016 1 97.12 186 GLU B C 1
ATOM 3512 O O . GLU B 1 186 ? -9.688 23.328 16.188 1 97.12 186 GLU B O 1
ATOM 3517 N N . ALA B 1 187 ? -11.328 21.812 15.945 1 96.75 187 ALA B N 1
ATOM 3518 C CA . ALA B 1 187 ? -10.398 20.688 16.016 1 96.75 187 ALA B CA 1
ATOM 3519 C C . ALA B 1 187 ? -9.469 20.672 14.812 1 96.75 187 ALA B C 1
ATOM 3521 O O . ALA B 1 187 ? -8.273 20.375 14.945 1 96.75 187 ALA B O 1
ATOM 3522 N N . ARG B 1 188 ? -9.945 20.969 13.641 1 96.94 188 ARG B N 1
ATOM 3523 C CA . ARG B 1 188 ? -9.125 21.047 12.438 1 96.94 188 ARG B CA 1
ATOM 3524 C C . ARG B 1 188 ? -8.078 22.156 12.555 1 96.94 188 ARG B C 1
ATOM 3526 O O . ARG B 1 188 ? -6.926 21.969 12.156 1 96.94 188 ARG B O 1
ATOM 3533 N N . SER B 1 189 ? -8.516 23.25 13.102 1 97.31 189 SER B N 1
ATOM 3534 C CA . SER B 1 189 ? -7.578 24.359 13.32 1 97.31 189 SER B CA 1
ATOM 3535 C C . SER B 1 189 ? -6.461 23.953 14.281 1 97.31 189 SER B C 1
ATOM 3537 O O . SER B 1 189 ? -5.297 24.297 14.062 1 97.31 189 SER B O 1
ATOM 3539 N N . THR B 1 190 ? -6.836 23.234 15.281 1 98.06 190 THR B N 1
ATOM 3540 C CA . THR B 1 190 ? -5.855 22.766 16.25 1 98.06 190 THR B CA 1
ATOM 3541 C C . THR B 1 190 ? -4.875 21.797 15.594 1 98.06 190 THR B C 1
ATOM 3543 O O . THR B 1 190 ? -3.674 21.828 15.867 1 98.06 190 THR B O 1
ATOM 3546 N N . MET B 1 191 ? -5.367 20.953 14.742 1 98.12 191 MET B N 1
ATOM 3547 C CA . MET B 1 191 ? -4.508 20.031 13.992 1 98.12 191 MET B CA 1
ATOM 3548 C C . MET B 1 191 ? -3.494 20.812 13.156 1 98.12 191 MET B C 1
ATOM 3550 O O . MET B 1 191 ? -2.311 20.469 13.133 1 98.12 191 MET B O 1
ATOM 3554 N N . LEU B 1 192 ? -3.984 21.828 12.508 1 97.94 192 LEU B N 1
ATOM 3555 C CA . LEU B 1 192 ? -3.125 22.625 11.641 1 97.94 192 LEU B CA 1
ATOM 3556 C C . LEU B 1 192 ? -2.074 23.375 12.453 1 97.94 192 LEU B C 1
ATOM 3558 O O . LEU B 1 192 ? -0.919 23.469 12.031 1 97.94 192 LEU B O 1
ATOM 3562 N N . GLU B 1 193 ? -2.445 23.828 13.609 1 97.88 193 GLU B N 1
ATOM 3563 C CA . GLU B 1 193 ? -1.5 24.531 14.469 1 97.88 193 GLU B CA 1
ATOM 3564 C C . GLU B 1 193 ? -0.422 23.578 14.992 1 97.88 193 GLU B C 1
ATOM 3566 O O . GLU B 1 193 ? 0.748 23.953 15.086 1 97.88 193 GLU B O 1
ATOM 3571 N N . ALA B 1 194 ? -0.791 22.422 15.344 1 98.12 194 ALA B N 1
ATOM 3572 C CA . ALA B 1 194 ? 0.18 21.422 15.766 1 98.12 194 ALA B CA 1
ATOM 3573 C C . ALA B 1 194 ? 1.176 21.109 14.656 1 98.12 194 ALA B C 1
ATOM 3575 O O . ALA B 1 194 ? 2.367 20.922 14.906 1 98.12 194 ALA B O 1
ATOM 3576 N N . TRP B 1 195 ? 0.697 21.062 13.453 1 98.38 195 TRP B N 1
ATOM 3577 C CA . TRP B 1 195 ? 1.533 20.844 12.281 1 98.38 195 TRP B CA 1
ATOM 3578 C C . TRP B 1 195 ? 2.523 22 12.094 1 98.38 195 TRP B C 1
ATOM 3580 O O . TRP B 1 195 ? 3.725 21.766 11.938 1 98.38 195 TRP B O 1
ATOM 3590 N N . ARG B 1 196 ? 2.078 23.188 12.211 1 97.69 196 ARG B N 1
ATOM 3591 C CA . ARG B 1 196 ? 2.943 24.359 12.094 1 97.69 196 ARG B CA 1
ATOM 3592 C C . ARG B 1 196 ? 4.031 24.344 13.164 1 97.69 196 ARG B C 1
ATOM 3594 O O . ARG B 1 196 ? 5.184 24.688 12.883 1 97.69 196 ARG B O 1
ATOM 3601 N N . THR B 1 197 ? 3.635 23.953 14.32 1 97.56 197 THR B N 1
ATOM 3602 C CA . THR B 1 197 ? 4.578 23.891 15.43 1 97.56 197 THR B CA 1
ATOM 3603 C C . THR B 1 197 ? 5.664 22.844 15.148 1 97.56 197 THR B C 1
ATOM 3605 O O . THR B 1 197 ? 6.852 23.125 15.312 1 97.56 197 THR B O 1
ATOM 3608 N N . ARG B 1 198 ? 5.297 21.672 14.641 1 97.25 198 ARG B N 1
ATOM 3609 C CA . ARG B 1 198 ? 6.277 20.625 14.359 1 97.25 198 ARG B CA 1
ATOM 3610 C C . ARG B 1 198 ? 7.23 21.062 13.25 1 97.25 198 ARG B C 1
ATOM 3612 O O . ARG B 1 198 ? 8.422 20.75 13.289 1 97.25 198 ARG B O 1
ATOM 3619 N N . LEU B 1 199 ? 6.719 21.781 12.289 1 97.38 199 LEU B N 1
ATOM 3620 C CA . LEU B 1 199 ? 7.508 22.188 11.125 1 97.38 199 LEU B CA 1
ATOM 3621 C C . LEU B 1 199 ? 8.672 23.078 11.547 1 97.38 199 LEU B C 1
ATOM 3623 O O . LEU B 1 199 ? 9.672 23.172 10.836 1 97.38 199 LEU B O 1
ATOM 3627 N N . GLN B 1 200 ? 8.602 23.734 12.688 1 94.81 200 GLN B N 1
ATOM 3628 C CA . GLN B 1 200 ? 9.656 24.625 13.156 1 94.81 200 GLN B CA 1
ATOM 3629 C C . GLN B 1 200 ? 10.914 23.844 13.516 1 94.81 200 GLN B C 1
ATOM 3631 O O . GLN B 1 200 ? 12.031 24.344 13.391 1 94.81 200 GLN B O 1
ATOM 3636 N N . GLY B 1 201 ? 10.758 22.594 13.922 1 91.5 201 GLY B N 1
ATOM 3637 C CA . GLY B 1 201 ? 11.891 21.797 14.344 1 91.5 201 GLY B CA 1
ATOM 3638 C C . GLY B 1 201 ? 12.086 20.547 13.5 1 91.5 201 GLY B C 1
ATOM 3639 O O . GLY B 1 201 ? 12.875 19.672 13.852 1 91.5 201 GLY B O 1
ATOM 3640 N N . LEU B 1 202 ? 11.445 20.484 12.367 1 91.56 202 LEU B N 1
ATOM 3641 C CA . LEU B 1 202 ? 11.359 19.234 11.602 1 91.56 202 LEU B CA 1
ATOM 3642 C C . LEU B 1 202 ? 12.734 18.812 11.102 1 91.56 202 LEU B C 1
ATOM 3644 O O . LEU B 1 202 ? 13.094 17.641 11.195 1 91.56 202 LEU B O 1
ATOM 3648 N N . LEU B 1 203 ? 13.523 19.719 10.695 1 85.75 203 LEU B N 1
ATOM 3649 C CA . LEU B 1 203 ? 14.805 19.438 10.062 1 85.75 203 LEU B CA 1
ATOM 3650 C C . LEU B 1 203 ? 15.805 18.906 11.086 1 85.75 203 LEU B C 1
ATOM 3652 O O . LEU B 1 203 ? 16.812 18.281 10.719 1 85.75 203 LEU B O 1
ATOM 3656 N N . GLY B 1 204 ? 15.555 19.078 12.344 1 88.12 204 GLY B N 1
ATOM 3657 C CA . GLY B 1 204 ? 16.438 18.625 13.398 1 88.12 204 GLY B CA 1
ATOM 3658 C C . GLY B 1 204 ? 15.938 17.375 14.094 1 88.12 204 GLY B C 1
ATOM 3659 O O . GLY B 1 204 ? 16.594 16.859 15 1 88.12 204 GLY B O 1
ATOM 3660 N N . GLU B 1 205 ? 14.867 16.844 13.586 1 92 205 GLU B N 1
ATOM 3661 C CA . GLU B 1 205 ? 14.281 15.672 14.234 1 92 205 GLU B CA 1
ATOM 3662 C C . GLU B 1 205 ? 15.133 14.43 14.008 1 92 205 GLU B C 1
ATOM 3664 O O . GLU B 1 205 ? 15.734 14.266 12.945 1 92 205 GLU B O 1
ATOM 3669 N N . GLU B 1 206 ? 15.109 13.602 15.031 1 91.06 206 GLU B N 1
ATOM 3670 C CA . GLU B 1 206 ? 15.75 12.297 14.898 1 91.06 206 GLU B CA 1
ATOM 3671 C C . GLU B 1 206 ? 14.922 11.352 14.031 1 91.06 206 GLU B C 1
ATOM 3673 O O . GLU B 1 206 ? 13.695 11.297 14.172 1 91.06 206 GLU B O 1
ATOM 3678 N N . PRO B 1 207 ? 15.602 10.656 13.117 1 90.69 207 PRO B N 1
ATOM 3679 C CA . PRO B 1 207 ? 14.867 9.688 12.305 1 90.69 207 PRO B CA 1
ATOM 3680 C C . PRO B 1 207 ? 14.422 8.469 13.102 1 90.69 207 PRO B C 1
ATOM 3682 O O . PRO B 1 207 ? 14.922 8.227 14.203 1 90.69 207 PRO B O 1
ATOM 3685 N N . LEU B 1 208 ? 13.461 7.789 12.57 1 91.69 208 LEU B N 1
ATOM 3686 C CA . LEU B 1 208 ? 13.07 6.492 13.109 1 91.69 208 LEU B CA 1
ATOM 3687 C C . LEU B 1 208 ? 14.227 5.5 13.031 1 91.69 208 LEU B C 1
ATOM 3689 O O . LEU B 1 208 ? 15.148 5.676 12.234 1 91.69 208 LEU B O 1
ATOM 3693 N N . SER B 1 209 ? 14.148 4.504 13.836 1 86.38 209 SER B N 1
ATOM 3694 C CA . SER B 1 209 ? 15.195 3.492 13.883 1 86.38 209 SER B CA 1
ATOM 3695 C C . SER B 1 209 ? 14.797 2.242 13.109 1 86.38 209 SER B C 1
ATOM 3697 O O . SER B 1 209 ? 13.672 1.755 13.242 1 86.38 209 SER B O 1
ATOM 3699 N N . PHE B 1 210 ? 15.742 1.739 12.273 1 88.88 210 PHE B N 1
ATOM 3700 C CA . PHE B 1 210 ? 15.617 0.469 11.57 1 88.88 210 PHE B CA 1
ATOM 3701 C C . PHE B 1 210 ? 16.875 -0.378 11.766 1 88.88 210 PHE B C 1
ATOM 3703 O O . PHE B 1 210 ? 17.938 0.146 12.094 1 88.88 210 PHE B O 1
ATOM 3710 N N . THR B 1 211 ? 16.688 -1.645 11.594 1 90.44 211 THR B N 1
ATOM 3711 C CA . THR B 1 211 ? 17.844 -2.523 11.68 1 90.44 211 THR B CA 1
ATOM 3712 C C . THR B 1 211 ? 18.781 -2.287 10.5 1 90.44 211 THR B C 1
ATOM 3714 O O . THR B 1 211 ? 18.375 -2.396 9.344 1 90.44 211 THR B O 1
ATOM 3717 N N . PRO B 1 212 ? 20.016 -1.979 10.812 1 91.69 212 PRO B N 1
ATOM 3718 C CA . PRO B 1 212 ? 20.953 -1.677 9.727 1 91.69 212 PRO B CA 1
ATOM 3719 C C . PRO B 1 212 ? 21.234 -2.885 8.836 1 91.69 212 PRO B C 1
ATOM 3721 O O . PRO B 1 212 ? 21.219 -4.023 9.305 1 91.69 212 PRO B O 1
ATOM 3724 N N . LEU B 1 213 ? 21.547 -2.586 7.586 1 92.38 213 LEU B N 1
ATOM 3725 C CA . LEU B 1 213 ? 21.828 -3.596 6.57 1 92.38 213 LEU B CA 1
ATOM 3726 C C . LEU B 1 213 ? 22.938 -4.535 7.023 1 92.38 213 LEU B C 1
ATOM 3728 O O . LEU B 1 213 ? 22.891 -5.738 6.773 1 92.38 213 LEU B O 1
ATOM 3732 N N . ASP B 1 214 ? 23.953 -4.047 7.754 1 92.88 214 ASP B N 1
ATOM 3733 C CA . ASP B 1 214 ? 25.125 -4.824 8.125 1 92.88 214 ASP B CA 1
ATOM 3734 C C . ASP B 1 214 ? 24.797 -5.859 9.195 1 92.88 214 ASP B C 1
ATOM 3736 O O . ASP B 1 214 ? 25.578 -6.77 9.453 1 92.88 214 ASP B O 1
ATOM 3740 N N . CYS B 1 215 ? 23.656 -5.777 9.727 1 95.44 215 CYS B N 1
ATOM 3741 C CA . CYS B 1 215 ? 23.219 -6.742 10.727 1 95.44 215 CYS B CA 1
ATOM 3742 C C . CYS B 1 215 ? 22.734 -8.031 10.062 1 95.44 215 CYS B C 1
ATOM 3744 O O . CYS B 1 215 ? 22.5 -9.031 10.734 1 95.44 215 CYS B O 1
ATOM 3746 N N . PHE B 1 216 ? 22.578 -8.016 8.789 1 95.94 216 PHE B N 1
ATOM 3747 C CA . PHE B 1 216 ? 22.047 -9.156 8.055 1 95.94 216 PHE B CA 1
ATOM 3748 C C . PHE B 1 216 ? 23.141 -9.852 7.254 1 95.94 216 PHE B C 1
ATOM 3750 O O . PHE B 1 216 ? 24.047 -9.203 6.734 1 95.94 216 PHE B O 1
ATOM 3757 N N . ASP B 1 217 ? 22.984 -11.164 7.133 1 96 217 ASP B N 1
ATOM 3758 C CA . ASP B 1 217 ? 23.969 -11.984 6.43 1 96 217 ASP B CA 1
ATOM 3759 C C . ASP B 1 217 ? 23.609 -12.133 4.953 1 96 217 ASP B C 1
ATOM 3761 O O . ASP B 1 217 ? 22.75 -12.93 4.602 1 96 217 ASP B O 1
ATOM 3765 N N . GLY B 1 218 ? 24.297 -11.422 4.105 1 91.88 218 GLY B N 1
ATOM 3766 C CA . GLY B 1 218 ? 24.031 -11.438 2.676 1 91.88 218 GLY B CA 1
ATOM 3767 C C . GLY B 1 218 ? 24.25 -12.797 2.047 1 91.88 218 GLY B C 1
ATOM 3768 O O . GLY B 1 218 ? 23.656 -13.125 1.016 1 91.88 218 GLY B O 1
ATOM 3769 N N . GLU B 1 219 ? 25.047 -13.625 2.676 1 92.06 219 GLU B N 1
ATOM 3770 C CA . GLU B 1 219 ? 25.391 -14.945 2.143 1 92.06 219 GLU B CA 1
ATOM 3771 C C . GLU B 1 219 ? 24.391 -16 2.615 1 92.06 219 GLU B C 1
ATOM 3773 O O . GLU B 1 219 ? 24.391 -17.125 2.109 1 92.06 219 GLU B O 1
ATOM 3778 N N . LYS B 1 220 ? 23.703 -15.656 3.582 1 93 220 LYS B N 1
ATOM 3779 C CA . LYS B 1 220 ? 22.75 -16.609 4.125 1 93 220 LYS B CA 1
ATOM 3780 C C . LYS B 1 220 ? 21.328 -16.062 4.055 1 93 220 LYS B C 1
ATOM 3782 O O . LYS B 1 220 ? 20.609 -16.031 5.059 1 93 220 LYS B O 1
ATOM 3787 N N . GLY B 1 221 ? 20.922 -15.492 2.91 1 93.81 221 GLY B N 1
ATOM 3788 C CA . GLY B 1 221 ? 19.547 -15.109 2.621 1 93.81 221 GLY B CA 1
ATOM 3789 C C . GLY B 1 221 ? 19.141 -13.828 3.32 1 93.81 221 GLY B C 1
ATOM 3790 O O . GLY B 1 221 ? 17.953 -13.625 3.6 1 93.81 221 GLY B O 1
ATOM 3791 N N . PHE B 1 222 ? 20.125 -13.008 3.748 1 95.62 222 PHE B N 1
ATOM 3792 C CA . PHE B 1 222 ? 19.891 -11.719 4.395 1 95.62 222 PHE B CA 1
ATOM 3793 C C . PHE B 1 222 ? 19.062 -11.898 5.668 1 95.62 222 PHE B C 1
ATOM 3795 O O . PHE B 1 222 ? 18.141 -11.125 5.934 1 95.62 222 PHE B O 1
ATOM 3802 N N . GLN B 1 223 ? 19.359 -12.914 6.391 1 96.75 223 GLN B N 1
ATOM 3803 C CA . GLN B 1 223 ? 18.859 -13.125 7.742 1 96.75 223 GLN B CA 1
ATOM 3804 C C . GLN B 1 223 ? 19.734 -12.414 8.773 1 96.75 223 GLN B C 1
ATOM 3806 O O . GLN B 1 223 ? 20.906 -12.141 8.516 1 96.75 223 GLN B O 1
ATOM 3811 N N . LEU B 1 224 ? 19.141 -12.156 9.828 1 96.62 224 LEU B N 1
ATOM 3812 C CA . LEU B 1 224 ? 19.906 -11.523 10.898 1 96.62 224 LEU B CA 1
ATOM 3813 C C . LEU B 1 224 ? 21.094 -12.383 11.305 1 96.62 224 LEU B C 1
ATOM 3815 O O . LEU B 1 224 ? 20.953 -13.609 11.43 1 96.62 224 LEU B O 1
ATOM 3819 N N . LYS B 1 225 ? 22.219 -11.766 11.547 1 96.75 225 LYS B N 1
ATOM 3820 C CA . LYS B 1 225 ? 23.391 -12.484 12.008 1 96.75 225 LYS B CA 1
ATOM 3821 C C . LYS B 1 225 ? 23.188 -13.031 13.414 1 96.75 225 LYS B C 1
ATOM 3823 O O . LYS B 1 225 ? 22.531 -12.398 14.242 1 96.75 225 LYS B O 1
ATOM 3828 N N . PRO B 1 226 ? 23.797 -14.078 13.688 1 94.88 226 PRO B N 1
ATOM 3829 C CA . PRO B 1 226 ? 23.656 -14.711 15 1 94.88 226 PRO B CA 1
ATOM 3830 C C . PRO B 1 226 ? 24.047 -13.789 16.156 1 94.88 226 PRO B C 1
ATOM 3832 O O . PRO B 1 226 ? 23.406 -13.789 17.203 1 94.88 226 PRO B O 1
ATOM 3835 N N . GLU B 1 227 ? 25.062 -13.039 15.984 1 95.38 227 GLU B N 1
ATOM 3836 C CA . GLU B 1 227 ? 25.531 -12.164 17.047 1 95.38 227 GLU B CA 1
ATOM 3837 C C . GLU B 1 227 ? 24.484 -11.094 17.375 1 95.38 227 GLU B C 1
ATOM 3839 O O . GLU B 1 227 ? 24.391 -10.648 18.531 1 95.38 227 GLU B O 1
ATOM 3844 N N . VAL B 1 228 ? 23.797 -10.672 16.344 1 94.25 228 VAL B N 1
ATOM 3845 C CA . VAL B 1 228 ? 22.75 -9.68 16.562 1 94.25 228 VAL B CA 1
ATOM 3846 C C . VAL B 1 228 ? 21.578 -10.32 17.312 1 94.25 228 VAL B C 1
ATOM 3848 O O . VAL B 1 228 ? 21.031 -9.719 18.25 1 94.25 228 VAL B O 1
ATOM 3851 N N . TYR B 1 229 ? 21.281 -11.492 16.906 1 91 229 TYR B N 1
ATOM 3852 C CA . TYR B 1 229 ? 20.234 -12.258 17.594 1 91 229 TYR B CA 1
ATOM 3853 C C . TYR B 1 229 ? 20.562 -12.422 19.078 1 91 229 TYR B C 1
ATOM 3855 O O . TYR B 1 229 ? 19.719 -12.156 19.938 1 91 229 TYR B O 1
ATOM 3863 N N . GLU B 1 230 ? 21.734 -12.773 19.359 1 93.19 230 GLU B N 1
ATOM 3864 C CA . GLU B 1 230 ? 22.172 -13.023 20.719 1 93.19 230 GLU B CA 1
ATOM 3865 C C . GLU B 1 230 ? 22.125 -11.75 21.562 1 93.19 230 GLU B C 1
ATOM 3867 O O . GLU B 1 230 ? 21.703 -11.766 22.703 1 93.19 230 GLU B O 1
ATOM 3872 N N . LYS B 1 231 ? 22.531 -10.734 20.922 1 93.31 231 LYS B N 1
ATOM 3873 C CA . LYS B 1 231 ? 22.562 -9.445 21.609 1 93.31 231 LYS B CA 1
ATOM 3874 C C . LYS B 1 231 ? 21.156 -9.008 22.016 1 93.31 231 LYS B C 1
ATOM 3876 O O . LYS B 1 231 ? 20.984 -8.336 23.031 1 93.31 231 LYS B O 1
ATOM 3881 N N . HIS B 1 232 ? 20.156 -9.445 21.25 1 92.12 232 HIS B N 1
ATOM 3882 C CA . HIS B 1 232 ? 18.812 -8.953 21.484 1 92.12 232 HIS B CA 1
ATOM 3883 C C . HIS B 1 232 ? 17.922 -10.031 22.109 1 92.12 232 HIS B C 1
ATOM 3885 O O . HIS B 1 232 ? 16.734 -9.82 22.312 1 92.12 232 HIS B O 1
ATOM 3891 N N . ALA B 1 233 ? 18.5 -11.133 22.375 1 89.44 233 ALA B N 1
ATOM 3892 C CA . ALA B 1 233 ? 17.766 -12.297 22.859 1 89.44 233 ALA B CA 1
ATOM 3893 C C . ALA B 1 233 ? 17.047 -12 24.172 1 89.44 233 ALA B C 1
ATOM 3895 O O . ALA B 1 233 ? 15.953 -12.492 24.422 1 89.44 233 ALA B O 1
ATOM 3896 N N . THR B 1 234 ? 17.562 -11.102 24.938 1 92.69 234 THR B N 1
ATOM 3897 C CA . THR B 1 234 ? 17.016 -10.867 26.266 1 92.69 234 THR B CA 1
ATOM 3898 C C . THR B 1 234 ? 16.062 -9.664 26.266 1 92.69 234 THR B C 1
ATOM 3900 O O . THR B 1 234 ? 15.453 -9.352 27.281 1 92.69 234 THR B O 1
ATOM 3903 N N . GLN B 1 235 ? 15.984 -9.039 25.172 1 92.62 235 GLN B N 1
ATOM 3904 C CA . GLN B 1 235 ? 15.102 -7.879 25.094 1 92.62 235 GLN B CA 1
ATOM 3905 C C . GLN B 1 235 ? 13.641 -8.305 25.016 1 92.62 235 GLN B C 1
ATOM 3907 O O . GLN B 1 235 ? 13.32 -9.344 24.438 1 92.62 235 GLN B O 1
ATOM 3912 N N . GLU B 1 236 ? 12.844 -7.523 25.609 1 94.38 236 GLU B N 1
ATOM 3913 C CA . GLU B 1 236 ? 11.414 -7.809 25.656 1 94.38 236 GLU B CA 1
ATOM 3914 C C . GLU B 1 236 ? 10.781 -7.676 24.266 1 94.38 236 GLU B C 1
ATOM 3916 O O . GLU B 1 236 ? 9.969 -8.516 23.859 1 94.38 236 GLU B O 1
ATOM 3921 N N . PHE B 1 237 ? 11.195 -6.629 23.594 1 95.25 237 PHE B N 1
ATOM 3922 C CA . PHE B 1 237 ? 10.602 -6.305 22.297 1 95.25 237 PHE B CA 1
ATOM 3923 C C . PHE B 1 237 ? 11.547 -6.676 21.156 1 95.25 237 PHE B C 1
ATOM 3925 O O . PHE B 1 237 ? 12.766 -6.766 21.359 1 95.25 237 PHE B O 1
ATOM 3932 N N . GLY B 1 238 ? 11 -6.969 20 1 94.38 238 GLY B N 1
ATOM 3933 C CA . GLY B 1 238 ? 11.805 -7.125 18.797 1 94.38 238 GLY B CA 1
ATOM 3934 C C . GLY B 1 238 ? 12.508 -5.848 18.391 1 94.38 238 GLY B C 1
ATOM 3935 O O . GLY B 1 238 ? 12.359 -4.809 19.031 1 94.38 238 GLY B O 1
ATOM 3936 N N . LEU B 1 239 ? 13.266 -5.957 17.328 1 93.12 239 LEU B N 1
ATOM 3937 C CA . LEU B 1 239 ? 14.062 -4.828 16.859 1 93.12 239 LEU B CA 1
ATOM 3938 C C . LEU B 1 239 ? 13.18 -3.77 16.203 1 93.12 239 LEU B C 1
ATOM 3940 O O . LEU B 1 239 ? 13.359 -2.572 16.438 1 93.12 239 LEU B O 1
ATOM 3944 N N . THR B 1 240 ? 12.297 -4.199 15.328 1 93.12 240 THR B N 1
ATOM 3945 C CA . THR B 1 240 ? 11.352 -3.35 14.617 1 93.12 240 THR B CA 1
ATOM 3946 C C . THR B 1 240 ? 10.039 -4.086 14.375 1 93.12 240 THR B C 1
ATOM 3948 O O . THR B 1 240 ? 9.906 -5.262 14.711 1 93.12 240 THR B O 1
ATOM 3951 N N . VAL B 1 241 ? 9.125 -3.383 13.766 1 94.12 241 VAL B N 1
ATOM 3952 C CA . VAL B 1 241 ? 7.832 -3.965 13.414 1 94.12 241 VAL B CA 1
ATOM 3953 C C . VAL B 1 241 ? 8.031 -5.117 12.438 1 94.12 241 VAL B C 1
ATOM 3955 O O . VAL B 1 241 ? 7.391 -6.164 12.562 1 94.12 241 VAL B O 1
ATOM 3958 N N . GLY B 1 242 ? 8.93 -4.973 11.484 1 94.38 242 GLY B N 1
ATOM 3959 C CA . GLY B 1 242 ? 9.188 -6 10.484 1 94.38 242 GLY B CA 1
ATOM 3960 C C . GLY B 1 242 ? 10.148 -7.07 10.969 1 94.38 242 GLY B C 1
ATOM 3961 O O . GLY B 1 242 ? 9.969 -8.25 10.672 1 94.38 242 GLY B O 1
ATOM 3962 N N . THR B 1 243 ? 11.195 -6.66 11.68 1 95.12 243 THR B N 1
ATOM 3963 C CA . THR B 1 243 ? 12.195 -7.582 12.195 1 95.12 243 THR B CA 1
ATOM 3964 C C . THR B 1 243 ? 12 -7.809 13.695 1 95.12 243 THR B C 1
ATOM 3966 O O . THR B 1 243 ? 12.836 -7.41 14.508 1 95.12 243 THR B O 1
ATOM 3969 N N . HIS B 1 244 ? 10.969 -8.516 14.078 1 95.31 244 HIS B N 1
ATOM 3970 C CA . HIS B 1 244 ? 10.531 -8.555 15.469 1 95.31 244 HIS B CA 1
ATOM 3971 C C . HIS B 1 244 ? 11.008 -9.836 16.156 1 95.31 244 HIS B C 1
ATOM 3973 O O . HIS B 1 244 ? 10.828 -10 17.375 1 95.31 244 HIS B O 1
ATOM 3979 N N . LEU B 1 245 ? 11.617 -10.82 15.445 1 94.56 245 LEU B N 1
ATOM 3980 C CA . LEU B 1 245 ? 12.273 -12 16 1 94.56 245 LEU B CA 1
ATOM 3981 C C . LEU B 1 245 ? 11.273 -12.867 16.766 1 94.56 245 LEU B C 1
ATOM 3983 O O . LEU B 1 245 ? 11.641 -13.508 17.75 1 94.56 245 LEU B O 1
ATOM 3987 N N . GLY B 1 246 ? 10 -12.766 16.422 1 94.12 246 GLY B N 1
ATOM 3988 C CA . GLY B 1 246 ? 8.977 -13.531 17.109 1 94.12 246 GLY B CA 1
ATOM 3989 C C . GLY B 1 246 ? 8.562 -12.922 18.438 1 94.12 246 GLY B C 1
ATOM 3990 O O . GLY B 1 246 ? 7.762 -13.5 19.172 1 94.12 246 GLY B O 1
ATOM 3991 N N . LYS B 1 247 ? 9.055 -11.734 18.719 1 95.81 247 LYS B N 1
ATOM 3992 C CA . LYS B 1 247 ? 8.766 -11.016 19.953 1 95.81 247 LYS B CA 1
ATOM 3993 C C . LYS B 1 247 ? 7.668 -9.977 19.75 1 95.81 247 LYS B C 1
ATOM 3995 O O . LYS B 1 247 ? 7.285 -9.688 18.609 1 95.81 247 LYS B O 1
ATOM 4000 N N . PRO B 1 248 ? 7.137 -9.445 20.922 1 96.62 248 PRO B N 1
ATOM 4001 C CA . PRO B 1 248 ? 6.219 -8.312 20.766 1 96.62 248 PRO B CA 1
ATOM 4002 C C . PRO B 1 248 ? 6.84 -7.145 20 1 96.62 248 PRO B C 1
ATOM 4004 O O . PRO B 1 248 ? 8.047 -6.914 20.109 1 96.62 248 PRO B O 1
ATOM 4007 N N . LEU B 1 249 ? 5.992 -6.457 19.25 1 95.62 249 LEU B N 1
ATOM 4008 C CA . LEU B 1 249 ? 6.473 -5.293 18.5 1 95.62 249 LEU B CA 1
ATOM 4009 C C . LEU B 1 249 ? 6.902 -4.184 19.453 1 95.62 249 LEU B C 1
ATOM 4011 O O . LEU B 1 249 ? 6.254 -3.947 20.484 1 95.62 249 LEU B O 1
ATOM 4015 N N . PRO B 1 250 ? 8.016 -3.49 19.125 1 93.25 250 PRO B N 1
ATOM 4016 C CA . PRO B 1 250 ? 8.336 -2.299 19.906 1 93.25 250 PRO B CA 1
ATOM 4017 C C . PRO B 1 250 ? 7.25 -1.227 19.828 1 93.25 250 PRO B C 1
ATOM 4019 O O . PRO B 1 250 ? 6.797 -0.886 18.734 1 93.25 250 PRO B O 1
ATOM 4022 N N . PRO B 1 251 ? 6.879 -0.696 20.922 1 89.94 251 PRO B N 1
ATOM 4023 C CA . PRO B 1 251 ? 5.812 0.306 20.891 1 89.94 251 PRO B CA 1
ATOM 4024 C C . PRO B 1 251 ? 6.184 1.544 20.078 1 89.94 251 PRO B C 1
ATOM 4026 O O . PRO B 1 251 ? 7.297 2.062 20.219 1 89.94 251 PRO B O 1
ATOM 4029 N N . ASN B 1 252 ? 5.332 1.988 19.188 1 89.75 252 ASN B N 1
ATOM 4030 C CA . ASN B 1 252 ? 5.383 3.232 18.438 1 89.75 252 ASN B CA 1
ATOM 4031 C C . ASN B 1 252 ? 6.594 3.271 17.5 1 89.75 252 ASN B C 1
ATOM 4033 O O . ASN B 1 252 ? 7.047 4.348 17.109 1 89.75 252 ASN B O 1
ATOM 4037 N N . ASN B 1 253 ? 7.16 2.189 17.141 1 88.38 253 ASN B N 1
ATOM 4038 C CA . ASN B 1 253 ? 8.391 2.104 16.375 1 88.38 253 ASN B CA 1
ATOM 4039 C C . ASN B 1 253 ? 8.258 2.814 15.023 1 88.38 253 ASN B C 1
ATOM 4041 O O . ASN B 1 253 ? 9.234 3.354 14.5 1 88.38 253 ASN B O 1
ATOM 4045 N N . GLN B 1 254 ? 7.074 2.91 14.484 1 90.12 254 GLN B N 1
ATOM 4046 C CA . GLN B 1 254 ? 6.859 3.576 13.203 1 90.12 254 GLN B CA 1
ATOM 4047 C C . GLN B 1 254 ? 6.219 4.945 13.398 1 90.12 254 GLN B C 1
ATOM 4049 O O . GLN B 1 254 ? 6.008 5.684 12.43 1 90.12 254 GLN B O 1
ATOM 4054 N N . MET B 1 255 ? 5.953 5.32 14.656 1 90.81 255 MET B N 1
ATOM 4055 C CA . MET B 1 255 ? 5.16 6.523 14.891 1 90.81 255 MET B CA 1
ATOM 4056 C C . MET B 1 255 ? 5.98 7.578 15.633 1 90.81 255 MET B C 1
ATOM 4058 O O . MET B 1 255 ? 5.66 8.766 15.578 1 90.81 255 MET B O 1
ATOM 4062 N N . LYS B 1 256 ? 6.93 7.102 16.359 1 87.44 256 LYS B N 1
ATOM 4063 C CA . LYS B 1 256 ? 7.73 8.016 17.172 1 87.44 256 LYS B CA 1
ATOM 4064 C C . LYS B 1 256 ? 9.219 7.695 17.047 1 87.44 256 LYS B C 1
ATOM 4066 O O . LYS B 1 256 ? 9.617 6.531 17.078 1 87.44 256 LYS B O 1
ATOM 4071 N N . ALA B 1 257 ? 9.984 8.789 16.953 1 82.44 257 ALA B N 1
ATOM 4072 C CA . ALA B 1 257 ? 11.438 8.609 16.953 1 82.44 257 ALA B CA 1
ATOM 4073 C C . ALA B 1 257 ? 11.961 8.305 18.344 1 82.44 257 ALA B C 1
ATOM 4075 O O . ALA B 1 257 ? 11.383 8.758 19.344 1 82.44 257 ALA B O 1
ATOM 4076 N N . GLY B 1 258 ? 13.102 7.578 18.391 1 71.12 258 GLY B N 1
ATOM 4077 C CA . GLY B 1 258 ? 13.828 7.406 19.641 1 71.12 258 GLY B CA 1
ATOM 4078 C C . GLY B 1 258 ? 13.281 6.281 20.5 1 71.12 258 GLY B C 1
ATOM 4079 O O . GLY B 1 258 ? 13.586 6.199 21.688 1 71.12 258 GLY B O 1
ATOM 4080 N N . VAL B 1 259 ? 12.547 5.57 19.875 1 68.44 259 VAL B N 1
ATOM 4081 C CA . VAL B 1 259 ? 12.055 4.434 20.641 1 68.44 259 VAL B CA 1
ATOM 4082 C C . VAL B 1 259 ? 12.875 3.189 20.297 1 68.44 259 VAL B C 1
ATOM 4084 O O . VAL B 1 259 ? 13.43 3.084 19.203 1 68.44 259 VAL B O 1
#

Secondary structure (DSSP, 8-state):
-EEEEEE--S-TTSHHHHHHHHHHHHHHHTT-EEEEEETTTTT---S--GGGBSS--S-STT--HHHHHHHHHHHT-B-HHHHHHHHHHHH-SEEEEEEE-BTTB--HHHHHHHHHHS-BTTTB-SSS-GGG-TTTT-EEEEEEE-SS-GGGGSTTBTT--HHHHHTT--SSPPEEE--GGGS-HHHHHHHHHHHHHHHTTGGGPPPPP---GGGEEGGGTTEEPHHHHHHHTT-SS-SSSS--TTSBPPTTTTTSTT-/-EEEEEE--S-TTSHHHHHHHHHHHHHHHTT-EEEEEETTTTT---S--GGGBSS--S-STT--HHHHHHHHHHHT-B-HHHHHHHHHHHH-SEEEEEEE-BTTB--HHHHHHHHHHS-BTTTB-SSS-GGG-TTTT-EEEEEEE-SS-GGGGSTTBTT--HHHHHTT--SSPPEEE--GGGS-HHHHHHHHHHHHHHHTTGGGPPPPP---GGGEEGGGTTEEPHHHHHHHTT-SS-SSSS--TTSBPPTTTTTSTT-

Radius of gyration: 22.49 Å; Cα contacts (8 Å, |Δi|>4): 1035; chains: 2; bounding box: 53×59×57 Å

pLDDT: mean 95.29, std 4.79, range [66.44, 98.94]

Solvent-accessible surface area (backbone atoms only — not comparable to full-atom values): 27547 Å² total; per-residue (Å²): 97,31,34,30,35,45,34,44,64,88,21,83,59,35,71,65,37,52,50,52,52,50,49,51,53,57,40,41,74,69,66,30,50,72,45,73,48,46,35,56,84,65,61,53,75,25,63,80,56,73,78,47,37,58,75,80,69,88,46,75,76,52,49,46,67,65,62,50,46,24,53,22,53,77,67,71,25,45,28,67,76,40,52,53,52,40,50,50,57,69,65,27,47,32,37,36,40,38,34,52,52,41,94,78,37,68,39,21,44,54,39,5,45,51,66,55,48,55,27,44,72,76,48,31,48,95,82,26,43,71,74,54,20,72,60,56,87,47,44,35,32,46,34,35,34,39,88,49,51,63,54,24,37,26,36,48,8,76,75,9,19,47,44,44,50,51,55,84,75,67,38,30,39,47,48,76,41,59,17,61,89,79,52,55,69,68,53,47,51,51,53,52,50,53,49,55,56,49,61,75,50,51,92,74,55,62,53,40,69,73,86,51,58,86,50,32,31,77,89,64,52,25,24,56,30,68,69,59,49,61,71,47,63,80,48,77,42,22,81,27,75,35,35,12,70,75,31,18,55,40,75,50,44,57,55,36,48,85,98,97,31,34,29,34,44,33,44,62,88,21,83,59,35,71,66,38,52,51,52,51,49,49,52,53,56,41,41,74,70,66,30,50,74,47,74,48,46,36,56,86,66,60,54,7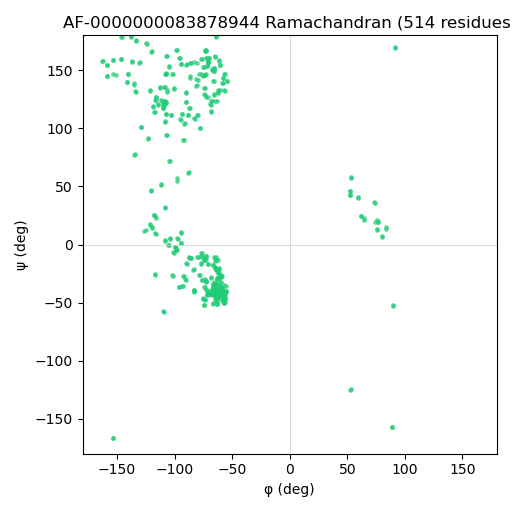5,24,61,82,56,73,79,48,38,57,75,80,68,88,46,77,75,51,49,47,68,64,62,48,46,25,52,22,54,76,68,72,23,46,27,66,75,41,52,53,52,40,49,50,57,70,65,27,46,32,37,37,39,38,35,51,50,41,95,78,37,67,38,20,44,53,40,5,44,52,66,54,48,54,29,43,73,76,49,31,49,96,82,26,42,72,72,54,21,71,58,57,87,46,43,35,31,46,33,34,34,39,88,50,52,61,54,23,38,26,35,48,8,76,76,8,20,48,46,45,50,53,54,86,76,66,37,29,39,47,47,76,41,60,17,60,89,79,53,54,69,69,55,48,52,50,54,51,49,54,50,56,58,48,60,76,51,50,92,74,54,63,51,40,69,72,87,51,60,84,50,32,30,78,88,63,50,25,22,56,32,68,68,56,50,61,72,47,64,81,48,77,42,21,80,26,72,35,35,12,70,76,30,18,55,40,76,50,43,56,55,37,48,84,97

Organism: Monopterus albus (NCBI:txid43700)